Protein AF-A0A949BDP6-F1 (afdb_monomer)

Radius of gyration: 32.24 Å; Cα contacts (8 Å, |Δi|>4): 1258; chains: 1; bounding box: 75×49×112 Å

Mean predicted aligned error: 17.32 Å

Nearest PDB structures (foldseek):
  7b4w-assembly2_C  TM=9.676E-01  e=4.129E-08  synthetic construct
  8ipp-assembly1_B  TM=9.449E-01  e=3.744E-08  synthetic construct
  6z4s-assembly1_AAA  TM=7.678E-01  e=1.276E-07  Rattus norvegicus
  1ot8-assembly3_C  TM=9.212E-01  e=1.990E-06  Drosophila melanogaster
  6sa7-assembly1_B  TM=7.341E-01  e=1.478E-07  synthetic construct

Structure (mmCIF, N/CA/C/O backbone):
data_AF-A0A949BDP6-F1
#
_entry.id   AF-A0A949BDP6-F1
#
loop_
_atom_site.group_PDB
_atom_site.id
_atom_site.type_symbol
_atom_site.label_atom_id
_atom_site.label_alt_id
_atom_site.label_comp_id
_atom_site.label_asym_id
_atom_site.label_entity_id
_atom_site.label_seq_id
_atom_site.pdbx_PDB_ins_code
_atom_site.Cartn_x
_atom_site.Cartn_y
_atom_site.Cartn_z
_atom_site.occupancy
_atom_site.B_iso_or_equiv
_atom_site.auth_seq_id
_atom_site.auth_comp_id
_atom_site.auth_asym_id
_atom_site.auth_atom_id
_atom_site.pdbx_PDB_model_num
ATOM 1 N N . MET A 1 1 ? -4.401 -15.670 -62.979 1.00 44.41 1 MET A N 1
ATOM 2 C CA . MET A 1 1 ? -3.454 -14.536 -63.112 1.00 44.41 1 MET A CA 1
ATOM 3 C C . MET A 1 1 ? -3.593 -13.443 -62.025 1.00 44.41 1 MET A C 1
ATOM 5 O O . MET A 1 1 ? -2.931 -12.425 -62.156 1.00 44.41 1 MET A O 1
ATOM 9 N N . ASN A 1 2 ? -4.351 -13.635 -60.922 1.00 56.06 2 ASN A N 1
ATOM 10 C CA . ASN A 1 2 ? -4.619 -12.554 -59.941 1.00 56.06 2 ASN A CA 1
ATOM 11 C C . ASN A 1 2 ? -4.071 -12.752 -58.509 1.00 56.06 2 ASN A C 1
ATOM 13 O O . ASN A 1 2 ? -3.897 -11.766 -57.809 1.00 56.06 2 ASN A O 1
ATOM 17 N N . ILE A 1 3 ? -3.703 -13.963 -58.071 1.00 53.12 3 ILE A N 1
ATOM 18 C CA . ILE A 1 3 ? -3.159 -14.172 -56.706 1.00 53.12 3 ILE A CA 1
ATOM 19 C C . ILE A 1 3 ? -1.656 -13.848 -56.635 1.00 53.12 3 ILE A C 1
ATOM 21 O O . ILE A 1 3 ? -1.208 -13.179 -55.709 1.00 53.12 3 ILE A O 1
ATOM 25 N N . TYR A 1 4 ? -0.885 -14.229 -57.660 1.00 52.91 4 TYR A N 1
ATOM 26 C CA . TYR A 1 4 ? 0.555 -13.948 -57.732 1.00 52.91 4 TYR A CA 1
ATOM 27 C C . TYR A 1 4 ? 0.877 -12.448 -57.811 1.00 52.91 4 TYR A C 1
ATOM 29 O O . TYR A 1 4 ? 1.848 -12.010 -57.204 1.00 52.91 4 TYR A O 1
ATOM 37 N N . ARG A 1 5 ? 0.046 -11.637 -58.489 1.00 57.28 5 ARG A N 1
ATOM 38 C CA . ARG A 1 5 ? 0.209 -10.171 -58.523 1.00 57.28 5 ARG A CA 1
ATOM 39 C C . ARG A 1 5 ? -0.090 -9.527 -57.168 1.00 57.28 5 ARG A C 1
ATOM 41 O O . ARG A 1 5 ? 0.678 -8.673 -56.745 1.00 57.28 5 ARG A O 1
ATOM 48 N N . CYS A 1 6 ? -1.127 -9.969 -56.452 1.00 56.06 6 CYS A N 1
ATOM 49 C CA . CYS A 1 6 ? -1.404 -9.492 -55.093 1.00 56.06 6 CYS A CA 1
ATOM 50 C C . CYS A 1 6 ? -0.301 -9.890 -54.102 1.00 56.06 6 CYS A C 1
ATOM 52 O O . CYS A 1 6 ? 0.074 -9.072 -53.269 1.00 56.06 6 CYS A O 1
ATOM 54 N N . PHE A 1 7 ? 0.268 -11.095 -54.219 1.00 65.50 7 PHE A N 1
ATOM 55 C CA . PHE A 1 7 ? 1.381 -11.537 -53.371 1.00 65.50 7 PHE A CA 1
ATOM 56 C C . PHE A 1 7 ? 2.669 -10.750 -53.656 1.00 65.50 7 PHE A C 1
ATOM 58 O O . PHE A 1 7 ? 3.369 -10.361 -52.724 1.00 65.50 7 PHE A O 1
ATOM 65 N N . LEU A 1 8 ? 2.947 -10.442 -54.930 1.00 62.56 8 LEU A N 1
ATOM 66 C CA . LEU A 1 8 ? 4.078 -9.600 -55.329 1.00 62.56 8 LEU A CA 1
ATOM 67 C C . LEU A 1 8 ? 3.904 -8.150 -54.847 1.00 62.56 8 LEU A C 1
ATOM 69 O O . LEU A 1 8 ? 4.852 -7.561 -54.345 1.00 62.56 8 LEU A O 1
ATOM 73 N N . ILE A 1 9 ? 2.691 -7.591 -54.940 1.00 65.38 9 ILE A N 1
ATOM 74 C CA . ILE A 1 9 ? 2.364 -6.251 -54.427 1.00 65.38 9 ILE A CA 1
ATOM 75 C C . ILE A 1 9 ? 2.468 -6.219 -52.895 1.00 65.38 9 ILE A C 1
ATOM 77 O O . ILE A 1 9 ? 3.047 -5.284 -52.354 1.00 65.38 9 ILE A O 1
ATOM 81 N N . LEU A 1 10 ? 1.996 -7.251 -52.187 1.00 59.66 10 LEU A N 1
ATOM 82 C CA . LEU A 1 10 ? 2.131 -7.359 -50.731 1.00 59.66 10 LEU A CA 1
ATOM 83 C C . LEU A 1 10 ? 3.606 -7.471 -50.308 1.00 59.66 10 LEU A C 1
ATOM 85 O O . LEU A 1 10 ? 4.016 -6.805 -49.364 1.00 59.66 10 LEU A O 1
ATOM 89 N N . LEU A 1 11 ? 4.418 -8.255 -51.028 1.00 54.91 11 LEU A N 1
ATOM 90 C CA . LEU A 1 11 ? 5.869 -8.345 -50.822 1.00 54.91 11 LEU A CA 1
ATOM 91 C C . LEU A 1 11 ? 6.572 -7.012 -51.102 1.00 54.91 11 LEU A C 1
ATOM 93 O O . LEU A 1 11 ? 7.440 -6.616 -50.329 1.00 54.91 11 LEU A O 1
ATOM 97 N N . LEU A 1 12 ? 6.168 -6.290 -52.150 1.00 49.62 12 LEU A N 1
ATOM 98 C CA . LEU A 1 12 ? 6.700 -4.964 -52.470 1.00 49.62 12 LEU A CA 1
ATOM 99 C C . LEU A 1 12 ? 6.316 -3.928 -51.398 1.00 49.62 12 LEU A C 1
ATOM 101 O O . LEU A 1 12 ? 7.184 -3.174 -50.963 1.00 49.62 12 LEU A O 1
ATOM 105 N N . ILE A 1 13 ? 5.079 -3.949 -50.886 1.00 54.53 13 ILE A N 1
ATOM 106 C CA . ILE A 1 13 ? 4.616 -3.090 -49.778 1.00 54.53 13 ILE A CA 1
ATOM 107 C C . ILE A 1 13 ? 5.328 -3.443 -48.463 1.00 54.53 13 ILE A C 1
ATOM 109 O O . ILE A 1 13 ? 5.750 -2.553 -47.730 1.00 54.53 13 ILE A O 1
ATOM 113 N N . LEU A 1 14 ? 5.519 -4.730 -48.160 1.00 47.06 14 LEU A N 1
ATOM 114 C CA . LEU A 1 14 ? 6.267 -5.178 -46.979 1.00 47.06 14 LEU A CA 1
ATOM 115 C C . LEU A 1 14 ? 7.754 -4.803 -47.077 1.00 47.06 14 LEU A C 1
ATOM 117 O O . LEU A 1 14 ? 8.355 -4.410 -46.076 1.00 47.06 14 LEU A O 1
ATOM 121 N N . SER A 1 15 ? 8.335 -4.860 -48.279 1.00 48.59 15 SER A N 1
ATOM 122 C CA . SER A 1 15 ? 9.716 -4.434 -48.528 1.00 48.59 15 SER A CA 1
ATOM 123 C C . SER A 1 15 ? 9.894 -2.912 -48.432 1.00 48.59 15 SER A C 1
ATOM 125 O O . SER A 1 15 ? 10.891 -2.455 -47.870 1.00 48.59 15 SER A O 1
ATOM 127 N N . SER A 1 16 ? 8.907 -2.117 -48.871 1.00 48.69 16 SER A N 1
ATOM 128 C CA . SER A 1 16 ? 8.938 -0.656 -48.724 1.00 48.69 16 SER A CA 1
ATOM 129 C C . SER A 1 16 ? 8.730 -0.218 -47.268 1.00 48.69 16 SER A C 1
ATOM 131 O O . SER A 1 16 ? 9.403 0.706 -46.807 1.00 48.69 16 SER A O 1
ATOM 133 N N . LEU A 1 17 ? 7.898 -0.936 -46.499 1.00 49.91 17 LEU A N 1
ATOM 134 C CA . LEU A 1 17 ? 7.715 -0.707 -45.060 1.00 49.91 17 LEU A CA 1
ATOM 135 C C . LEU A 1 17 ? 8.994 -0.990 -44.255 1.00 49.91 17 LEU A C 1
ATOM 137 O O . LEU A 1 17 ? 9.309 -0.257 -43.316 1.00 49.91 17 LEU A O 1
ATOM 141 N N . ALA A 1 18 ? 9.740 -2.040 -44.610 1.00 50.38 18 ALA A N 1
ATOM 142 C CA . ALA A 1 18 ? 10.998 -2.388 -43.950 1.00 50.38 18 ALA A CA 1
ATOM 143 C C . ALA A 1 18 ? 12.094 -1.334 -44.199 1.00 50.38 18 ALA A C 1
ATOM 145 O O . ALA A 1 18 ? 12.811 -0.961 -43.269 1.00 50.38 18 ALA A O 1
ATOM 146 N N . ALA A 1 19 ? 12.183 -0.799 -45.422 1.00 51.28 19 ALA A N 1
ATOM 147 C CA . ALA A 1 19 ? 13.125 0.264 -45.778 1.00 51.28 19 ALA A CA 1
ATOM 148 C C . ALA A 1 19 ? 12.783 1.616 -45.115 1.00 51.28 19 ALA A C 1
ATOM 150 O O . ALA A 1 19 ? 13.681 2.313 -44.640 1.00 51.28 19 ALA A O 1
ATOM 151 N N . ALA A 1 20 ? 11.495 1.965 -45.002 1.00 58.38 20 ALA A N 1
ATOM 152 C CA . ALA A 1 20 ? 11.054 3.174 -44.299 1.00 58.38 20 ALA A CA 1
ATOM 153 C C . ALA A 1 20 ? 11.365 3.118 -42.788 1.00 58.38 20 ALA A C 1
ATOM 155 O O . ALA A 1 20 ? 11.871 4.083 -42.216 1.00 58.38 20 ALA A O 1
ATOM 156 N N . ARG A 1 21 ? 11.159 1.955 -42.151 1.00 59.28 21 ARG A N 1
ATOM 157 C CA . ARG A 1 21 ? 11.467 1.736 -40.723 1.00 59.28 21 ARG A CA 1
ATOM 158 C C . ARG A 1 21 ? 12.969 1.693 -40.430 1.00 59.28 21 ARG A C 1
ATOM 160 O O . ARG A 1 21 ? 13.401 2.125 -39.362 1.00 59.28 21 ARG A O 1
ATOM 167 N N . ALA A 1 22 ? 13.774 1.223 -41.386 1.00 59.88 22 ALA A N 1
ATOM 168 C CA . ALA A 1 22 ? 15.232 1.294 -41.324 1.00 59.88 22 ALA A CA 1
ATOM 169 C C . ALA A 1 22 ? 15.720 2.745 -41.216 1.00 59.88 22 ALA A C 1
ATOM 171 O O . ALA A 1 22 ? 16.552 3.055 -40.365 1.00 59.88 22 ALA A O 1
ATOM 172 N N . ALA A 1 23 ? 15.197 3.643 -42.054 1.00 68.50 23 ALA A N 1
ATOM 173 C CA . ALA A 1 23 ? 15.554 5.059 -42.017 1.00 68.50 23 ALA A CA 1
ATOM 174 C C . ALA A 1 23 ? 15.118 5.726 -40.700 1.00 68.50 23 ALA A C 1
ATOM 176 O O . ALA A 1 23 ? 15.860 6.538 -40.143 1.00 68.50 23 ALA A O 1
ATOM 177 N N . GLU A 1 24 ? 13.963 5.322 -40.167 1.00 82.81 24 GLU A N 1
ATOM 178 C CA . GLU A 1 24 ? 13.378 5.901 -38.960 1.00 82.81 24 GLU A CA 1
ATOM 179 C C . GLU A 1 24 ? 14.210 5.642 -37.693 1.00 82.81 24 GLU A C 1
ATOM 181 O O . GLU A 1 24 ? 14.495 6.585 -36.953 1.00 82.81 24 GLU A O 1
ATOM 186 N N . ILE A 1 25 ? 14.673 4.404 -37.455 1.00 90.38 25 ILE A N 1
ATOM 187 C CA . ILE A 1 25 ? 15.470 4.107 -36.250 1.00 90.38 25 ILE A CA 1
ATOM 188 C C . ILE A 1 25 ? 16.842 4.790 -36.278 1.00 90.38 25 ILE A C 1
ATOM 190 O O . ILE A 1 25 ? 17.301 5.301 -35.259 1.00 90.38 25 ILE A O 1
ATOM 194 N N . HIS A 1 26 ? 17.493 4.865 -37.444 1.00 91.50 26 HIS A N 1
ATOM 195 C CA . HIS A 1 26 ? 18.775 5.562 -37.563 1.00 91.50 26 HIS A CA 1
ATOM 196 C C . HIS A 1 26 ? 18.626 7.068 -37.325 1.00 91.50 26 HIS A C 1
ATOM 198 O O . HIS A 1 26 ? 19.508 7.664 -36.707 1.00 91.50 26 HIS A O 1
ATOM 204 N N . HIS A 1 27 ? 17.528 7.669 -37.799 1.00 90.88 27 HIS A N 1
ATOM 205 C CA . HIS A 1 27 ? 17.218 9.073 -37.541 1.00 90.88 27 HIS A CA 1
ATOM 206 C C . HIS A 1 27 ? 16.975 9.315 -36.046 1.00 90.88 27 HIS A C 1
ATOM 208 O O . HIS A 1 27 ? 17.649 10.160 -35.462 1.00 90.88 27 HIS A O 1
ATOM 214 N N . ALA A 1 28 ? 16.107 8.519 -35.410 1.00 92.12 28 ALA A N 1
ATOM 215 C CA . ALA A 1 28 ? 15.787 8.647 -33.987 1.00 92.12 28 ALA A CA 1
ATOM 216 C C . ALA A 1 28 ? 17.030 8.521 -33.085 1.00 92.12 28 ALA A C 1
ATOM 218 O O . ALA A 1 28 ? 17.221 9.318 -32.168 1.00 92.12 28 ALA A O 1
ATOM 219 N N . VAL A 1 29 ? 17.931 7.576 -33.387 1.00 93.62 29 VAL A N 1
ATOM 220 C CA . VAL A 1 29 ? 19.212 7.459 -32.672 1.00 93.62 29 VAL A CA 1
ATOM 221 C C . VAL A 1 29 ? 20.108 8.673 -32.925 1.00 93.62 29 VAL A C 1
ATOM 223 O O . VAL A 1 29 ? 20.747 9.157 -31.995 1.00 93.62 29 VAL A O 1
ATOM 226 N N . SER A 1 30 ? 20.156 9.195 -34.156 1.00 92.56 30 SER A N 1
ATOM 227 C CA . SER A 1 30 ? 20.992 10.360 -34.484 1.00 92.56 30 SER A CA 1
ATOM 228 C C . SER A 1 30 ? 20.533 11.661 -33.821 1.00 92.56 30 SER A C 1
ATOM 230 O O . SER A 1 30 ? 21.372 12.503 -33.521 1.00 92.56 30 SER A O 1
ATOM 232 N N . THR A 1 31 ? 19.233 11.805 -33.548 1.00 91.50 31 THR A N 1
ATOM 233 C CA . THR A 1 31 ? 18.651 12.959 -32.844 1.00 91.50 31 THR A CA 1
ATOM 234 C C . THR A 1 31 ? 18.559 12.757 -31.329 1.00 91.50 31 THR A C 1
ATOM 236 O O . THR A 1 31 ? 18.006 13.609 -30.642 1.00 91.50 31 THR A O 1
ATOM 239 N N . ARG A 1 32 ? 19.081 11.638 -30.800 1.00 91.38 32 ARG A N 1
ATOM 240 C CA . ARG A 1 32 ? 18.980 11.229 -29.386 1.00 91.38 32 ARG A CA 1
ATOM 241 C C . ARG A 1 32 ? 17.534 11.136 -28.863 1.00 91.38 32 ARG A C 1
ATOM 243 O O . ARG A 1 32 ? 17.290 11.303 -27.671 1.00 91.38 32 ARG A O 1
ATOM 250 N N . ASP A 1 33 ? 16.571 10.837 -29.733 1.00 91.06 33 ASP A N 1
ATOM 251 C CA . ASP A 1 33 ? 15.160 10.690 -29.357 1.00 91.06 33 ASP A CA 1
ATOM 252 C C . ASP A 1 33 ? 14.919 9.299 -28.749 1.00 91.06 33 ASP A C 1
ATOM 254 O O . ASP A 1 33 ? 14.492 8.352 -29.416 1.00 91.06 33 ASP A O 1
ATOM 258 N N . ARG A 1 34 ? 15.268 9.157 -27.466 1.00 87.81 34 ARG A N 1
ATOM 259 C CA . ARG A 1 34 ? 15.211 7.880 -26.742 1.00 87.81 34 ARG A CA 1
ATOM 260 C C . ARG A 1 34 ? 13.799 7.292 -26.703 1.00 87.81 34 ARG A C 1
ATOM 262 O O . ARG A 1 34 ? 13.659 6.089 -26.912 1.00 87.81 34 ARG A O 1
ATOM 269 N N . LEU A 1 35 ? 12.771 8.117 -26.491 1.00 85.81 35 LEU A N 1
ATOM 270 C CA . LEU A 1 35 ? 11.374 7.669 -26.440 1.00 85.81 35 LEU A CA 1
ATOM 271 C C . LEU A 1 35 ? 10.932 7.089 -27.784 1.00 85.81 35 LEU A C 1
ATOM 273 O O . LEU A 1 35 ? 10.294 6.035 -27.840 1.00 85.81 35 LEU A O 1
ATOM 277 N N . ARG A 1 36 ? 11.321 7.729 -28.891 1.00 87.81 36 ARG A N 1
ATOM 278 C CA . ARG A 1 36 ? 11.038 7.206 -30.227 1.00 87.81 36 ARG A CA 1
ATOM 279 C C . ARG A 1 36 ? 11.824 5.937 -30.531 1.00 87.81 36 ARG A C 1
ATOM 281 O O . ARG A 1 36 ? 11.254 5.018 -31.115 1.00 87.81 36 ARG A O 1
ATOM 288 N N . VAL A 1 37 ? 13.085 5.838 -30.105 1.00 85.56 37 VAL A N 1
ATOM 289 C CA . VAL A 1 37 ? 13.864 4.591 -30.214 1.00 85.56 37 VAL A CA 1
ATOM 290 C C . VAL A 1 37 ? 13.181 3.456 -29.448 1.00 85.56 37 VAL A C 1
ATOM 292 O O . VAL A 1 37 ? 12.983 2.378 -30.004 1.00 85.56 37 VAL A O 1
ATOM 295 N N . GLU A 1 38 ? 12.762 3.695 -28.208 1.00 86.69 38 GLU A N 1
ATOM 296 C CA . GLU A 1 38 ? 12.081 2.704 -27.371 1.00 86.69 38 GLU A CA 1
ATOM 297 C C . GLU A 1 38 ? 10.739 2.267 -27.969 1.00 86.69 38 GLU A C 1
ATOM 299 O O . GLU A 1 38 ? 10.454 1.068 -28.054 1.00 86.69 38 GLU A O 1
ATOM 304 N N . LYS A 1 39 ? 9.950 3.216 -28.485 1.00 84.62 39 LYS A N 1
ATOM 305 C CA . LYS A 1 39 ? 8.698 2.930 -29.195 1.00 84.62 39 LYS A CA 1
ATOM 306 C C . LYS A 1 39 ? 8.932 2.048 -30.423 1.00 84.62 39 LYS A C 1
ATOM 308 O O . LYS A 1 39 ? 8.229 1.052 -30.598 1.00 84.62 39 LYS A O 1
ATOM 313 N N . ILE A 1 40 ? 9.932 2.373 -31.247 1.00 84.69 40 ILE A N 1
ATOM 314 C CA . ILE A 1 40 ? 10.274 1.592 -32.446 1.00 84.69 40 ILE A CA 1
ATOM 315 C C . ILE A 1 40 ? 10.719 0.178 -32.060 1.00 84.69 40 ILE A C 1
ATOM 317 O O . ILE A 1 40 ? 10.254 -0.791 -32.657 1.00 84.69 40 ILE A O 1
ATOM 321 N N . LEU A 1 41 ? 11.583 0.039 -31.052 1.00 81.62 41 LEU A N 1
ATOM 322 C CA . LEU A 1 41 ? 12.105 -1.260 -30.617 1.00 81.62 41 LEU A CA 1
ATOM 323 C C . LEU A 1 41 ? 11.038 -2.130 -29.948 1.00 81.62 41 LEU A C 1
ATOM 325 O O . LEU A 1 41 ? 11.026 -3.338 -30.163 1.00 81.62 41 LEU A O 1
ATOM 329 N N . THR A 1 42 ? 10.096 -1.533 -29.216 1.00 82.00 42 THR A N 1
ATOM 330 C CA . THR A 1 42 ? 8.961 -2.258 -28.623 1.00 82.00 42 THR A CA 1
ATOM 331 C C . THR A 1 42 ? 8.033 -2.817 -29.702 1.00 82.00 42 THR A C 1
ATOM 333 O O . THR A 1 42 ? 7.570 -3.952 -29.614 1.00 82.00 42 THR A O 1
ATOM 336 N N . GLN A 1 43 ? 7.777 -2.036 -30.755 1.00 79.25 43 GLN A N 1
ATOM 337 C CA . GLN A 1 43 ? 6.926 -2.452 -31.872 1.00 79.25 43 GLN A CA 1
ATOM 338 C C . GLN A 1 43 ? 7.650 -3.375 -32.859 1.00 79.25 43 GLN A C 1
ATOM 340 O O . GLN A 1 43 ? 7.022 -4.164 -33.564 1.00 79.25 43 GLN A O 1
ATOM 345 N N . THR A 1 44 ? 8.969 -3.252 -32.982 1.00 80.31 44 THR A N 1
ATOM 346 C CA . THR A 1 44 ? 9.790 -4.005 -33.934 1.00 80.31 44 THR A CA 1
ATOM 347 C C . THR A 1 44 ? 11.199 -4.214 -33.359 1.00 80.31 44 THR A C 1
ATOM 349 O O . THR A 1 44 ? 12.129 -3.490 -33.720 1.00 80.31 44 THR A O 1
ATOM 352 N N . PRO A 1 45 ? 11.410 -5.246 -32.517 1.00 77.44 45 PRO A N 1
ATOM 353 C CA . PRO A 1 45 ? 12.718 -5.512 -31.904 1.00 77.44 45 PRO A CA 1
ATOM 354 C C . PRO A 1 45 ? 13.837 -5.756 -32.926 1.00 77.44 45 PRO A C 1
ATOM 356 O O . PRO A 1 45 ? 14.996 -5.417 -32.698 1.00 77.44 45 PRO A O 1
ATOM 359 N N . SER A 1 46 ? 13.503 -6.297 -34.104 1.00 81.44 46 SER A N 1
ATOM 360 C CA . SER A 1 46 ? 14.462 -6.501 -35.197 1.00 81.44 46 SER A CA 1
ATOM 361 C C . SER A 1 46 ? 15.065 -5.201 -35.738 1.00 81.44 46 SER A C 1
ATOM 363 O O . SER A 1 46 ? 16.131 -5.258 -36.351 1.00 81.44 46 SER A O 1
ATOM 365 N N . ALA A 1 47 ? 14.451 -4.038 -35.479 1.00 85.62 47 ALA A N 1
ATOM 366 C CA . ALA A 1 47 ? 14.971 -2.739 -35.898 1.00 85.62 47 ALA A CA 1
ATOM 367 C C . ALA A 1 47 ? 16.362 -2.444 -35.304 1.00 85.62 47 ALA A C 1
ATOM 369 O O . ALA A 1 47 ? 17.171 -1.791 -35.961 1.00 85.62 47 ALA A O 1
ATOM 370 N N . ALA A 1 48 ? 16.695 -3.008 -34.133 1.00 86.56 48 ALA A N 1
ATOM 371 C CA . ALA A 1 48 ? 18.016 -2.878 -33.506 1.00 86.56 48 ALA A CA 1
ATOM 372 C C . ALA A 1 48 ? 19.176 -3.404 -34.377 1.00 86.56 48 ALA A C 1
ATOM 374 O O . ALA A 1 48 ? 20.321 -2.984 -34.207 1.00 86.56 48 ALA A O 1
ATOM 375 N N . ARG A 1 49 ? 18.888 -4.321 -35.313 1.00 87.88 49 ARG A N 1
ATOM 376 C CA . ARG A 1 49 ? 19.872 -4.985 -36.187 1.00 87.88 49 ARG A CA 1
ATOM 377 C C . ARG A 1 49 ? 19.911 -4.436 -37.610 1.00 87.88 49 ARG A C 1
ATOM 379 O O . ARG A 1 49 ? 20.728 -4.884 -38.408 1.00 87.88 49 ARG A O 1
ATOM 386 N N . VAL A 1 50 ? 19.021 -3.510 -37.952 1.00 86.44 50 VAL A N 1
ATOM 387 C CA . VAL A 1 50 ? 18.890 -3.029 -39.328 1.00 86.44 50 VAL A CA 1
ATOM 388 C C . VAL A 1 50 ? 20.118 -2.213 -39.711 1.00 86.44 50 VAL A C 1
ATOM 390 O O . VAL A 1 50 ? 20.525 -1.337 -38.962 1.00 86.44 50 VAL A O 1
ATOM 393 N N . ALA A 1 51 ? 20.695 -2.472 -40.880 1.00 85.00 51 ALA A N 1
ATOM 394 C CA . ALA A 1 51 ? 21.822 -1.707 -41.397 1.00 85.00 51 ALA A CA 1
ATOM 395 C C . ALA A 1 51 ? 21.382 -0.796 -42.554 1.00 85.00 51 ALA A C 1
ATOM 397 O O . ALA A 1 51 ? 20.588 -1.207 -43.400 1.00 85.00 51 ALA A O 1
ATOM 398 N N . LYS A 1 52 ? 21.907 0.433 -42.609 1.00 83.25 52 LYS A N 1
ATOM 399 C CA . LYS A 1 52 ? 21.853 1.310 -43.793 1.00 83.25 52 LYS A CA 1
ATOM 400 C C . LYS A 1 52 ? 23.175 1.256 -44.572 1.00 83.25 52 LYS A C 1
ATOM 402 O O . LYS A 1 52 ? 24.108 0.580 -44.144 1.00 83.25 52 LYS A O 1
ATOM 407 N N . ASN A 1 53 ? 23.254 1.973 -45.700 1.00 77.50 53 ASN A N 1
ATOM 408 C CA . ASN A 1 53 ? 24.410 2.044 -46.613 1.00 77.50 53 ASN A CA 1
ATOM 409 C C . ASN A 1 53 ? 25.770 1.822 -45.920 1.00 77.50 53 ASN A C 1
ATOM 411 O O . ASN A 1 53 ? 26.105 2.542 -44.976 1.00 77.50 53 ASN A O 1
ATOM 415 N N . LYS A 1 54 ? 26.562 0.877 -46.447 1.00 78.88 54 LYS A N 1
ATOM 416 C CA . LYS A 1 54 ? 27.879 0.450 -45.931 1.00 78.88 54 LYS A CA 1
ATOM 417 C C . LYS A 1 54 ? 27.861 -0.337 -44.609 1.00 78.88 54 LYS A C 1
ATOM 419 O O . LYS A 1 54 ? 28.842 -0.309 -43.864 1.00 78.88 54 LYS A O 1
ATOM 424 N N . GLY A 1 55 ? 26.736 -0.976 -44.285 1.00 84.31 55 GLY A N 1
ATOM 425 C CA . GLY A 1 55 ? 26.591 -1.825 -43.098 1.00 84.31 55 GLY A CA 1
ATOM 426 C C . GLY A 1 55 ? 26.363 -1.067 -41.783 1.00 84.31 55 GLY A C 1
ATOM 427 O O . GLY A 1 55 ? 26.474 -1.656 -40.710 1.00 84.31 55 GLY A O 1
ATOM 428 N N . ILE A 1 56 ? 26.054 0.235 -41.827 1.00 91.38 56 ILE A N 1
ATOM 429 C CA . ILE A 1 56 ? 25.916 1.069 -40.620 1.00 91.38 56 ILE A CA 1
ATOM 430 C C . ILE A 1 56 ? 24.664 0.666 -39.852 1.00 91.38 56 ILE A C 1
ATOM 432 O O . ILE A 1 56 ? 23.568 0.835 -40.371 1.00 91.38 56 ILE A O 1
ATOM 436 N N . THR A 1 57 ? 24.828 0.204 -38.612 1.00 94.12 57 THR A N 1
ATOM 437 C CA . THR A 1 57 ? 23.719 -0.112 -37.691 1.00 94.12 57 THR A CA 1
ATOM 438 C C . THR A 1 57 ? 23.423 1.053 -36.731 1.00 94.12 57 THR A C 1
ATOM 440 O O . THR A 1 57 ? 24.281 1.925 -36.541 1.00 94.12 57 THR A O 1
ATOM 443 N N . PRO A 1 58 ? 22.263 1.072 -36.044 1.00 95.25 58 PRO A N 1
ATOM 444 C CA . PRO A 1 58 ? 21.954 2.082 -35.034 1.00 95.25 58 PRO A CA 1
ATOM 445 C C . PRO A 1 58 ? 22.987 2.116 -33.902 1.00 95.25 58 PRO A C 1
ATOM 447 O O . PRO A 1 58 ? 23.331 3.191 -33.414 1.00 95.25 58 PRO A O 1
ATOM 45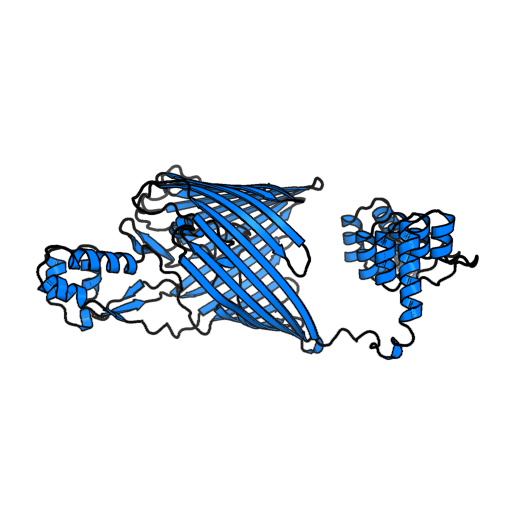0 N N . LEU A 1 59 ? 23.553 0.956 -33.540 1.00 97.12 59 LEU A N 1
ATOM 451 C CA . LEU A 1 59 ? 24.574 0.856 -32.496 1.00 97.12 59 LEU A CA 1
ATOM 452 C C . LEU A 1 59 ? 25.872 1.582 -32.880 1.00 97.12 59 LEU A C 1
ATOM 454 O O . LEU A 1 59 ? 26.497 2.192 -32.017 1.00 97.12 59 LEU A O 1
ATOM 458 N N . HIS A 1 60 ? 26.240 1.608 -34.168 1.00 96.44 60 HIS A N 1
ATOM 459 C CA . HIS A 1 60 ? 27.377 2.407 -34.638 1.00 96.44 60 HIS A CA 1
ATOM 460 C C . HIS A 1 60 ? 27.140 3.904 -34.400 1.00 96.44 60 HIS A C 1
ATOM 462 O O . HIS A 1 60 ? 28.038 4.604 -33.934 1.00 96.44 60 HIS A O 1
ATOM 468 N N . ILE A 1 61 ? 25.928 4.396 -34.685 1.00 95.62 61 ILE A N 1
ATOM 469 C CA . ILE A 1 61 ? 25.569 5.808 -34.488 1.00 95.62 61 ILE A CA 1
ATOM 470 C C . ILE A 1 61 ? 25.602 6.164 -32.999 1.00 95.62 61 ILE A C 1
ATOM 472 O O . ILE A 1 61 ? 26.261 7.136 -32.632 1.00 95.62 61 ILE A O 1
ATOM 476 N N . ALA A 1 62 ? 24.961 5.359 -32.145 1.00 96.69 62 ALA A N 1
ATOM 477 C CA . ALA A 1 62 ? 24.962 5.568 -30.696 1.00 96.69 62 ALA A CA 1
ATOM 478 C C . ALA A 1 62 ? 26.392 5.574 -30.126 1.00 96.69 62 ALA A C 1
ATOM 480 O O . ALA A 1 62 ? 26.749 6.460 -29.350 1.00 96.69 62 ALA A O 1
ATOM 481 N N . ALA A 1 63 ? 27.239 4.649 -30.590 1.00 96.75 63 ALA A N 1
ATOM 482 C CA . ALA A 1 63 ? 28.642 4.565 -30.199 1.00 96.75 63 ALA A CA 1
ATOM 483 C C . ALA A 1 63 ? 29.459 5.793 -30.610 1.00 96.75 63 ALA A C 1
ATOM 485 O O . ALA A 1 63 ? 30.286 6.256 -29.834 1.00 96.75 63 ALA A O 1
ATOM 486 N N . ALA A 1 64 ? 29.220 6.350 -31.797 1.00 96.31 64 ALA A N 1
ATOM 487 C CA . ALA A 1 64 ? 29.879 7.574 -32.243 1.00 96.31 64 ALA A CA 1
ATOM 488 C C . ALA A 1 64 ? 29.373 8.847 -31.545 1.00 96.31 64 ALA A C 1
ATOM 490 O O . ALA A 1 64 ? 30.097 9.837 -31.488 1.00 96.31 64 ALA A O 1
ATOM 491 N N . LEU A 1 65 ? 28.126 8.880 -31.082 1.00 95.44 65 LEU A N 1
ATOM 492 C CA . LEU A 1 65 ? 27.545 10.060 -30.430 1.00 95.44 65 LEU A CA 1
ATOM 493 C C . LEU A 1 65 ? 27.615 10.000 -28.899 1.00 95.44 65 LEU A C 1
ATOM 495 O O . LEU A 1 65 ? 27.214 10.947 -28.233 1.00 95.44 65 LEU A O 1
ATOM 499 N N . ASN A 1 66 ? 28.184 8.923 -28.355 1.00 93.94 66 ASN A N 1
ATOM 500 C CA . ASN A 1 66 ? 28.292 8.657 -26.926 1.00 93.94 66 ASN A CA 1
ATOM 501 C C . ASN A 1 66 ? 26.940 8.542 -26.194 1.00 93.94 66 ASN A C 1
ATOM 503 O O . ASN A 1 66 ? 26.798 8.987 -25.056 1.00 93.94 66 ASN A O 1
ATOM 507 N N . TYR A 1 67 ? 25.938 7.957 -26.849 1.00 96.62 67 TYR A N 1
ATOM 508 C CA . TYR A 1 67 ? 24.609 7.734 -26.274 1.00 96.62 67 TYR A CA 1
ATOM 509 C C . TYR A 1 67 ? 24.536 6.339 -25.643 1.00 96.62 67 TYR A C 1
ATOM 511 O O . TYR A 1 67 ? 23.986 5.410 -26.238 1.00 96.62 67 TYR A O 1
ATOM 519 N N . SER A 1 68 ? 25.145 6.173 -24.465 1.00 88.75 68 SER A N 1
ATOM 520 C CA . SER A 1 68 ? 25.252 4.876 -23.776 1.00 88.75 68 SER A CA 1
ATOM 521 C C . SER A 1 68 ? 23.891 4.296 -23.383 1.00 88.75 68 SER A C 1
ATOM 523 O O . SER A 1 68 ? 23.678 3.096 -23.521 1.00 88.75 68 SER A O 1
ATOM 525 N N . ASP A 1 69 ? 22.944 5.142 -22.989 1.00 83.12 69 ASP A N 1
ATOM 526 C CA . ASP A 1 69 ? 21.558 4.784 -22.677 1.00 83.12 69 ASP A CA 1
ATOM 527 C C . ASP A 1 69 ? 20.807 4.215 -23.895 1.00 83.12 69 ASP A C 1
ATOM 529 O O . ASP A 1 69 ? 20.123 3.194 -23.810 1.00 83.12 69 ASP A O 1
ATOM 533 N N . ILE A 1 70 ? 20.983 4.831 -25.067 1.00 91.50 70 ILE A N 1
ATOM 534 C CA . ILE A 1 70 ? 20.411 4.338 -26.327 1.00 91.50 70 ILE A CA 1
ATOM 535 C C . ILE A 1 70 ? 21.138 3.069 -26.799 1.00 91.50 70 ILE A C 1
ATOM 537 O O . ILE A 1 70 ? 20.502 2.140 -27.300 1.00 91.50 70 ILE A O 1
ATOM 541 N N . ALA A 1 71 ? 22.461 2.996 -26.626 1.00 92.12 71 ALA A N 1
ATOM 542 C CA . ALA A 1 71 ? 23.244 1.805 -26.945 1.00 92.12 71 ALA A CA 1
ATOM 543 C C . ALA A 1 71 ? 22.803 0.594 -26.105 1.00 92.12 71 ALA A C 1
ATOM 545 O O . ALA A 1 71 ? 22.638 -0.494 -26.654 1.00 92.12 71 ALA A O 1
ATOM 546 N N . GLU A 1 72 ? 22.530 0.786 -24.814 1.00 89.56 72 GLU A N 1
ATOM 547 C CA . GLU A 1 72 ? 22.009 -0.254 -23.923 1.00 89.56 72 GLU A CA 1
ATOM 548 C C . GLU A 1 72 ? 20.644 -0.775 -24.400 1.00 89.56 72 GLU A C 1
ATOM 550 O O . GLU A 1 72 ? 20.440 -1.988 -24.499 1.00 89.56 72 GLU A O 1
ATOM 555 N N . LEU A 1 73 ? 19.725 0.124 -24.776 1.00 84.69 73 LEU A N 1
ATOM 556 C CA . LEU A 1 73 ? 18.421 -0.253 -25.336 1.00 84.69 73 LEU A CA 1
ATOM 557 C C . LEU A 1 73 ? 18.557 -1.073 -26.625 1.00 84.69 73 LEU A C 1
ATOM 559 O O . LEU A 1 73 ? 17.853 -2.071 -26.801 1.00 84.69 73 LEU A O 1
ATOM 563 N N . LEU A 1 74 ? 19.469 -0.686 -27.517 1.00 91.19 74 LEU A N 1
ATOM 564 C CA . LEU A 1 74 ? 19.726 -1.402 -28.768 1.00 91.19 74 LEU A CA 1
ATOM 565 C C . LEU A 1 74 ? 20.306 -2.802 -28.516 1.00 91.19 74 LEU A C 1
ATOM 567 O O . LEU A 1 74 ? 19.835 -3.771 -29.113 1.00 91.19 74 LEU A O 1
ATOM 571 N N . ILE A 1 75 ? 21.285 -2.928 -27.614 1.00 91.19 75 ILE A N 1
ATOM 572 C CA . ILE A 1 75 ? 21.921 -4.209 -27.259 1.00 91.19 75 ILE A CA 1
ATOM 573 C C . ILE A 1 75 ? 20.902 -5.154 -26.616 1.00 91.19 75 ILE A C 1
ATOM 575 O O . ILE A 1 75 ? 20.777 -6.304 -27.040 1.00 91.19 75 ILE A O 1
ATOM 579 N N . ARG A 1 76 ? 20.086 -4.659 -25.677 1.00 87.06 76 ARG A N 1
ATOM 580 C CA . ARG A 1 76 ? 18.999 -5.438 -25.054 1.00 87.06 76 ARG A CA 1
ATOM 581 C C . ARG A 1 76 ? 17.974 -5.955 -26.063 1.00 87.06 76 ARG A C 1
ATOM 583 O O . ARG A 1 76 ? 17.410 -7.027 -25.861 1.00 87.06 76 ARG A O 1
ATOM 590 N N . ASN A 1 77 ? 17.764 -5.228 -27.159 1.00 82.88 77 ASN A N 1
ATOM 591 C CA . ASN A 1 77 ? 16.882 -5.626 -28.260 1.00 82.88 77 ASN A CA 1
ATOM 592 C C . ASN A 1 77 ? 17.608 -6.404 -29.378 1.00 82.88 77 ASN A C 1
ATOM 594 O O . ASN A 1 77 ? 17.070 -6.611 -30.467 1.00 82.88 77 ASN A O 1
ATOM 598 N N . GLY A 1 78 ? 18.812 -6.908 -29.096 1.00 82.31 78 GLY A N 1
ATOM 599 C CA . GLY A 1 78 ? 19.524 -7.857 -29.945 1.00 82.31 78 GLY A CA 1
ATOM 600 C C . GLY A 1 78 ? 20.415 -7.228 -31.010 1.00 82.31 78 GLY A C 1
ATOM 601 O O . GLY A 1 78 ? 20.702 -7.900 -32.002 1.00 82.31 78 GLY A O 1
ATOM 602 N N . ALA A 1 79 ? 20.841 -5.970 -30.852 1.00 91.50 79 ALA A N 1
ATOM 603 C CA . ALA A 1 79 ? 21.920 -5.416 -31.667 1.00 91.50 79 ALA A CA 1
ATOM 604 C C . ALA A 1 79 ? 23.217 -6.217 -31.459 1.00 91.50 79 ALA A C 1
ATOM 606 O O . ALA A 1 79 ? 23.606 -6.508 -30.329 1.00 91.50 79 ALA A O 1
ATOM 607 N N . ASP A 1 80 ? 23.902 -6.554 -32.552 1.00 93.44 80 ASP A N 1
ATOM 608 C CA . ASP A 1 80 ? 25.199 -7.225 -32.484 1.00 93.44 80 ASP A CA 1
ATOM 609 C C . ASP A 1 80 ? 26.295 -6.217 -32.100 1.00 93.44 80 ASP A C 1
ATOM 611 O O . ASP A 1 80 ? 26.634 -5.308 -32.864 1.00 93.44 80 ASP A O 1
ATOM 615 N N . VAL A 1 81 ? 26.855 -6.397 -30.901 1.00 94.31 81 VAL A N 1
ATOM 616 C CA . VAL A 1 81 ? 27.934 -5.575 -30.326 1.00 94.31 81 VAL A CA 1
ATOM 617 C C . VAL A 1 81 ? 29.193 -5.590 -31.204 1.00 94.31 81 VAL A C 1
ATOM 619 O O . VAL A 1 81 ? 29.942 -4.610 -31.239 1.00 94.31 81 VAL A O 1
ATOM 622 N N . ASN A 1 82 ? 29.412 -6.677 -31.949 1.00 95.12 82 ASN A N 1
ATOM 623 C CA . ASN A 1 82 ? 30.562 -6.877 -32.827 1.00 95.12 82 ASN A CA 1
ATOM 624 C C . ASN A 1 82 ? 30.222 -6.724 -34.317 1.00 95.12 82 ASN A C 1
ATOM 626 O O . ASN A 1 82 ? 31.057 -7.078 -35.155 1.00 95.12 82 ASN A O 1
ATOM 630 N N . ALA A 1 83 ? 29.051 -6.164 -34.651 1.00 93.50 83 ALA A N 1
ATOM 631 C CA . ALA A 1 83 ? 28.666 -5.885 -36.031 1.00 93.50 83 ALA A CA 1
ATOM 632 C C . ALA A 1 83 ? 29.773 -5.109 -36.758 1.00 93.50 83 ALA A C 1
ATOM 634 O O . ALA A 1 83 ? 30.324 -4.138 -36.227 1.00 93.50 83 ALA A O 1
ATOM 635 N N . ARG A 1 84 ? 30.095 -5.548 -37.977 1.00 92.00 84 ARG A N 1
ATOM 636 C CA . ARG A 1 84 ? 31.134 -4.952 -38.820 1.00 92.00 84 ARG A CA 1
ATOM 637 C C . ARG A 1 84 ? 30.493 -4.209 -39.984 1.00 92.00 84 ARG A C 1
ATOM 639 O O . ARG A 1 84 ? 2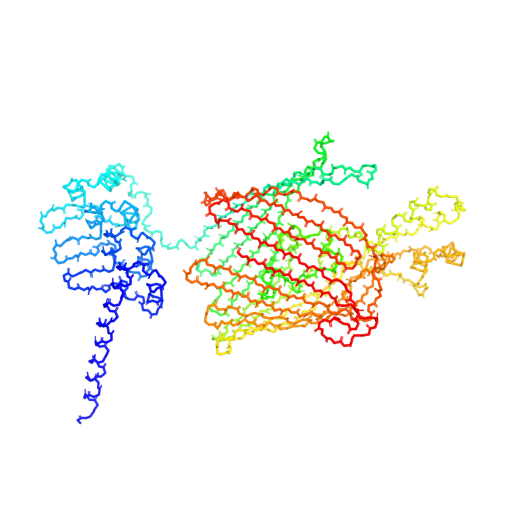9.613 -4.744 -40.650 1.00 92.00 84 ARG A O 1
ATOM 646 N N . LEU A 1 85 ? 30.978 -3.000 -40.237 1.00 88.44 85 LEU A N 1
ATOM 647 C CA . LEU A 1 85 ? 30.769 -2.295 -41.498 1.00 88.44 85 LEU A CA 1
ATOM 648 C C . LEU A 1 85 ? 31.498 -3.014 -42.643 1.00 88.44 85 LEU A C 1
ATOM 650 O O . LEU A 1 85 ? 32.409 -3.806 -42.400 1.00 88.44 85 LEU A O 1
ATOM 654 N N . ASP A 1 86 ? 31.196 -2.633 -43.884 1.00 88.12 86 ASP A N 1
ATOM 655 C CA . ASP A 1 86 ? 31.841 -3.172 -45.097 1.00 88.12 86 ASP A CA 1
ATOM 656 C C . ASP A 1 86 ? 33.367 -2.971 -45.133 1.00 88.12 86 ASP A C 1
ATOM 658 O O . ASP A 1 86 ? 34.055 -3.620 -45.907 1.00 88.12 86 ASP A O 1
ATOM 662 N N . ASN A 1 87 ? 33.895 -2.044 -44.328 1.00 87.00 87 ASN A N 1
ATOM 663 C CA . ASN A 1 87 ? 35.329 -1.769 -44.180 1.00 87.00 87 ASN A CA 1
ATOM 664 C C . ASN A 1 87 ? 35.932 -2.364 -42.888 1.00 87.00 87 ASN A C 1
ATOM 666 O O . ASN A 1 87 ? 37.021 -1.970 -42.449 1.00 87.00 87 ASN A O 1
ATOM 670 N N . GLY A 1 88 ? 35.183 -3.241 -42.218 1.00 90.38 88 GLY A N 1
ATOM 671 C CA . GLY A 1 88 ? 35.604 -3.980 -41.035 1.00 90.38 88 GLY A CA 1
ATOM 672 C C . GLY A 1 88 ? 35.561 -3.208 -39.715 1.00 90.38 88 GLY A C 1
ATOM 673 O O . GLY A 1 88 ? 35.944 -3.754 -38.680 1.00 90.38 88 GLY A O 1
ATOM 674 N N . TYR A 1 89 ? 35.121 -1.947 -39.718 1.00 94.31 89 TYR A N 1
ATOM 675 C CA . TYR A 1 89 ? 34.978 -1.155 -38.494 1.00 94.31 89 TYR A CA 1
ATOM 676 C C . TYR A 1 89 ? 33.773 -1.625 -37.670 1.00 94.31 89 TYR A C 1
ATOM 678 O O . TYR A 1 89 ? 32.747 -1.987 -38.232 1.00 94.31 89 TYR A O 1
ATOM 686 N N . THR A 1 90 ? 33.895 -1.574 -36.343 1.00 96.69 90 THR A N 1
ATOM 687 C CA . THR A 1 90 ? 32.815 -1.903 -35.391 1.00 96.69 90 THR A CA 1
ATOM 688 C C . THR A 1 90 ? 32.357 -0.669 -34.614 1.00 96.69 90 THR A C 1
ATOM 690 O O . THR A 1 90 ? 33.042 0.361 -34.614 1.00 96.69 90 THR A O 1
ATOM 693 N N . SER A 1 91 ? 31.257 -0.786 -33.864 1.00 97.12 91 SER A N 1
ATOM 694 C CA . SER A 1 91 ? 30.786 0.242 -32.922 1.00 97.12 91 SER A CA 1
ATOM 695 C C . SER A 1 91 ? 31.888 0.707 -31.958 1.00 97.12 91 SER A C 1
ATOM 697 O O . SER A 1 91 ? 32.046 1.906 -31.732 1.00 97.12 91 SER A O 1
ATOM 699 N N . LEU A 1 92 ? 32.738 -0.207 -31.470 1.00 96.88 92 LEU A N 1
ATOM 700 C CA . LEU A 1 92 ? 33.861 0.151 -30.595 1.00 96.88 92 LEU A CA 1
ATOM 701 C C . LEU A 1 92 ? 34.925 0.999 -31.316 1.00 96.88 92 LEU A C 1
ATOM 703 O O . LEU A 1 92 ? 35.493 1.904 -30.710 1.00 96.88 92 LEU A O 1
ATOM 707 N N . HIS A 1 93 ? 35.165 0.784 -32.616 1.00 97.19 93 HIS A N 1
ATOM 708 C CA . HIS A 1 93 ? 36.059 1.655 -33.390 1.00 97.19 93 HIS A CA 1
ATOM 709 C C . HIS A 1 93 ? 35.482 3.066 -33.576 1.00 97.19 93 HIS A C 1
ATOM 711 O O . HIS A 1 93 ? 36.234 4.040 -33.659 1.00 97.19 93 HIS A O 1
ATOM 717 N N . TRP A 1 94 ? 34.156 3.185 -33.674 1.00 96.31 94 TRP A N 1
ATOM 718 C CA . TRP A 1 94 ? 33.469 4.471 -33.793 1.00 96.31 94 TRP A CA 1
ATOM 719 C C . TRP A 1 94 ? 33.530 5.247 -32.477 1.00 96.31 94 TRP A C 1
ATOM 721 O O . TRP A 1 94 ? 33.962 6.402 -32.494 1.00 96.31 94 TRP A O 1
ATOM 731 N N . ALA A 1 95 ? 33.237 4.588 -31.352 1.00 96.44 95 ALA A N 1
ATOM 732 C CA . ALA A 1 95 ? 33.413 5.159 -30.017 1.00 96.44 95 ALA A CA 1
ATOM 733 C C . ALA A 1 95 ? 34.866 5.596 -29.771 1.00 96.44 95 ALA A C 1
ATOM 735 O O . ALA A 1 95 ? 35.124 6.721 -29.340 1.00 96.44 95 ALA A O 1
ATOM 736 N N . ALA A 1 96 ? 35.825 4.747 -30.153 1.00 95.38 96 ALA A N 1
ATOM 737 C CA . ALA A 1 96 ? 37.250 5.057 -30.116 1.00 95.38 96 ALA A CA 1
ATOM 738 C C . ALA A 1 96 ? 37.621 6.291 -30.941 1.00 95.38 96 ALA A C 1
ATOM 740 O O . ALA A 1 96 ? 38.431 7.089 -30.496 1.00 95.38 96 ALA A O 1
ATOM 741 N N . SER A 1 97 ? 37.029 6.480 -32.124 1.00 95.19 97 SER A N 1
ATOM 742 C CA . SER A 1 97 ? 37.354 7.620 -32.990 1.00 95.19 97 SER A CA 1
ATOM 743 C C . SER A 1 97 ? 36.834 8.971 -32.495 1.00 95.19 97 SER A C 1
ATOM 745 O O . SER A 1 97 ? 37.319 10.004 -32.953 1.00 95.19 97 SER A O 1
ATOM 747 N N . ARG A 1 98 ? 35.835 8.965 -31.604 1.00 94.88 98 ARG A N 1
ATOM 748 C CA . ARG A 1 98 ? 35.125 10.161 -31.126 1.00 94.88 98 ARG A CA 1
ATOM 749 C C . ARG A 1 98 ? 35.248 10.390 -29.620 1.00 94.88 98 ARG A C 1
ATOM 751 O O . ARG A 1 98 ? 34.574 11.259 -29.081 1.00 94.88 98 ARG A O 1
ATOM 758 N N . ASN A 1 99 ? 36.138 9.653 -28.953 1.00 93.69 99 ASN A N 1
ATOM 759 C CA . ASN A 1 99 ? 36.346 9.723 -27.505 1.00 93.69 99 ASN A CA 1
ATOM 760 C C . ASN A 1 99 ? 35.064 9.481 -26.680 1.00 93.69 99 ASN A C 1
ATOM 762 O O . ASN A 1 99 ? 34.867 10.089 -25.629 1.00 93.69 99 ASN A O 1
ATOM 766 N N . SER A 1 100 ? 34.187 8.601 -27.170 1.00 95.50 100 SER A N 1
ATOM 767 C CA . SER A 1 100 ? 32.911 8.239 -26.545 1.00 95.50 100 SER A CA 1
ATOM 768 C C . SER A 1 100 ? 33.135 7.190 -25.449 1.00 95.50 100 SER A C 1
ATOM 770 O O . SER A 1 100 ? 32.944 5.990 -25.658 1.00 95.50 100 SER A O 1
ATOM 772 N N . ALA A 1 101 ? 33.658 7.634 -24.305 1.00 87.12 101 ALA A N 1
ATOM 773 C CA . ALA A 1 101 ? 34.178 6.785 -23.233 1.00 87.12 101 ALA A CA 1
ATOM 774 C C . ALA A 1 101 ? 33.105 5.898 -22.581 1.00 87.12 101 ALA A C 1
ATOM 776 O O . ALA A 1 101 ? 33.309 4.695 -22.432 1.00 87.12 101 ALA A O 1
ATOM 777 N N . GLU A 1 102 ? 31.950 6.469 -22.261 1.00 82.75 102 GLU A N 1
ATOM 778 C CA . GLU A 1 102 ? 30.841 5.811 -21.573 1.00 82.75 102 GLU A CA 1
ATOM 779 C C . GLU A 1 102 ? 30.246 4.699 -22.443 1.00 82.75 102 GLU A C 1
ATOM 781 O O . GLU A 1 102 ? 30.009 3.584 -21.978 1.00 82.75 102 GLU A O 1
ATOM 786 N N . THR A 1 103 ? 30.084 4.960 -23.744 1.00 85.88 103 THR A N 1
ATOM 787 C CA . THR A 1 103 ? 29.576 3.938 -24.671 1.00 85.88 103 THR A CA 1
ATOM 788 C C . THR A 1 103 ? 30.635 2.883 -24.995 1.00 85.88 103 THR A C 1
ATOM 790 O O . THR A 1 103 ? 30.301 1.711 -25.138 1.00 85.88 103 THR A O 1
ATOM 793 N N . ALA A 1 104 ? 31.921 3.247 -25.068 1.00 90.00 104 ALA A N 1
ATOM 794 C CA . ALA A 1 104 ? 33.005 2.273 -25.210 1.00 90.00 104 ALA A CA 1
ATOM 795 C C . ALA A 1 104 ? 33.095 1.320 -24.008 1.00 90.00 104 ALA A C 1
ATOM 797 O O . ALA A 1 104 ? 33.278 0.120 -24.209 1.00 90.00 104 ALA A O 1
ATOM 798 N N . LEU A 1 105 ? 32.932 1.833 -22.784 1.00 83.50 105 LEU A N 1
ATOM 799 C CA . LEU A 1 105 ? 32.900 1.021 -21.568 1.00 83.50 105 LEU A CA 1
ATOM 800 C C . LEU A 1 105 ? 31.740 0.019 -21.606 1.00 83.50 105 LEU A C 1
ATOM 802 O O . LEU A 1 105 ? 31.965 -1.174 -21.410 1.00 83.50 105 LEU A O 1
ATOM 806 N N . LEU A 1 106 ? 30.533 0.488 -21.939 1.00 82.50 106 LEU A N 1
ATOM 807 C CA . LEU A 1 106 ? 29.353 -0.363 -22.102 1.00 82.50 106 LEU A CA 1
ATOM 808 C C . LEU A 1 106 ? 29.568 -1.441 -23.175 1.00 82.50 106 LEU A C 1
ATOM 810 O O . LEU A 1 106 ? 29.299 -2.610 -22.936 1.00 82.50 106 LEU A O 1
ATOM 814 N N . LEU A 1 107 ? 30.090 -1.076 -24.349 1.00 88.25 107 LEU A N 1
ATOM 815 C CA . LEU A 1 107 ? 30.350 -2.034 -25.426 1.00 88.25 107 LEU A CA 1
ATOM 816 C C . LEU A 1 107 ? 31.339 -3.123 -24.990 1.00 88.25 107 LEU A C 1
ATOM 818 O O . LEU A 1 107 ? 31.117 -4.295 -25.277 1.00 88.25 107 LEU A O 1
ATOM 822 N N . ILE A 1 108 ? 32.422 -2.755 -24.298 1.00 86.75 108 ILE A N 1
ATOM 823 C CA . ILE A 1 108 ? 33.408 -3.713 -23.770 1.00 86.75 108 ILE A CA 1
ATOM 824 C C . ILE A 1 108 ? 32.764 -4.633 -22.731 1.00 86.75 108 ILE A C 1
ATOM 826 O O . ILE A 1 108 ? 32.987 -5.843 -22.779 1.00 86.75 108 ILE A O 1
ATOM 830 N N . TYR A 1 109 ? 31.950 -4.072 -21.836 1.00 81.38 109 TYR A N 1
ATOM 831 C CA . TYR A 1 109 ? 31.196 -4.828 -20.839 1.00 81.38 109 TYR A CA 1
ATOM 832 C C . TYR A 1 109 ? 30.254 -5.855 -21.488 1.00 81.38 109 TYR A C 1
ATOM 834 O O . TYR A 1 109 ? 30.245 -7.019 -21.097 1.00 81.38 109 TYR A O 1
ATOM 842 N N . GLU A 1 110 ? 29.559 -5.462 -22.557 1.00 82.06 110 GLU A N 1
ATOM 843 C CA . GLU A 1 110 ? 28.644 -6.308 -23.338 1.00 82.06 110 GLU A CA 1
ATOM 844 C C . GLU A 1 110 ? 29.364 -7.226 -24.354 1.00 82.06 110 GLU A C 1
ATOM 846 O O . GLU A 1 110 ? 28.743 -7.819 -25.239 1.00 82.06 110 GLU A O 1
ATOM 851 N N . GLY A 1 111 ? 30.689 -7.383 -24.243 1.00 81.75 111 GLY A N 1
ATOM 852 C CA . GLY A 1 111 ? 31.455 -8.370 -25.010 1.00 81.75 111 GLY A CA 1
ATOM 853 C C . GLY A 1 111 ? 32.010 -7.882 -26.352 1.00 81.75 111 GLY A C 1
ATOM 854 O O . GLY A 1 111 ? 32.287 -8.699 -27.241 1.00 81.75 111 GLY A O 1
ATOM 855 N N . ALA A 1 112 ? 32.216 -6.573 -26.530 1.00 89.31 112 ALA A N 1
ATOM 856 C CA . ALA A 1 112 ? 32.930 -6.054 -27.693 1.00 89.31 112 ALA A CA 1
ATOM 857 C C . ALA A 1 112 ? 34.362 -6.598 -27.742 1.00 89.31 112 ALA A C 1
ATOM 859 O O . ALA A 1 112 ? 35.162 -6.461 -26.812 1.00 89.31 112 ALA A O 1
ATOM 860 N N . ASN A 1 113 ? 34.722 -7.190 -28.874 1.00 87.62 113 ASN A N 1
ATOM 861 C CA . ASN A 1 113 ? 36.052 -7.720 -29.091 1.00 87.62 113 ASN A CA 1
ATOM 862 C C . ASN A 1 113 ? 37.027 -6.575 -29.416 1.00 87.62 113 ASN A C 1
ATOM 864 O O . ASN A 1 113 ? 37.181 -6.160 -30.565 1.00 87.62 113 ASN A O 1
ATOM 868 N N . VAL A 1 114 ? 37.735 -6.116 -28.380 1.00 89.44 114 VAL A N 1
ATOM 869 C CA . VAL A 1 114 ? 38.757 -5.051 -28.435 1.00 89.44 114 VAL A CA 1
ATOM 870 C C . VAL A 1 114 ? 39.911 -5.326 -29.410 1.00 89.44 114 VAL A C 1
ATOM 872 O O . VAL A 1 114 ? 40.612 -4.399 -29.802 1.00 89.44 114 VAL A O 1
ATOM 875 N N . SER A 1 115 ? 40.106 -6.590 -29.807 1.00 88.75 115 SER A N 1
ATOM 876 C CA . SER A 1 115 ? 41.160 -7.026 -30.735 1.00 88.75 115 SER A CA 1
ATOM 877 C C . SER A 1 115 ? 40.703 -7.157 -32.192 1.00 88.75 115 SER A C 1
ATOM 879 O O . SER A 1 115 ? 41.516 -7.519 -33.043 1.00 88.75 115 SER A O 1
ATOM 881 N N . LEU A 1 116 ? 39.431 -6.878 -32.509 1.00 91.19 116 LEU A N 1
ATOM 882 C CA . LEU A 1 116 ? 38.990 -6.848 -33.904 1.00 91.19 116 LEU A CA 1
ATOM 883 C C . LEU A 1 116 ? 39.737 -5.761 -34.668 1.00 91.19 116 LEU A C 1
ATOM 885 O O . LEU A 1 116 ? 39.829 -4.619 -34.222 1.00 91.19 116 LEU A O 1
ATOM 889 N N . LYS A 1 117 ? 40.228 -6.136 -35.847 1.00 92.69 117 LYS A N 1
ATOM 890 C CA . LYS A 1 117 ? 40.859 -5.226 -36.795 1.00 92.69 117 LYS A CA 1
ATOM 891 C C . LYS A 1 117 ? 39.857 -4.838 -37.874 1.00 92.69 117 LYS A C 1
ATOM 893 O O . LYS A 1 117 ? 39.077 -5.689 -38.319 1.00 92.69 117 LYS A O 1
ATOM 898 N N . SER A 1 118 ? 39.891 -3.581 -38.300 1.00 91.62 118 SER A N 1
ATOM 899 C CA . SER A 1 118 ? 39.305 -3.176 -39.578 1.00 91.62 118 SER A CA 1
ATOM 900 C C . SER A 1 118 ? 40.063 -3.817 -40.740 1.00 91.62 118 SER A C 1
ATOM 902 O O . SER A 1 118 ? 41.137 -4.391 -40.549 1.00 91.62 118 SER A O 1
ATOM 904 N N . ASP A 1 119 ? 39.556 -3.679 -41.961 1.00 92.12 119 ASP A N 1
ATOM 905 C CA . ASP A 1 119 ? 40.198 -4.283 -43.138 1.00 92.12 119 ASP A CA 1
ATOM 906 C C . ASP A 1 119 ? 41.554 -3.628 -43.464 1.00 92.12 119 ASP A C 1
ATOM 908 O O . ASP A 1 119 ? 42.374 -4.184 -44.185 1.00 92.12 119 ASP A O 1
ATOM 912 N N . LYS A 1 120 ? 41.833 -2.463 -42.861 1.00 90.31 120 LYS A N 1
ATOM 913 C CA . LYS A 1 120 ? 43.144 -1.794 -42.888 1.00 90.31 120 LYS A CA 1
ATOM 914 C C . LYS A 1 120 ? 44.075 -2.237 -41.752 1.00 90.31 120 LYS A C 1
ATOM 916 O O . LYS A 1 120 ? 45.088 -1.591 -41.510 1.00 90.31 120 LYS A O 1
ATOM 921 N N . GLY A 1 121 ? 43.710 -3.275 -41.001 1.00 91.69 121 GLY A N 1
ATOM 922 C CA . GLY A 1 121 ? 44.493 -3.792 -39.878 1.00 91.69 121 GLY A CA 1
ATOM 923 C C . GLY A 1 121 ? 44.440 -2.947 -38.599 1.00 91.69 121 GLY A C 1
ATOM 924 O O . GLY A 1 121 ? 45.174 -3.247 -37.663 1.00 91.69 121 GLY A O 1
ATOM 925 N N . ILE A 1 122 ? 43.588 -1.917 -38.540 1.00 93.12 122 ILE A N 1
ATOM 926 C CA . ILE A 1 122 ? 43.516 -0.947 -37.432 1.00 93.12 122 ILE A CA 1
ATOM 927 C C . ILE A 1 122 ? 42.588 -1.491 -36.343 1.00 93.12 122 ILE A C 1
ATOM 929 O O . ILE A 1 122 ? 41.449 -1.829 -36.656 1.00 93.12 122 ILE A O 1
ATOM 933 N N . THR A 1 123 ? 43.035 -1.539 -35.086 1.00 95.12 123 THR A N 1
ATOM 934 C CA . THR A 1 123 ? 42.178 -1.860 -33.928 1.00 95.12 123 THR A CA 1
ATOM 935 C C . THR A 1 123 ? 41.446 -0.627 -33.389 1.00 95.12 123 THR A C 1
ATOM 937 O O . THR A 1 123 ? 41.769 0.519 -33.717 1.00 95.12 123 THR A O 1
ATOM 940 N N . ALA A 1 124 ? 40.473 -0.832 -32.495 1.00 94.19 124 ALA A N 1
ATOM 941 C CA . ALA A 1 124 ? 39.823 0.277 -31.800 1.00 94.19 124 ALA A CA 1
ATOM 942 C C . ALA A 1 124 ? 40.822 1.100 -30.960 1.00 94.19 124 ALA A C 1
ATOM 944 O O . ALA A 1 124 ? 40.719 2.325 -30.932 1.00 94.19 124 ALA A O 1
ATOM 945 N N . LEU A 1 125 ? 41.830 0.464 -30.347 1.00 94.62 125 LEU A N 1
ATOM 946 C CA . LEU A 1 125 ? 42.879 1.189 -29.626 1.00 94.62 125 LEU A CA 1
ATOM 947 C C . LEU A 1 125 ? 43.721 2.048 -30.576 1.00 94.62 125 LEU A C 1
ATOM 949 O O . LEU A 1 125 ? 43.907 3.234 -30.314 1.00 94.62 125 LEU A O 1
ATOM 953 N N . ASP A 1 126 ? 44.180 1.480 -31.695 1.00 93.69 126 ASP A N 1
ATOM 954 C CA . ASP A 1 126 ? 44.967 2.211 -32.700 1.00 93.69 126 ASP A CA 1
ATOM 955 C C . ASP A 1 126 ? 44.189 3.420 -33.219 1.00 93.69 126 ASP A C 1
ATOM 957 O O . ASP A 1 126 ? 44.736 4.509 -33.407 1.00 93.69 126 ASP A O 1
ATOM 961 N N . ARG A 1 127 ? 42.876 3.241 -33.411 1.00 94.12 127 ARG A N 1
ATOM 962 C CA . ARG A 1 127 ? 41.981 4.317 -33.816 1.00 94.12 127 ARG A CA 1
ATOM 963 C C . ARG A 1 127 ? 41.919 5.419 -32.762 1.00 94.12 127 ARG A C 1
ATOM 965 O O . ARG A 1 127 ? 42.094 6.568 -33.153 1.00 94.12 127 ARG A O 1
ATOM 972 N N . ALA A 1 128 ? 41.717 5.076 -31.486 1.00 93.25 128 ALA A N 1
ATOM 973 C CA . ALA A 1 128 ? 41.651 6.035 -30.382 1.00 93.25 128 ALA A CA 1
ATOM 974 C C . ALA A 1 128 ? 42.965 6.805 -30.196 1.00 93.25 128 ALA A C 1
ATOM 976 O O . ALA A 1 128 ? 42.954 8.017 -29.987 1.00 93.25 128 ALA A O 1
ATOM 977 N N . VAL A 1 129 ? 44.105 6.119 -30.319 1.00 92.81 129 VAL A N 1
ATOM 978 C CA . VAL A 1 129 ? 45.433 6.744 -30.243 1.00 92.81 129 VAL A CA 1
ATOM 979 C C . VAL A 1 129 ? 45.636 7.703 -31.417 1.00 92.81 129 VAL A C 1
ATOM 981 O O . VAL A 1 129 ? 46.005 8.855 -31.202 1.00 92.81 129 VAL A O 1
ATOM 984 N N . LYS A 1 130 ? 45.318 7.277 -32.647 1.00 92.88 130 LYS A N 1
ATOM 985 C CA . LYS A 1 130 ? 45.447 8.115 -33.850 1.00 92.88 130 LYS A CA 1
ATOM 986 C C . LYS A 1 130 ? 44.556 9.363 -33.814 1.00 92.88 130 LYS A C 1
ATOM 988 O O . LYS A 1 130 ? 44.919 10.372 -34.407 1.00 92.88 130 LYS A O 1
ATOM 993 N N . THR A 1 131 ? 43.389 9.303 -33.171 1.00 91.12 131 THR A N 1
ATOM 994 C CA . THR A 1 131 ? 42.460 10.445 -33.046 1.00 91.12 131 THR A CA 1
ATOM 995 C C . THR A 1 131 ? 42.668 11.290 -31.795 1.00 91.12 131 THR A C 1
ATOM 997 O O . THR A 1 131 ? 41.946 12.266 -31.618 1.00 91.12 131 THR A O 1
ATOM 1000 N N . GLY A 1 132 ? 43.611 10.941 -30.914 1.00 91.56 132 GLY A N 1
ATOM 1001 C CA . GLY A 1 132 ? 43.807 11.649 -29.646 1.00 91.56 132 GLY A CA 1
ATOM 1002 C C . GLY A 1 132 ? 42.676 11.436 -28.628 1.00 91.56 132 GLY A C 1
ATOM 1003 O O . GLY A 1 132 ? 42.496 12.242 -27.717 1.00 91.56 132 GLY A O 1
ATOM 1004 N N . SER A 1 133 ? 41.904 10.357 -28.755 1.00 93.56 133 SER A N 1
ATOM 1005 C CA . SER A 1 133 ? 40.771 10.016 -27.887 1.00 93.56 133 SER A CA 1
ATOM 1006 C C . SER A 1 133 ? 41.242 9.376 -26.574 1.00 93.56 133 SER A C 1
ATOM 1008 O O . SER A 1 133 ? 41.114 8.169 -26.366 1.00 93.56 133 SER A O 1
ATOM 1010 N N . LYS A 1 134 ? 41.838 10.203 -25.701 1.00 89.00 134 LYS A N 1
ATOM 1011 C CA . LYS A 1 134 ? 42.564 9.788 -24.484 1.00 89.00 134 LYS A CA 1
ATOM 1012 C C . LYS A 1 134 ? 41.744 8.887 -23.550 1.00 89.00 134 LYS A C 1
ATOM 1014 O O . LYS A 1 134 ? 42.199 7.792 -23.234 1.00 89.00 134 LYS A O 1
ATOM 1019 N N . LYS A 1 135 ? 40.523 9.298 -23.178 1.00 81.31 135 LYS A N 1
ATOM 1020 C CA . LYS A 1 135 ? 39.670 8.559 -22.224 1.00 81.31 135 LYS A CA 1
ATOM 1021 C C . LYS A 1 135 ? 39.283 7.181 -22.762 1.00 81.31 135 LYS A C 1
ATOM 1023 O O . LYS A 1 135 ? 39.390 6.176 -22.068 1.00 81.31 135 LYS A O 1
ATOM 1028 N N . THR A 1 136 ? 38.875 7.107 -24.028 1.00 81.06 136 THR A N 1
ATOM 1029 C CA . THR A 1 136 ? 38.522 5.822 -24.646 1.00 81.06 136 THR A CA 1
ATOM 1030 C C . THR A 1 136 ? 39.749 4.930 -24.860 1.00 81.06 136 THR A C 1
ATOM 1032 O O . THR A 1 136 ? 39.652 3.716 -24.695 1.00 81.06 136 THR A O 1
ATOM 1035 N N . ALA A 1 137 ? 40.915 5.503 -25.180 1.00 89.25 137 ALA A N 1
ATOM 1036 C CA . ALA A 1 137 ? 42.165 4.751 -25.286 1.00 89.25 137 ALA A CA 1
ATOM 1037 C C . ALA A 1 137 ? 42.580 4.132 -23.941 1.00 89.25 137 ALA A C 1
ATOM 1039 O O . ALA A 1 137 ? 43.007 2.981 -23.919 1.00 89.25 137 ALA A O 1
ATOM 1040 N N . GLU A 1 138 ? 42.425 4.856 -22.829 1.00 84.62 138 GLU A N 1
ATOM 1041 C CA . GLU A 1 138 ? 42.670 4.340 -21.475 1.00 84.62 138 GLU A CA 1
ATOM 1042 C C . GLU A 1 138 ? 41.743 3.170 -21.135 1.00 84.62 138 GLU A C 1
ATOM 1044 O O . GLU A 1 138 ? 42.226 2.118 -20.719 1.00 84.62 138 GLU A O 1
ATOM 1049 N N . ILE A 1 139 ? 40.440 3.299 -21.407 1.00 82.25 139 ILE A N 1
ATOM 1050 C CA . ILE A 1 139 ? 39.456 2.226 -21.192 1.00 82.25 139 ILE A CA 1
ATOM 1051 C C . ILE A 1 139 ? 39.814 0.974 -22.007 1.00 82.25 139 ILE A C 1
ATOM 1053 O O . ILE A 1 139 ? 39.822 -0.139 -21.479 1.00 82.25 139 ILE A O 1
ATOM 1057 N N . ILE A 1 140 ? 40.159 1.133 -23.291 1.00 84.12 140 ILE A N 1
ATOM 1058 C CA . ILE A 1 140 ? 40.525 -0.003 -24.150 1.00 84.12 140 ILE A CA 1
ATOM 1059 C C . ILE A 1 140 ? 41.867 -0.618 -23.711 1.00 84.12 140 ILE A C 1
ATOM 1061 O O . ILE A 1 140 ? 42.004 -1.842 -23.718 1.00 84.12 140 ILE A O 1
ATOM 1065 N N . ARG A 1 141 ? 42.851 0.191 -23.287 1.00 83.12 141 ARG A N 1
ATOM 1066 C CA . ARG A 1 141 ? 44.122 -0.302 -22.720 1.00 83.12 141 ARG A CA 1
ATOM 1067 C C . ARG A 1 141 ? 43.886 -1.110 -21.451 1.00 83.12 141 ARG A C 1
ATOM 1069 O O . ARG A 1 141 ? 44.423 -2.208 -21.342 1.00 83.12 141 ARG A O 1
ATOM 1076 N N . ALA A 1 142 ? 43.054 -0.613 -20.540 1.00 74.31 142 ALA A N 1
ATOM 1077 C CA . ALA A 1 142 ? 42.683 -1.333 -19.328 1.00 74.31 142 ALA A CA 1
ATOM 1078 C C . ALA A 1 142 ? 42.031 -2.685 -19.666 1.00 74.31 142 ALA A C 1
ATOM 1080 O O . ALA A 1 142 ? 42.436 -3.717 -19.133 1.00 74.31 142 ALA A O 1
ATOM 1081 N N . ALA A 1 143 ? 41.111 -2.714 -20.636 1.00 71.69 143 ALA A N 1
ATOM 1082 C CA . ALA A 1 143 ? 40.483 -3.951 -21.102 1.00 71.69 143 ALA A CA 1
ATOM 1083 C C . ALA A 1 143 ? 41.485 -4.954 -21.718 1.00 71.69 143 ALA A C 1
ATOM 1085 O O . ALA A 1 143 ? 41.347 -6.164 -21.530 1.00 71.69 143 ALA A O 1
ATOM 1086 N N . LEU A 1 144 ? 42.517 -4.476 -22.425 1.00 72.56 144 LEU A N 1
ATOM 1087 C CA . LEU A 1 144 ? 43.590 -5.318 -22.973 1.00 72.56 144 LEU A CA 1
ATOM 1088 C C . LEU 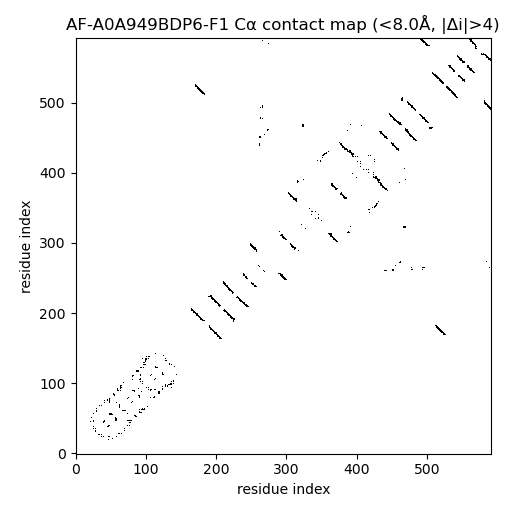A 1 144 ? 44.514 -5.884 -21.883 1.00 72.56 144 LEU A C 1
ATOM 1090 O O . LEU A 1 144 ? 44.902 -7.050 -21.970 1.00 72.56 144 LEU A O 1
ATOM 1094 N N . VAL A 1 145 ? 44.829 -5.098 -20.847 1.00 60.97 145 VAL A N 1
ATOM 1095 C CA . VAL A 1 145 ? 45.637 -5.537 -19.691 1.00 60.97 145 VAL A CA 1
ATOM 1096 C C . VAL A 1 145 ? 44.903 -6.611 -18.891 1.00 60.97 145 VAL A C 1
ATOM 1098 O O . VAL A 1 145 ? 45.490 -7.647 -18.574 1.00 60.97 145 VAL A O 1
ATOM 1101 N N . ILE A 1 146 ? 43.598 -6.427 -18.659 1.00 53.09 146 ILE A N 1
ATOM 1102 C CA . ILE A 1 146 ? 42.750 -7.427 -17.997 1.00 53.09 146 ILE A CA 1
ATOM 1103 C C . ILE A 1 146 ? 42.803 -8.750 -18.772 1.00 53.09 146 ILE A C 1
ATOM 1105 O O . ILE A 1 146 ? 42.967 -9.800 -18.156 1.00 53.09 146 ILE A O 1
ATOM 1109 N N . LYS A 1 147 ? 42.790 -8.719 -20.113 1.00 49.31 147 LYS A N 1
ATOM 1110 C CA . LYS A 1 147 ? 42.894 -9.904 -20.988 1.00 49.31 147 LYS A CA 1
ATOM 1111 C C . LYS A 1 147 ? 44.225 -10.668 -20.844 1.00 49.31 147 LYS A C 1
ATOM 1113 O O . LYS A 1 147 ? 44.247 -11.880 -21.020 1.00 49.31 147 LYS A O 1
ATOM 1118 N N . HIS A 1 148 ? 45.331 -10.005 -20.502 1.00 41.22 148 HIS A N 1
ATOM 1119 C CA . HIS A 1 148 ? 46.644 -10.658 -20.386 1.00 41.22 148 HIS A 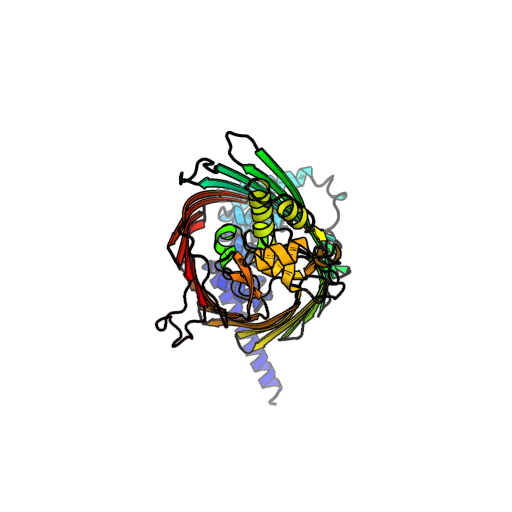CA 1
ATOM 1120 C C . HIS A 1 148 ? 46.902 -11.307 -19.014 1.00 41.22 148 HIS A C 1
ATOM 1122 O O . HIS A 1 148 ? 47.694 -12.244 -18.935 1.00 41.22 148 HIS A O 1
ATOM 1128 N N . GLN A 1 149 ? 46.204 -10.881 -17.954 1.00 37.97 149 GLN A N 1
ATOM 1129 C CA . GLN A 1 149 ? 46.284 -11.507 -16.622 1.00 37.97 149 GLN A CA 1
ATOM 1130 C C . GLN A 1 149 ? 45.185 -12.556 -16.361 1.00 37.97 149 GLN A C 1
ATOM 1132 O O . GLN A 1 149 ? 45.339 -13.396 -15.478 1.00 37.97 149 GLN A O 1
ATOM 1137 N N . THR A 1 150 ? 44.092 -12.561 -17.132 1.00 33.03 150 THR A N 1
ATOM 1138 C CA . THR A 1 150 ? 42.913 -13.405 -16.841 1.00 33.03 150 THR A CA 1
ATOM 1139 C C . THR A 1 150 ? 42.831 -14.717 -17.620 1.00 33.03 150 THR A C 1
ATOM 1141 O O . THR A 1 150 ? 42.116 -15.615 -17.185 1.00 33.03 150 THR A O 1
ATOM 1144 N N . PHE A 1 151 ? 43.565 -14.928 -18.721 1.00 32.88 151 PHE A N 1
ATOM 1145 C CA . PHE A 1 151 ? 43.324 -16.118 -19.563 1.00 32.88 151 PHE A CA 1
ATOM 1146 C C . PHE A 1 151 ? 43.910 -17.450 -19.055 1.00 32.88 151 PHE A C 1
ATOM 1148 O O . PHE A 1 151 ? 43.412 -18.505 -19.452 1.00 32.88 151 PHE A O 1
ATOM 1155 N N . ALA A 1 152 ? 44.882 -17.445 -18.134 1.00 32.47 152 ALA A N 1
ATOM 1156 C CA . ALA A 1 152 ? 45.346 -18.675 -17.471 1.00 32.47 152 ALA A CA 1
ATOM 1157 C C . ALA A 1 152 ? 44.390 -19.143 -16.351 1.00 32.47 152 ALA A C 1
ATOM 1159 O O . ALA A 1 152 ? 44.308 -20.334 -16.053 1.00 32.47 152 ALA A O 1
ATOM 1160 N N . THR A 1 153 ? 43.600 -18.230 -15.781 1.00 32.56 153 THR A N 1
ATOM 1161 C CA . THR A 1 153 ? 42.597 -18.510 -14.739 1.00 32.56 153 THR A CA 1
ATOM 1162 C C . THR A 1 153 ? 41.159 -18.548 -15.282 1.00 32.56 153 THR A C 1
ATOM 1164 O O . THR A 1 153 ? 40.274 -19.109 -14.637 1.00 32.56 153 THR A O 1
ATOM 1167 N N . TRP A 1 154 ? 40.909 -18.085 -16.514 1.00 28.61 154 TRP A N 1
ATOM 1168 C CA . TRP A 1 154 ? 39.581 -18.091 -17.151 1.00 28.61 154 TRP A CA 1
ATOM 1169 C C . TRP A 1 154 ? 39.104 -19.425 -17.725 1.00 28.61 154 TRP A C 1
ATOM 1171 O O . TRP A 1 154 ? 37.918 -19.551 -18.016 1.00 28.61 154 TRP A O 1
ATOM 1181 N N . LYS A 1 155 ? 39.938 -20.471 -17.799 1.00 30.66 155 LYS A N 1
ATOM 1182 C CA . LYS A 1 155 ? 39.415 -21.843 -17.983 1.00 30.66 155 LYS A CA 1
ATOM 1183 C C . LYS A 1 155 ? 38.720 -22.394 -16.725 1.00 30.66 155 LYS A C 1
ATOM 1185 O O . LYS A 1 155 ? 38.082 -23.440 -16.812 1.00 30.66 155 LYS A O 1
ATOM 1190 N N . LYS A 1 156 ? 38.818 -21.701 -15.580 1.00 32.44 156 LYS A N 1
ATOM 1191 C CA . LYS A 1 156 ? 38.142 -22.040 -14.313 1.00 32.44 156 LYS A CA 1
ATOM 1192 C C . LYS A 1 156 ? 36.994 -21.093 -13.936 1.00 32.44 156 LYS A C 1
ATOM 1194 O O . LYS A 1 156 ? 36.409 -21.276 -12.875 1.00 32.44 156 LYS A O 1
ATOM 1199 N N . PHE A 1 157 ? 36.619 -20.146 -14.800 1.00 28.56 157 PHE A N 1
ATOM 1200 C CA . PHE A 1 157 ? 35.343 -19.438 -14.667 1.00 28.56 157 PHE A CA 1
ATOM 1201 C C . PHE A 1 157 ? 34.295 -20.069 -15.590 1.00 28.56 157 PHE A C 1
ATOM 1203 O O . PHE A 1 157 ? 34.631 -20.512 -16.692 1.00 28.56 157 PHE A O 1
ATOM 1210 N N . PRO A 1 158 ? 33.038 -20.192 -15.132 1.00 29.95 158 PRO A N 1
ATOM 1211 C CA . PRO A 1 158 ? 32.045 -20.988 -15.827 1.00 29.95 158 PRO A CA 1
ATOM 1212 C C . PRO A 1 158 ? 31.777 -20.394 -17.214 1.00 29.95 158 PRO A C 1
ATOM 1214 O O . PRO A 1 158 ? 31.647 -19.178 -17.356 1.00 29.95 158 PRO A O 1
ATOM 1217 N N . LYS A 1 159 ? 31.632 -21.263 -18.232 1.00 28.52 159 LYS A N 1
ATOM 1218 C CA . LYS A 1 159 ? 30.904 -20.949 -19.485 1.00 28.52 159 LYS A CA 1
ATOM 1219 C C . LYS A 1 159 ? 29.681 -20.088 -19.135 1.00 28.52 159 LYS A C 1
ATOM 1221 O O . LYS A 1 159 ? 29.136 -20.364 -18.063 1.00 28.52 159 LYS A O 1
ATOM 1226 N N . PRO A 1 160 ? 29.224 -19.138 -19.990 1.00 30.98 160 PRO A N 1
ATOM 1227 C CA . PRO A 1 160 ? 28.079 -18.271 -19.692 1.00 30.98 160 PRO A CA 1
ATOM 1228 C C . PRO A 1 160 ? 27.034 -19.086 -18.956 1.00 30.98 160 PRO A C 1
ATOM 1230 O O . PRO A 1 160 ? 26.535 -20.084 -19.491 1.00 30.98 160 PRO A O 1
ATOM 1233 N N . VAL A 1 161 ? 26.848 -18.766 -17.673 1.00 36.09 161 VAL A N 1
ATOM 1234 C CA . VAL A 1 161 ? 25.971 -19.545 -16.812 1.00 36.09 161 VAL A CA 1
ATOM 1235 C C . VAL A 1 161 ? 24.628 -19.480 -17.517 1.00 36.09 161 VAL A C 1
ATOM 1237 O O . VAL A 1 161 ? 24.069 -18.391 -17.652 1.00 36.09 161 VAL A O 1
ATOM 1240 N N . LYS A 1 162 ? 24.147 -20.625 -18.040 1.00 39.53 162 LYS A N 1
ATOM 1241 C CA . LYS A 1 162 ? 22.743 -20.789 -18.457 1.00 39.53 162 LYS A CA 1
ATOM 1242 C C . LYS A 1 162 ? 21.938 -20.015 -17.425 1.00 39.53 162 LYS A C 1
ATOM 1244 O O . LYS A 1 162 ? 22.166 -20.353 -16.262 1.00 39.53 162 LYS A O 1
ATOM 1249 N N . PRO A 1 163 ? 21.119 -19.003 -17.802 1.00 44.41 163 PRO A N 1
ATOM 1250 C CA . PRO A 1 163 ? 20.592 -17.996 -16.880 1.00 44.41 163 PRO A CA 1
ATOM 1251 C C . PRO A 1 163 ? 20.272 -18.695 -15.581 1.00 44.41 163 PRO A C 1
ATOM 1253 O O . PRO A 1 163 ? 19.455 -19.622 -15.614 1.00 44.41 163 PRO A O 1
ATOM 1256 N N . SER A 1 164 ? 21.058 -18.383 -14.544 1.00 49.97 164 SER A N 1
ATOM 1257 C CA . SER A 1 164 ? 21.173 -19.237 -13.367 1.00 49.97 164 SER A CA 1
ATOM 1258 C C . SER A 1 164 ? 19.770 -19.649 -12.960 1.00 49.97 164 SER A C 1
ATOM 1260 O O . SER A 1 164 ? 18.855 -18.819 -12.928 1.00 49.97 164 SER A O 1
ATOM 1262 N N . ALA A 1 165 ? 19.569 -20.957 -12.761 1.00 62.22 165 ALA A N 1
ATOM 1263 C CA . ALA A 1 165 ? 18.255 -21.485 -12.410 1.00 62.22 165 ALA A CA 1
ATOM 1264 C C . ALA A 1 165 ? 17.658 -20.709 -11.227 1.00 62.22 165 ALA A C 1
ATOM 1266 O O . ALA A 1 165 ? 16.442 -20.632 -11.135 1.00 62.22 165 ALA A O 1
ATOM 1267 N N . VAL A 1 166 ? 18.529 -20.101 -10.413 1.00 72.31 166 VAL A N 1
ATOM 1268 C CA . VAL A 1 166 ? 18.274 -19.164 -9.326 1.00 72.31 166 VAL A CA 1
ATOM 1269 C C . VAL A 1 166 ? 18.719 -17.741 -9.727 1.00 72.31 166 VAL A C 1
ATOM 1271 O O . VAL A 1 166 ? 19.864 -17.539 -10.127 1.00 72.31 166 VAL A O 1
ATOM 1274 N N . THR A 1 167 ? 17.859 -16.736 -9.585 1.00 80.75 167 THR A N 1
ATOM 1275 C CA . THR A 1 167 ? 18.209 -15.307 -9.583 1.00 80.75 167 THR A CA 1
ATOM 1276 C C . THR A 1 167 ? 18.205 -14.787 -8.163 1.00 80.75 167 THR A C 1
ATOM 1278 O O . THR A 1 167 ? 17.289 -15.115 -7.420 1.00 80.75 167 THR A O 1
ATOM 1281 N N . PHE A 1 168 ? 19.152 -13.928 -7.816 1.00 79.69 168 PHE A N 1
ATOM 1282 C CA . PHE A 1 168 ? 19.186 -13.250 -6.528 1.00 79.69 168 PHE A CA 1
ATOM 1283 C C . PHE A 1 168 ? 19.230 -11.743 -6.774 1.00 79.69 168 PHE A C 1
ATOM 1285 O O . PHE A 1 168 ? 20.039 -11.278 -7.577 1.00 79.69 168 PHE A O 1
ATOM 1292 N N . LYS A 1 169 ? 18.324 -10.995 -6.149 1.00 82.62 169 LYS A N 1
ATOM 1293 C CA . LYS A 1 169 ? 18.309 -9.532 -6.157 1.00 82.62 169 LYS A CA 1
ATOM 1294 C C . LYS A 1 169 ? 18.110 -9.057 -4.731 1.00 82.62 169 LYS A C 1
ATOM 1296 O O . LYS A 1 169 ? 17.099 -9.411 -4.135 1.00 82.62 169 LYS A O 1
ATOM 1301 N N . THR A 1 170 ? 19.025 -8.246 -4.229 1.00 79.44 170 THR A N 1
ATOM 1302 C CA . THR A 1 170 ? 18.885 -7.593 -2.930 1.00 79.44 170 THR A CA 1
ATOM 1303 C C . THR A 1 170 ? 19.008 -6.099 -3.130 1.00 79.44 170 THR A C 1
ATOM 1305 O O . THR A 1 170 ? 19.815 -5.651 -3.941 1.00 79.44 170 THR A O 1
ATOM 1308 N N . GLN A 1 171 ? 18.186 -5.358 -2.407 1.00 81.69 171 GLN A N 1
ATOM 1309 C CA . GLN A 1 171 ? 18.266 -3.913 -2.279 1.00 81.69 171 GLN A CA 1
ATOM 1310 C C . GLN A 1 171 ? 18.161 -3.561 -0.804 1.00 81.69 171 GLN A C 1
ATOM 1312 O O . GLN A 1 171 ? 17.676 -4.358 0.008 1.00 81.69 171 GLN A O 1
ATOM 1317 N N . GLY A 1 172 ? 18.612 -2.372 -0.446 1.00 81.25 172 GLY A N 1
ATOM 1318 C CA . GLY A 1 172 ? 18.389 -1.910 0.900 1.00 81.25 172 GLY A CA 1
ATOM 1319 C C . GLY A 1 172 ? 18.552 -0.416 1.026 1.00 81.25 172 GLY A C 1
ATOM 1320 O O . GLY A 1 172 ? 19.323 0.215 0.311 1.00 81.25 172 GLY A O 1
ATOM 1321 N N . LYS A 1 173 ? 17.778 0.130 1.954 1.00 82.31 173 LYS A N 1
ATOM 1322 C CA . LYS A 1 173 ? 17.608 1.557 2.156 1.00 82.31 173 LYS A CA 1
ATOM 1323 C C . LYS A 1 173 ? 17.864 1.882 3.615 1.00 82.31 173 LYS A C 1
ATOM 1325 O O . LYS A 1 173 ? 17.315 1.222 4.490 1.00 82.31 173 LYS A O 1
ATOM 1330 N N . ILE A 1 174 ? 18.649 2.918 3.870 1.00 79.50 174 ILE A N 1
ATOM 1331 C CA . ILE A 1 174 ? 18.717 3.568 5.179 1.00 79.50 174 ILE A CA 1
ATOM 1332 C C . ILE A 1 174 ? 18.032 4.923 5.051 1.00 79.50 174 ILE A C 1
ATOM 1334 O O . ILE A 1 174 ? 18.314 5.671 4.116 1.00 79.50 174 ILE A O 1
ATOM 1338 N N . GLN A 1 175 ? 17.122 5.209 5.971 1.00 79.06 175 GLN A N 1
ATOM 1339 C CA . GLN A 1 175 ? 16.419 6.471 6.104 1.00 79.06 175 GLN A CA 1
ATOM 1340 C C . GLN A 1 175 ? 16.616 6.995 7.523 1.00 79.06 175 GLN A C 1
ATOM 1342 O O . GLN A 1 175 ? 16.213 6.335 8.474 1.00 79.06 175 GLN A O 1
ATOM 1347 N N . SER A 1 176 ? 17.186 8.186 7.661 1.00 78.69 176 SER A N 1
ATOM 1348 C CA . SER A 1 176 ? 17.251 8.899 8.940 1.00 78.69 176 SER A CA 1
ATOM 1349 C C . SER A 1 176 ? 16.405 10.160 8.865 1.00 78.69 176 SER A C 1
ATOM 1351 O O . SER A 1 176 ? 16.483 10.902 7.881 1.00 78.69 176 SER A O 1
ATOM 1353 N N . ARG A 1 177 ? 15.591 10.376 9.898 1.00 74.69 177 ARG A N 1
ATOM 1354 C CA . ARG A 1 177 ? 14.665 11.497 10.033 1.00 74.69 177 ARG A CA 1
ATOM 1355 C C . ARG A 1 177 ? 14.921 12.211 11.342 1.00 74.69 177 ARG A C 1
ATOM 1357 O O . ARG A 1 177 ? 14.809 11.615 12.410 1.00 74.69 177 ARG A O 1
ATOM 1364 N N . LEU A 1 178 ? 15.269 13.483 11.237 1.00 72.44 178 LEU A N 1
ATOM 1365 C CA . LEU A 1 178 ? 15.384 14.372 12.385 1.00 72.44 178 LEU A CA 1
ATOM 1366 C C . LEU A 1 178 ? 14.114 15.202 12.473 1.00 72.44 178 LEU A C 1
ATOM 1368 O O . LEU A 1 178 ? 13.811 15.920 11.521 1.00 72.44 178 LEU A O 1
ATOM 1372 N N . ASN A 1 179 ? 13.409 15.098 13.596 1.00 70.44 179 ASN A N 1
ATOM 1373 C CA . ASN A 1 179 ? 12.225 15.897 13.877 1.00 70.44 179 ASN A CA 1
ATOM 1374 C C . ASN A 1 179 ? 12.526 16.892 14.988 1.00 70.44 179 ASN A C 1
ATOM 1376 O O . ASN A 1 179 ? 13.054 16.517 16.037 1.00 70.44 179 ASN A O 1
ATOM 1380 N N . PHE A 1 180 ? 12.135 18.137 14.746 1.00 66.94 180 PHE A N 1
ATOM 1381 C CA . PHE A 1 180 ? 12.118 19.189 15.748 1.00 66.94 180 PHE A CA 1
ATOM 1382 C C . PHE A 1 180 ? 10.695 19.717 15.836 1.00 66.94 180 PHE A C 1
ATOM 1384 O O . PHE A 1 180 ? 10.218 20.313 14.865 1.00 66.94 180 PHE A O 1
ATOM 1391 N N . ASP A 1 181 ? 10.037 19.475 16.968 1.00 63.66 181 ASP A N 1
ATOM 1392 C CA . ASP A 1 181 ? 8.840 20.222 17.337 1.00 63.66 181 ASP A CA 1
ATOM 1393 C C . ASP A 1 181 ? 9.262 21.563 17.954 1.00 63.66 181 ASP A C 1
ATOM 1395 O O . ASP A 1 181 ? 10.157 21.621 18.803 1.00 63.66 181 ASP A O 1
ATOM 1399 N N . ILE A 1 182 ? 8.681 22.651 17.455 1.00 57.28 182 ILE A N 1
ATOM 1400 C CA . ILE A 1 182 ? 9.091 24.024 17.779 1.00 57.28 182 ILE A CA 1
ATOM 1401 C C . ILE A 1 182 ? 8.144 24.648 18.824 1.00 57.28 182 ILE A C 1
ATOM 1403 O O . ILE A 1 182 ? 8.485 25.687 19.391 1.00 57.28 182 ILE A O 1
ATOM 1407 N N . ASP A 1 183 ? 7.006 24.018 19.148 1.00 54.44 183 ASP A N 1
ATOM 1408 C CA . ASP A 1 183 ? 6.051 24.572 20.116 1.00 54.44 183 ASP A CA 1
ATOM 1409 C C . ASP A 1 183 ? 6.237 24.059 21.555 1.00 54.44 183 ASP A C 1
ATOM 1411 O O . ASP A 1 183 ? 6.321 22.868 21.844 1.00 54.44 183 ASP A O 1
ATOM 1415 N N . LYS A 1 184 ? 6.261 25.017 22.492 1.00 50.97 184 LYS A N 1
ATOM 1416 C CA . LYS A 1 184 ? 6.324 24.827 23.948 1.00 50.97 184 LYS A CA 1
ATOM 1417 C C . LYS A 1 184 ? 5.008 25.312 24.561 1.00 50.97 184 LYS A C 1
ATOM 1419 O O . LYS A 1 184 ? 4.923 26.451 25.008 1.00 50.97 184 LYS A O 1
ATOM 1424 N N . TYR A 1 185 ? 3.981 24.469 24.611 1.00 44.12 185 TYR A N 1
ATOM 1425 C CA . TYR A 1 185 ? 2.787 24.765 25.415 1.00 44.12 185 TYR A CA 1
ATOM 1426 C C . TYR A 1 185 ? 2.307 23.529 26.180 1.00 44.12 185 TYR A C 1
ATOM 1428 O O . TYR A 1 185 ? 1.380 22.830 25.787 1.00 44.12 185 TYR A O 1
ATOM 1436 N N . GLY A 1 186 ? 2.982 23.301 27.306 1.00 39.09 186 GLY A N 1
ATOM 1437 C CA . GLY A 1 186 ? 2.736 22.259 28.301 1.00 39.09 186 GLY A CA 1
ATOM 1438 C C . GLY A 1 186 ? 4.050 21.950 29.018 1.00 39.09 186 GLY A C 1
ATOM 1439 O O . GLY A 1 186 ? 5.091 21.867 28.368 1.00 39.09 186 GLY A O 1
ATOM 1440 N N . GLU A 1 187 ? 4.062 21.861 30.350 1.00 38.31 187 GLU A N 1
ATOM 1441 C CA . GLU A 1 187 ? 5.254 21.415 31.083 1.00 38.31 187 GLU A CA 1
ATOM 1442 C C . GLU A 1 187 ? 5.577 19.956 30.699 1.00 38.31 187 GLU A C 1
ATOM 1444 O O . GLU A 1 187 ? 4.979 19.019 31.218 1.00 38.31 187 GLU A O 1
ATOM 1449 N N . GLY A 1 188 ? 6.518 19.799 29.757 1.00 42.53 188 GLY A N 1
ATOM 1450 C CA . GLY A 1 188 ? 7.000 18.534 29.182 1.00 42.53 188 GLY A CA 1
ATOM 1451 C C . GLY A 1 188 ? 6.394 18.282 27.795 1.00 42.53 188 GLY A C 1
ATOM 1452 O O . GLY A 1 188 ? 5.191 18.136 27.680 1.00 42.53 188 GLY A O 1
ATOM 1453 N N . GLU A 1 189 ? 7.109 18.229 26.675 1.00 44.78 189 GLU A N 1
ATOM 1454 C CA . GLU A 1 189 ? 8.535 18.173 26.368 1.00 44.78 189 GLU A CA 1
ATOM 1455 C C . GLU A 1 189 ? 8.708 18.816 24.976 1.00 44.78 189 GLU A C 1
ATOM 1457 O O . GLU A 1 189 ? 7.830 18.680 24.129 1.00 44.78 189 GLU A O 1
ATOM 1462 N N . ALA A 1 190 ? 9.818 19.511 24.704 1.00 46.28 190 ALA A N 1
ATOM 1463 C CA . ALA A 1 190 ? 10.184 19.753 23.309 1.00 46.28 190 ALA A CA 1
ATOM 1464 C C . ALA A 1 190 ? 10.654 18.407 22.740 1.00 46.28 190 ALA A C 1
ATOM 1466 O O . ALA A 1 190 ? 11.751 17.949 23.070 1.00 46.28 190 ALA A O 1
ATOM 1467 N N . GLU A 1 191 ? 9.818 17.733 21.951 1.00 59.91 191 GLU A N 1
ATOM 1468 C CA . GLU A 1 191 ? 10.152 16.427 21.382 1.00 59.91 191 GLU A CA 1
ATOM 1469 C C . GLU A 1 191 ? 11.093 16.605 20.184 1.00 59.91 191 GLU A C 1
ATOM 1471 O O . GLU A 1 191 ? 10.699 16.679 19.021 1.00 59.91 191 GLU A O 1
ATOM 1476 N N . GLN A 1 192 ? 12.392 16.689 20.474 1.00 69.00 192 GLN A N 1
ATOM 1477 C CA . GLN A 1 192 ? 13.410 16.395 19.472 1.00 69.00 192 GLN A CA 1
ATOM 1478 C C . GLN A 1 192 ? 13.526 14.880 19.357 1.00 69.00 192 GLN A C 1
ATOM 1480 O O . GLN A 1 192 ? 13.780 14.203 20.359 1.00 69.00 192 GLN A O 1
ATOM 1485 N N . SER A 1 193 ? 13.367 14.350 18.146 1.00 71.19 193 SER A N 1
ATOM 1486 C CA . SER A 1 193 ? 13.506 12.913 17.904 1.00 71.19 193 SER A CA 1
ATOM 1487 C C . SER A 1 193 ? 14.404 12.620 16.710 1.00 71.19 193 SER A C 1
ATOM 1489 O O . SER A 1 193 ? 14.323 13.306 15.686 1.00 71.19 193 SER A O 1
ATOM 1491 N N . LEU A 1 194 ? 15.203 11.561 16.819 1.00 76.81 194 LEU A N 1
ATOM 1492 C CA . LEU A 1 194 ? 15.902 10.949 15.692 1.00 76.81 194 LEU A CA 1
ATOM 1493 C C . LEU A 1 194 ? 15.305 9.565 15.435 1.00 76.81 194 LEU A C 1
ATOM 1495 O O . LEU A 1 194 ? 15.453 8.668 16.259 1.00 76.81 194 LEU A O 1
ATOM 1499 N N . ASP A 1 195 ? 14.682 9.389 14.273 1.00 78.75 195 ASP A N 1
ATOM 1500 C CA . ASP A 1 195 ? 14.177 8.102 13.794 1.00 78.75 195 ASP A CA 1
ATOM 1501 C C . ASP A 1 195 ? 15.064 7.600 12.652 1.00 78.75 195 ASP A C 1
ATOM 1503 O O . ASP A 1 195 ? 15.182 8.245 11.610 1.00 78.75 195 ASP A O 1
ATOM 1507 N N . THR A 1 196 ? 15.708 6.451 12.836 1.00 81.88 196 THR A N 1
ATOM 1508 C CA . THR A 1 196 ? 16.517 5.799 11.804 1.00 81.88 196 THR A CA 1
ATOM 1509 C C . THR A 1 196 ? 15.945 4.435 11.467 1.00 81.88 196 THR A C 1
ATOM 1511 O O . THR A 1 196 ? 15.891 3.546 12.310 1.00 81.88 196 THR A O 1
ATOM 1514 N N . LEU A 1 197 ? 15.581 4.254 10.202 1.00 83.44 197 LEU A N 1
ATOM 1515 C CA . LEU A 1 197 ? 15.074 3.023 9.619 1.00 83.44 197 LEU A CA 1
ATOM 1516 C C . LEU A 1 197 ? 16.097 2.470 8.626 1.00 83.44 197 LEU A C 1
ATOM 1518 O O . LEU A 1 197 ? 16.428 3.125 7.641 1.00 83.44 197 LEU A O 1
ATOM 1522 N N . ALA A 1 198 ? 16.544 1.238 8.823 1.00 84.81 198 ALA A N 1
ATOM 1523 C CA . ALA A 1 198 ? 17.281 0.483 7.817 1.00 84.81 198 ALA A CA 1
ATOM 1524 C C . ALA A 1 198 ? 16.420 -0.685 7.338 1.00 84.81 198 ALA A C 1
ATOM 1526 O O . ALA A 1 198 ? 15.930 -1.462 8.149 1.00 84.81 198 ALA A O 1
ATOM 1527 N N . ARG A 1 199 ? 16.240 -0.822 6.024 1.00 87.50 199 ARG A N 1
ATOM 1528 C CA . ARG A 1 199 ? 15.471 -1.896 5.391 1.00 87.50 199 ARG A CA 1
ATOM 1529 C C . ARG A 1 199 ? 16.340 -2.670 4.414 1.00 87.50 199 ARG A C 1
ATOM 1531 O O . ARG A 1 199 ? 17.051 -2.076 3.608 1.00 87.50 199 ARG A O 1
ATOM 1538 N N . ILE A 1 200 ? 16.224 -3.991 4.453 1.00 86.38 200 ILE A N 1
ATOM 1539 C CA . ILE A 1 200 ? 16.789 -4.914 3.469 1.00 86.38 200 ILE A CA 1
ATOM 1540 C C . ILE A 1 200 ? 15.642 -5.670 2.818 1.00 86.38 200 ILE A C 1
ATOM 1542 O O . ILE A 1 200 ? 14.764 -6.189 3.504 1.00 86.38 200 ILE A O 1
ATOM 1546 N N . GLU A 1 201 ? 15.687 -5.787 1.498 1.00 89.56 201 GLU A N 1
ATOM 1547 C CA . GLU A 1 201 ? 14.742 -6.572 0.716 1.00 89.56 201 GLU A CA 1
ATOM 1548 C C . GLU A 1 201 ? 15.512 -7.511 -0.199 1.00 89.56 201 GLU A C 1
ATOM 1550 O O . GLU A 1 201 ? 16.438 -7.105 -0.896 1.00 89.56 201 GLU A O 1
ATOM 1555 N N . SER A 1 202 ? 15.140 -8.784 -0.204 1.00 88.12 202 SER A N 1
ATOM 1556 C CA . SER A 1 202 ? 15.774 -9.820 -1.010 1.00 88.12 202 SER A CA 1
ATOM 1557 C C . SER A 1 202 ? 14.728 -10.608 -1.781 1.00 88.12 202 SER A C 1
ATOM 1559 O O . SER A 1 202 ? 13.720 -11.054 -1.238 1.00 88.12 202 SER A O 1
ATOM 1561 N N . ARG A 1 203 ? 14.999 -10.817 -3.067 1.00 89.44 203 ARG A N 1
ATOM 1562 C CA . ARG A 1 203 ? 14.196 -11.616 -3.983 1.00 89.44 203 ARG A CA 1
ATOM 1563 C C . ARG A 1 203 ? 15.045 -12.728 -4.577 1.00 89.44 203 ARG A C 1
ATOM 1565 O O . ARG A 1 203 ? 16.044 -12.478 -5.253 1.00 89.44 203 ARG A O 1
ATOM 1572 N N . ILE A 1 204 ? 14.588 -13.958 -4.390 1.00 87.88 204 ILE A N 1
ATOM 1573 C CA . ILE A 1 204 ? 15.222 -15.172 -4.898 1.00 87.88 204 ILE A CA 1
ATOM 1574 C C . ILE A 1 204 ? 14.273 -15.811 -5.909 1.00 87.88 204 ILE A C 1
ATOM 1576 O O . ILE A 1 204 ? 13.141 -16.110 -5.570 1.00 87.88 204 ILE A O 1
ATOM 1580 N N . GLY A 1 205 ? 14.684 -16.015 -7.156 1.00 88.38 205 GLY A N 1
ATOM 1581 C CA . GLY A 1 205 ? 13.810 -16.527 -8.218 1.00 88.38 205 GLY A CA 1
ATOM 1582 C C . GLY A 1 205 ? 14.323 -17.826 -8.819 1.00 88.38 205 GLY A C 1
ATOM 1583 O O . GLY A 1 205 ? 15.386 -17.834 -9.422 1.00 88.38 205 GLY A O 1
ATOM 1584 N N . LEU A 1 206 ? 13.569 -18.916 -8.728 1.00 85.69 206 LEU A N 1
ATOM 1585 C CA . LEU A 1 206 ? 13.875 -20.187 -9.379 1.00 85.69 206 LEU A CA 1
ATOM 1586 C C . LEU A 1 206 ? 13.191 -20.266 -10.753 1.00 85.69 206 LEU A C 1
ATOM 1588 O O . LEU A 1 206 ? 12.090 -20.805 -10.888 1.00 85.69 206 LEU A O 1
ATOM 1592 N N . LYS A 1 207 ? 13.846 -19.748 -11.801 1.00 75.81 207 LYS A N 1
ATOM 1593 C CA . LYS A 1 207 ? 13.265 -19.548 -13.147 1.00 75.81 207 LYS A CA 1
ATOM 1594 C C . LYS A 1 207 ? 12.583 -20.788 -13.734 1.00 75.81 207 LYS A C 1
ATOM 1596 O O . LYS A 1 207 ? 11.531 -20.662 -14.346 1.00 75.81 207 LYS A O 1
ATOM 1601 N N . LYS A 1 208 ? 13.169 -21.981 -13.567 1.00 76.19 208 LYS A N 1
ATOM 1602 C CA . LYS A 1 208 ? 12.610 -23.232 -14.124 1.00 76.19 208 LYS A CA 1
ATOM 1603 C C . LYS A 1 208 ? 11.343 -23.702 -13.412 1.00 76.19 208 LYS A C 1
ATOM 1605 O O . LYS A 1 208 ? 10.507 -24.331 -14.045 1.00 76.19 208 LYS A O 1
ATOM 1610 N N . ALA A 1 209 ? 11.231 -23.418 -12.119 1.00 75.38 209 ALA A N 1
ATOM 1611 C CA . ALA A 1 209 ? 10.086 -23.806 -11.304 1.00 75.38 209 ALA A CA 1
ATOM 1612 C C . ALA A 1 209 ? 9.012 -22.705 -11.251 1.00 75.38 209 ALA A C 1
ATOM 1614 O O . ALA A 1 209 ? 7.956 -22.910 -10.664 1.00 75.38 209 ALA A O 1
ATOM 1615 N N . GLY A 1 210 ? 9.288 -21.525 -11.826 1.00 83.25 210 GLY A N 1
ATOM 1616 C CA . GLY A 1 210 ? 8.435 -20.346 -11.679 1.00 83.25 210 GLY A CA 1
ATOM 1617 C C . GLY A 1 210 ? 8.343 -19.849 -10.234 1.00 83.25 210 GLY A C 1
ATOM 1618 O O . GLY A 1 210 ? 7.445 -19.073 -9.934 1.00 83.25 210 GLY A O 1
ATOM 1619 N N . LEU A 1 211 ? 9.232 -20.294 -9.338 1.00 88.38 211 LEU A N 1
ATOM 1620 C CA . LEU A 1 211 ? 9.168 -19.949 -7.919 1.00 88.38 211 LEU A CA 1
ATOM 1621 C C . LEU A 1 211 ? 9.893 -18.636 -7.652 1.00 88.38 211 LEU A C 1
ATOM 1623 O O . LEU A 1 211 ? 10.964 -18.393 -8.203 1.00 88.38 211 LEU A O 1
ATOM 1627 N N . ILE A 1 212 ? 9.338 -17.811 -6.780 1.00 91.50 212 ILE A N 1
ATOM 1628 C CA . ILE A 1 212 ? 9.958 -16.590 -6.281 1.00 91.50 212 ILE A CA 1
ATOM 1629 C C . ILE A 1 212 ? 9.808 -16.590 -4.770 1.00 91.50 212 ILE A C 1
ATOM 1631 O O . ILE A 1 212 ? 8.722 -16.816 -4.269 1.00 91.50 212 ILE A O 1
ATOM 1635 N N . PHE A 1 213 ? 10.877 -16.318 -4.044 1.00 92.00 213 PHE A N 1
ATOM 1636 C CA . PHE A 1 213 ? 10.845 -16.053 -2.617 1.00 92.00 213 PHE A CA 1
ATOM 1637 C C . PHE A 1 213 ? 11.190 -14.593 -2.397 1.00 92.00 213 PHE A C 1
ATOM 1639 O O . PHE A 1 213 ? 12.116 -14.066 -3.023 1.00 92.00 213 PHE A O 1
ATOM 1646 N N . PHE A 1 214 ? 10.439 -13.951 -1.520 1.00 94.38 214 PHE A N 1
ATOM 1647 C CA . PHE A 1 214 ? 10.657 -12.582 -1.107 1.00 94.38 214 PHE A CA 1
ATOM 1648 C C . PHE A 1 214 ? 10.802 -12.525 0.406 1.00 94.38 214 PHE A C 1
ATOM 1650 O O . PHE A 1 214 ? 10.041 -13.157 1.139 1.00 94.38 214 PHE A O 1
ATOM 1657 N N . PHE A 1 215 ? 11.786 -11.757 0.850 1.00 93.31 215 PHE A N 1
ATOM 1658 C CA . PHE A 1 215 ? 12.042 -11.469 2.249 1.00 93.31 215 PHE A CA 1
ATOM 1659 C C . PHE A 1 215 ? 12.343 -9.983 2.386 1.00 93.31 215 PHE A C 1
ATOM 1661 O O . PHE A 1 215 ? 13.191 -9.465 1.657 1.00 93.31 215 PHE A O 1
ATOM 1668 N N . SER A 1 216 ? 11.704 -9.314 3.336 1.00 92.50 216 SER A N 1
ATOM 1669 C CA . SER A 1 216 ? 12.076 -7.969 3.748 1.00 92.50 216 SER A CA 1
ATOM 1670 C C . SER A 1 216 ? 12.121 -7.866 5.263 1.00 92.50 216 SER A C 1
ATOM 1672 O O . SER A 1 216 ? 11.234 -8.343 5.968 1.00 92.50 216 SER A O 1
ATOM 1674 N N . GLY A 1 217 ? 13.176 -7.243 5.770 1.00 89.44 217 GLY A N 1
ATOM 1675 C CA . GLY A 1 217 ? 13.348 -6.964 7.188 1.00 89.44 217 GLY A CA 1
ATOM 1676 C C . GLY A 1 217 ? 13.760 -5.519 7.376 1.00 89.44 217 GLY A C 1
ATOM 1677 O O . GLY A 1 217 ? 14.490 -4.970 6.547 1.00 89.44 217 GLY A O 1
ATOM 1678 N N . ASP A 1 218 ? 13.292 -4.911 8.456 1.00 88.62 218 ASP A N 1
ATOM 1679 C CA . ASP A 1 218 ? 13.737 -3.588 8.856 1.00 88.62 218 ASP A CA 1
ATOM 1680 C C . ASP A 1 218 ? 14.162 -3.537 10.321 1.00 88.62 218 ASP A C 1
ATOM 1682 O O . ASP A 1 218 ? 13.650 -4.263 11.171 1.00 88.62 218 ASP A O 1
ATOM 1686 N N . THR A 1 219 ? 15.156 -2.701 10.591 1.00 86.81 219 THR A N 1
ATOM 1687 C CA . THR A 1 219 ? 15.548 -2.293 11.935 1.00 86.81 219 THR A CA 1
ATOM 1688 C C . THR A 1 219 ? 15.258 -0.813 12.069 1.00 86.81 219 THR A C 1
ATOM 1690 O O . THR A 1 219 ? 15.673 -0.029 11.211 1.00 86.81 219 THR A O 1
ATOM 1693 N N . ARG A 1 220 ? 14.577 -0.430 13.140 1.00 85.00 220 ARG A N 1
ATOM 1694 C CA . ARG A 1 220 ? 14.228 0.949 13.439 1.00 85.00 220 ARG A CA 1
ATOM 1695 C C . ARG A 1 220 ? 14.758 1.321 14.813 1.00 85.00 220 ARG A C 1
ATOM 1697 O O . ARG A 1 220 ? 14.584 0.566 15.765 1.00 85.00 220 ARG A O 1
ATOM 1704 N N . SER A 1 221 ? 15.400 2.474 14.894 1.00 83.12 221 SER A N 1
ATOM 1705 C CA . SER A 1 221 ? 15.853 3.082 16.136 1.00 83.12 221 SER A CA 1
ATOM 1706 C C . SER A 1 221 ? 15.196 4.446 16.260 1.00 83.12 221 SER A C 1
ATOM 1708 O O . SER A 1 221 ? 15.408 5.291 15.394 1.00 83.12 221 SER A O 1
ATOM 1710 N N . GLU A 1 222 ? 14.439 4.664 17.327 1.00 76.44 222 GLU A N 1
ATOM 1711 C CA . GLU A 1 222 ? 13.864 5.962 17.674 1.00 76.44 222 GLU A CA 1
ATOM 1712 C C . GLU A 1 222 ? 14.512 6.459 18.961 1.00 76.44 222 GLU A C 1
ATOM 1714 O O . GLU A 1 222 ? 14.520 5.762 19.970 1.00 76.44 222 GLU A O 1
ATOM 1719 N N . ILE A 1 223 ? 15.090 7.654 18.919 1.00 74.94 223 ILE A N 1
ATOM 1720 C CA . ILE A 1 223 ? 15.612 8.338 20.100 1.00 74.94 223 ILE A CA 1
ATOM 1721 C C . ILE A 1 223 ? 14.683 9.508 20.376 1.00 74.94 223 ILE A C 1
ATOM 1723 O O . ILE A 1 223 ? 14.562 10.396 19.531 1.00 74.94 223 ILE A O 1
ATOM 1727 N N . PHE A 1 224 ? 14.049 9.500 21.545 1.00 66.44 224 PHE A N 1
ATOM 1728 C CA . PHE A 1 224 ? 13.166 10.564 22.009 1.00 66.44 224 PHE A CA 1
ATOM 1729 C C . PHE A 1 224 ? 13.903 11.443 22.999 1.00 66.44 224 PHE A C 1
ATOM 1731 O O . PHE A 1 224 ? 14.622 10.931 23.858 1.00 66.44 224 PHE A O 1
ATOM 1738 N N . ASN A 1 225 ? 13.666 12.752 22.906 1.00 63.44 225 ASN A N 1
ATOM 1739 C CA . ASN A 1 225 ? 14.183 13.736 23.842 1.00 63.44 225 ASN A CA 1
ATOM 1740 C C . ASN A 1 225 ? 15.706 13.574 23.986 1.00 63.44 225 ASN A C 1
ATOM 1742 O O . ASN A 1 225 ? 16.196 12.982 24.948 1.00 63.44 225 ASN A O 1
ATOM 1746 N N . LEU A 1 226 ? 16.449 14.051 22.977 1.00 58.47 226 LEU A N 1
ATOM 1747 C CA . LEU A 1 226 ? 17.906 13.871 22.833 1.00 58.47 226 LEU A CA 1
ATOM 1748 C C . LEU A 1 226 ? 18.712 14.191 24.112 1.00 58.47 226 LEU A C 1
ATOM 1750 O O . LEU A 1 226 ? 19.821 13.687 24.269 1.00 58.47 226 LEU A O 1
ATOM 1754 N N . GLU A 1 227 ? 18.153 14.977 25.035 1.00 57.16 227 GLU A N 1
ATOM 1755 C CA . GLU A 1 227 ? 18.724 15.275 26.353 1.00 57.16 227 GLU A CA 1
ATOM 1756 C C . GLU A 1 227 ? 18.528 14.157 27.399 1.00 57.16 227 GLU A C 1
ATOM 1758 O O . GLU A 1 227 ? 19.415 13.933 28.221 1.00 57.16 227 GLU A O 1
ATOM 1763 N N . LYS A 1 228 ? 17.391 13.443 27.389 1.00 59.81 228 LYS A N 1
ATOM 1764 C CA . LYS A 1 228 ? 17.060 12.367 28.348 1.00 59.81 228 LYS A CA 1
ATOM 1765 C C . LYS A 1 228 ? 17.552 10.982 27.913 1.00 59.81 228 LYS A C 1
ATOM 1767 O O . LYS A 1 228 ? 17.669 10.098 28.756 1.00 59.81 228 LYS A O 1
ATOM 1772 N N . GLY A 1 229 ? 17.857 10.794 26.626 1.00 56.59 229 GLY A N 1
ATOM 1773 C CA . GLY A 1 229 ? 18.543 9.599 26.116 1.00 56.59 229 GLY A CA 1
ATOM 1774 C C . GLY A 1 229 ? 17.698 8.321 26.052 1.00 56.59 229 GLY A C 1
ATOM 1775 O O . GLY A 1 229 ? 18.262 7.227 26.042 1.00 56.59 229 GLY A O 1
ATOM 1776 N N . ASN A 1 230 ? 16.367 8.430 25.995 1.00 62.00 230 ASN A N 1
ATOM 1777 C CA . ASN A 1 230 ? 15.504 7.264 25.804 1.00 62.00 230 ASN A CA 1
ATOM 1778 C C . ASN A 1 230 ? 15.578 6.802 24.342 1.00 62.00 230 ASN A C 1
ATOM 1780 O O . ASN A 1 230 ? 15.261 7.567 23.430 1.00 62.00 230 ASN A O 1
ATOM 1784 N N . ALA A 1 231 ? 16.002 5.557 24.126 1.00 67.56 231 ALA A N 1
ATOM 1785 C CA . ALA A 1 231 ? 16.138 4.965 22.802 1.00 67.56 231 ALA A CA 1
ATOM 1786 C C . ALA A 1 231 ? 15.352 3.656 22.710 1.00 67.56 231 ALA A C 1
ATOM 1788 O O . ALA A 1 231 ? 15.624 2.711 23.452 1.00 67.56 231 ALA A O 1
ATOM 1789 N N . ASP A 1 232 ? 14.435 3.593 21.751 1.00 74.62 232 ASP A N 1
ATOM 1790 C CA . ASP A 1 232 ? 13.711 2.387 21.383 1.00 74.62 232 ASP A CA 1
ATOM 1791 C C . ASP A 1 232 ? 14.335 1.778 20.129 1.00 74.62 232 ASP A C 1
ATOM 1793 O O . ASP A 1 232 ? 14.526 2.440 19.107 1.00 74.62 232 ASP A O 1
ATOM 1797 N N . PHE A 1 233 ? 14.647 0.486 20.199 1.00 80.75 233 PHE A N 1
ATOM 1798 C CA . PHE A 1 233 ? 15.146 -0.283 19.067 1.00 80.75 233 PHE A CA 1
ATOM 1799 C C . PHE A 1 233 ? 14.188 -1.422 18.748 1.00 80.75 233 PHE A C 1
ATOM 1801 O O . PHE A 1 233 ? 13.834 -2.227 19.610 1.00 80.75 233 PHE A O 1
ATOM 1808 N N . THR A 1 234 ? 13.810 -1.531 17.480 1.00 79.81 234 THR A N 1
ATOM 1809 C CA . THR A 1 234 ? 12.958 -2.606 16.981 1.00 79.81 234 THR A CA 1
ATOM 1810 C C . THR A 1 234 ? 13.581 -3.241 15.748 1.00 79.81 234 THR A C 1
ATOM 1812 O O . THR A 1 234 ? 14.106 -2.566 14.868 1.00 79.81 234 THR A O 1
ATOM 1815 N N . ALA A 1 235 ? 13.525 -4.568 15.676 1.00 84.44 235 ALA A N 1
ATOM 1816 C CA . ALA A 1 235 ? 13.897 -5.332 14.495 1.00 84.44 235 ALA A CA 1
ATOM 1817 C C . ALA A 1 235 ? 12.694 -6.174 14.079 1.00 84.44 235 ALA A C 1
ATOM 1819 O O . ALA A 1 235 ? 12.198 -6.989 14.858 1.00 84.44 235 ALA A O 1
ATOM 1820 N N . THR A 1 236 ? 12.223 -5.973 12.853 1.00 83.88 236 THR A N 1
ATOM 1821 C CA . THR A 1 236 ? 10.965 -6.539 12.377 1.00 83.88 236 THR A CA 1
ATOM 1822 C C . THR A 1 236 ? 11.174 -7.288 11.072 1.00 83.88 236 THR A C 1
ATOM 1824 O O . THR A 1 236 ? 11.641 -6.739 10.074 1.00 83.88 236 THR A O 1
ATOM 1827 N N . LEU A 1 237 ? 10.758 -8.557 11.054 1.00 86.81 237 LEU A N 1
ATOM 1828 C CA . LEU A 1 237 ? 10.504 -9.269 9.807 1.00 86.81 237 LEU A CA 1
ATOM 1829 C C . LEU A 1 237 ? 9.229 -8.704 9.180 1.00 86.81 237 LEU A C 1
ATOM 1831 O O . LEU A 1 237 ? 8.126 -8.961 9.676 1.00 86.81 237 LEU A O 1
ATOM 1835 N N . ARG A 1 238 ? 9.391 -7.936 8.104 1.00 86.62 238 ARG A N 1
ATOM 1836 C CA . ARG A 1 238 ? 8.304 -7.230 7.437 1.00 86.62 238 ARG A CA 1
ATOM 1837 C C . ARG A 1 238 ? 7.548 -8.196 6.527 1.00 86.62 238 ARG A C 1
ATOM 1839 O O . ARG A 1 238 ? 6.468 -8.650 6.894 1.00 86.62 238 ARG A O 1
ATOM 1846 N N . GLU A 1 239 ? 8.122 -8.595 5.400 1.00 92.31 239 GLU A N 1
ATOM 1847 C CA . GLU A 1 239 ? 7.506 -9.563 4.488 1.00 92.31 239 GLU A CA 1
ATOM 1848 C C . GLU A 1 239 ? 8.342 -10.836 4.372 1.00 92.31 239 GLU A C 1
ATOM 1850 O O . GLU A 1 239 ? 9.570 -10.817 4.413 1.00 92.31 239 GLU A O 1
ATOM 1855 N N . ALA A 1 240 ? 7.660 -11.963 4.213 1.00 95.56 240 ALA A N 1
ATOM 1856 C CA . ALA A 1 240 ? 8.262 -13.267 3.990 1.00 95.56 240 ALA A CA 1
ATOM 1857 C C . ALA A 1 240 ? 7.247 -14.145 3.259 1.00 95.56 240 ALA A C 1
ATOM 1859 O O . ALA A 1 240 ? 6.315 -14.673 3.874 1.00 95.56 240 ALA A O 1
ATOM 1860 N N . TYR A 1 241 ? 7.401 -14.282 1.944 1.00 96.06 241 TYR A N 1
ATOM 1861 C CA . TYR A 1 241 ? 6.465 -15.046 1.126 1.00 96.06 241 TYR A CA 1
ATOM 1862 C C . TYR A 1 241 ? 7.137 -15.753 -0.047 1.00 96.06 241 TYR A C 1
ATOM 1864 O O . TYR A 1 241 ? 8.208 -15.370 -0.519 1.00 96.06 241 TYR A O 1
ATOM 1872 N N . GLY A 1 242 ? 6.486 -16.816 -0.509 1.00 95.88 242 GLY A N 1
ATOM 1873 C CA . GLY A 1 242 ? 6.816 -17.527 -1.735 1.00 95.88 242 GLY A CA 1
ATOM 1874 C C . GLY A 1 242 ? 5.702 -17.364 -2.762 1.00 95.88 242 GLY A C 1
ATOM 1875 O O . GLY A 1 242 ? 4.528 -17.416 -2.413 1.00 95.88 242 GLY A O 1
ATOM 1876 N N . GLU A 1 243 ? 6.053 -17.201 -4.030 1.00 95.31 243 GLU A N 1
ATOM 1877 C CA . GLU A 1 243 ? 5.129 -17.171 -5.155 1.00 95.31 243 GLU A CA 1
ATOM 1878 C C . GLU A 1 243 ? 5.482 -18.234 -6.187 1.00 95.31 243 GLU A C 1
ATOM 1880 O O . GLU A 1 243 ? 6.650 -18.468 -6.487 1.00 95.31 243 GLU A O 1
ATOM 1885 N N . ILE A 1 244 ? 4.459 -18.815 -6.802 1.00 93.00 244 ILE A N 1
ATOM 1886 C CA . ILE A 1 244 ? 4.563 -19.641 -8.000 1.00 93.00 244 ILE A CA 1
ATOM 1887 C C . ILE A 1 244 ? 3.944 -18.864 -9.153 1.00 93.00 244 ILE A C 1
ATOM 1889 O O . ILE A 1 244 ? 2.754 -18.554 -9.130 1.00 93.00 244 ILE A O 1
ATOM 1893 N N . ARG A 1 245 ? 4.734 -18.567 -10.181 1.00 92.00 245 ARG A N 1
ATOM 1894 C CA . ARG A 1 245 ? 4.300 -17.851 -11.380 1.00 92.00 245 ARG A CA 1
ATOM 1895 C C . ARG A 1 245 ? 4.210 -18.805 -12.563 1.00 92.00 245 ARG A C 1
ATOM 1897 O O . ARG A 1 245 ? 5.220 -19.281 -13.079 1.00 92.00 245 ARG A O 1
ATOM 1904 N N . GLY A 1 246 ? 2.981 -19.075 -12.989 1.00 85.69 246 GLY A N 1
ATOM 1905 C CA . GLY A 1 246 ? 2.672 -19.791 -14.221 1.00 85.69 246 GLY A CA 1
ATOM 1906 C C . GLY A 1 246 ? 2.467 -18.842 -15.404 1.00 85.69 246 GLY A C 1
ATOM 1907 O O . GLY A 1 246 ? 2.614 -17.628 -15.298 1.00 85.69 246 GLY A O 1
ATOM 1908 N N . LYS A 1 247 ? 2.063 -19.390 -16.556 1.00 89.06 247 LYS A N 1
ATOM 1909 C CA . LYS A 1 247 ? 1.781 -18.587 -17.766 1.00 89.06 247 LYS A CA 1
ATOM 1910 C C . LYS A 1 247 ? 0.585 -17.640 -17.619 1.00 89.06 247 LYS A C 1
ATOM 1912 O O . LYS A 1 247 ? 0.528 -16.633 -18.311 1.00 89.06 247 LYS A O 1
ATOM 1917 N N . LYS A 1 248 ? -0.396 -18.016 -16.795 1.00 93.44 248 LYS A N 1
ATOM 1918 C CA . LYS A 1 248 ? -1.669 -17.299 -16.618 1.00 93.44 248 LYS A CA 1
ATOM 1919 C C . LYS A 1 248 ? -2.048 -17.115 -15.157 1.00 93.44 248 LYS A C 1
ATOM 1921 O O . LYS A 1 248 ? -3.165 -16.706 -14.887 1.00 93.44 248 LYS A O 1
ATOM 1926 N N . TYR A 1 249 ? -1.178 -17.463 -14.218 1.00 92.19 249 TYR A N 1
ATOM 1927 C CA . TYR A 1 249 ? -1.523 -17.389 -12.808 1.00 92.19 249 TYR A CA 1
ATOM 1928 C C . TYR A 1 249 ? -0.319 -17.048 -11.946 1.00 92.19 249 TYR A C 1
ATOM 1930 O O . TYR A 1 249 ? 0.822 -17.339 -12.314 1.00 92.19 249 TYR A O 1
ATOM 1938 N N . VAL A 1 250 ? -0.602 -16.480 -10.781 1.00 95.31 250 VAL A N 1
ATOM 1939 C CA . VAL A 1 250 ? 0.351 -16.311 -9.685 1.00 95.31 250 VAL A CA 1
ATOM 1940 C C . VAL A 1 250 ? -0.300 -16.853 -8.420 1.00 95.31 250 VAL A C 1
ATOM 1942 O O . VAL A 1 250 ? -1.445 -16.527 -8.129 1.00 95.31 250 VAL A O 1
ATOM 1945 N N . LEU A 1 251 ? 0.414 -17.705 -7.692 1.00 96.25 251 LEU A N 1
ATOM 1946 C CA . LEU A 1 251 ? -0.002 -18.224 -6.391 1.00 96.25 251 LEU A CA 1
ATOM 1947 C C . LEU A 1 251 ? 1.027 -17.791 -5.356 1.00 96.25 251 LEU A C 1
ATOM 1949 O O . LEU A 1 251 ? 2.138 -18.309 -5.371 1.00 96.25 251 LEU A O 1
ATOM 1953 N N . GLY A 1 252 ? 0.682 -16.838 -4.499 1.00 95.81 252 GLY A N 1
ATOM 1954 C CA . GLY A 1 252 ? 1.526 -16.336 -3.420 1.00 95.81 252 GLY A CA 1
ATOM 1955 C C . GLY A 1 252 ? 1.064 -16.844 -2.062 1.00 95.81 252 GLY A C 1
ATOM 1956 O O . GLY A 1 252 ? -0.126 -16.817 -1.768 1.00 95.81 252 GLY A O 1
ATOM 1957 N N . ILE A 1 253 ? 1.988 -17.274 -1.213 1.00 96.25 253 ILE A N 1
ATOM 1958 C CA . ILE A 1 253 ? 1.713 -17.660 0.169 1.00 96.25 253 ILE A CA 1
ATOM 1959 C C . ILE A 1 253 ? 2.783 -17.087 1.086 1.00 96.25 253 ILE A C 1
ATOM 1961 O O . ILE A 1 253 ? 3.981 -17.240 0.851 1.00 96.25 253 ILE A O 1
ATOM 1965 N N . GLY A 1 254 ? 2.343 -16.436 2.152 1.00 94.81 254 GLY A N 1
ATOM 1966 C CA . GLY A 1 254 ? 3.221 -15.934 3.197 1.00 94.81 254 GLY A CA 1
ATOM 1967 C C . GLY A 1 254 ? 2.730 -14.615 3.759 1.00 94.81 254 GLY A C 1
ATOM 1968 O O . GLY A 1 254 ? 1.594 -14.198 3.516 1.00 94.81 254 GLY A O 1
ATOM 1969 N N . ARG A 1 255 ? 3.613 -13.963 4.508 1.00 92.44 255 ARG A N 1
ATOM 1970 C CA . ARG A 1 255 ? 3.392 -12.631 5.050 1.00 92.44 255 ARG A CA 1
ATOM 1971 C C . ARG A 1 255 ? 3.752 -11.600 3.986 1.00 92.44 255 ARG A C 1
ATOM 1973 O O . ARG A 1 255 ? 4.915 -11.507 3.604 1.00 92.44 255 ARG A O 1
ATOM 1980 N N . GLN A 1 256 ? 2.766 -10.859 3.499 1.00 91.50 256 GLN A N 1
ATOM 1981 C CA . GLN A 1 256 ? 2.914 -9.973 2.340 1.00 91.50 256 GLN A CA 1
ATOM 1982 C C . GLN A 1 256 ? 2.040 -8.722 2.484 1.00 91.50 256 GLN A C 1
ATOM 1984 O O . GLN A 1 256 ? 1.064 -8.718 3.242 1.00 91.50 256 GLN A O 1
ATOM 1989 N N . ILE A 1 257 ? 2.397 -7.659 1.764 1.00 87.00 257 ILE A N 1
ATOM 1990 C CA . ILE A 1 257 ? 1.591 -6.444 1.629 1.00 87.00 257 ILE A CA 1
ATOM 1991 C C . ILE A 1 257 ? 0.940 -6.435 0.243 1.00 87.00 257 ILE A C 1
ATOM 1993 O O . ILE A 1 257 ? 1.618 -6.473 -0.781 1.00 87.00 257 ILE A O 1
ATOM 1997 N N . VAL A 1 258 ? -0.388 -6.312 0.203 1.00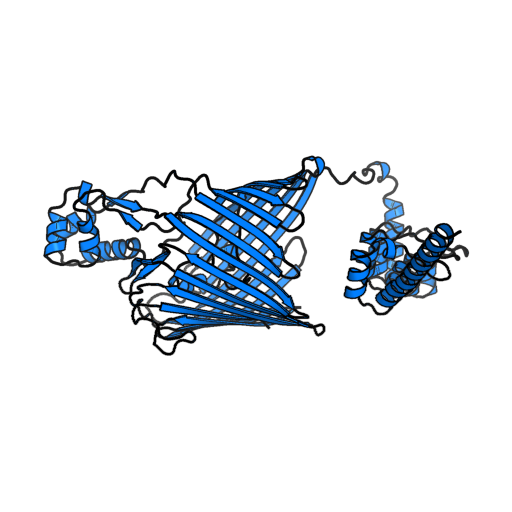 86.50 258 VAL A N 1
ATOM 1998 C CA . VAL A 1 258 ? -1.137 -6.060 -1.036 1.00 86.50 258 VAL A CA 1
ATOM 1999 C C . VAL A 1 258 ? -1.788 -4.684 -0.938 1.00 86.50 258 VAL A C 1
ATOM 2001 O O . VAL A 1 258 ? -2.352 -4.317 0.091 1.00 86.50 258 VAL A O 1
ATOM 2004 N N . THR A 1 259 ? -1.667 -3.889 -2.001 1.00 83.00 259 THR A N 1
ATOM 2005 C CA . THR A 1 259 ? -2.273 -2.556 -2.087 1.00 83.00 259 THR A CA 1
ATOM 2006 C C . THR A 1 259 ? -3.246 -2.521 -3.250 1.00 83.00 259 THR A C 1
ATOM 2008 O O . THR A 1 259 ? -2.863 -2.782 -4.390 1.00 83.00 259 THR A O 1
ATOM 2011 N N . TRP A 1 260 ? -4.497 -2.189 -2.952 1.00 84.69 260 TRP A N 1
ATOM 2012 C CA . TRP A 1 260 ? -5.509 -1.861 -3.949 1.00 84.69 260 TRP A CA 1
ATOM 2013 C C . TRP A 1 260 ? -5.766 -0.351 -3.953 1.00 84.69 260 TRP A C 1
ATOM 2015 O O . TRP A 1 260 ? -5.360 0.354 -3.028 1.00 84.69 260 TRP A O 1
ATOM 2025 N N . GLY A 1 261 ? -6.372 0.128 -5.036 1.00 77.31 261 GLY A N 1
ATOM 2026 C CA . GLY A 1 261 ? -6.541 1.548 -5.337 1.00 77.31 261 GLY A CA 1
ATOM 2027 C C . GLY A 1 261 ? -5.631 2.047 -6.458 1.00 77.31 261 GLY A C 1
ATOM 2028 O O . GLY A 1 261 ? -4.697 1.352 -6.878 1.00 77.31 261 GLY A O 1
ATOM 2029 N N . LYS A 1 262 ? -5.963 3.227 -6.987 1.00 82.38 262 LYS A N 1
ATOM 2030 C CA . LYS A 1 262 ? -5.277 3.860 -8.136 1.00 82.38 262 LYS A CA 1
ATOM 2031 C C . LYS A 1 262 ? -4.642 5.209 -7.809 1.00 82.38 262 LYS A C 1
ATOM 2033 O O . LYS A 1 262 ? -3.837 5.713 -8.588 1.00 82.38 262 LYS A O 1
ATOM 2038 N N . LEU A 1 263 ? -5.002 5.792 -6.673 1.00 79.62 263 LEU A N 1
ATOM 2039 C CA . LEU A 1 263 ? -4.463 7.054 -6.181 1.00 79.62 263 LEU A CA 1
ATOM 2040 C C . LEU A 1 263 ? -3.175 6.782 -5.391 1.00 79.62 263 LEU A C 1
ATOM 2042 O O . LEU A 1 263 ? -3.190 6.067 -4.383 1.00 79.62 263 LEU A O 1
ATOM 2046 N N . ASP A 1 264 ? -2.052 7.317 -5.875 1.00 69.88 264 ASP A N 1
ATOM 2047 C CA . ASP A 1 264 ? -0.721 7.023 -5.322 1.00 69.88 264 ASP A CA 1
ATOM 2048 C C . ASP A 1 264 ? -0.528 7.615 -3.928 1.00 69.88 264 ASP A C 1
ATOM 2050 O O . ASP A 1 264 ? 0.149 7.034 -3.077 1.00 69.88 264 ASP A O 1
ATOM 2054 N N . GLU A 1 265 ? -1.138 8.771 -3.688 1.00 71.81 265 GLU A N 1
ATOM 2055 C CA . GLU A 1 265 ? -0.888 9.570 -2.494 1.00 71.81 265 GLU A CA 1
ATOM 2056 C C . GLU A 1 265 ? -2.082 9.571 -1.550 1.00 71.81 265 GLU A C 1
ATOM 2058 O O . GLU A 1 265 ? -1.928 9.659 -0.329 1.00 71.81 265 GLU A O 1
ATOM 2063 N N . ILE A 1 266 ? -3.280 9.423 -2.117 1.00 72.81 266 ILE A N 1
ATOM 2064 C CA . ILE A 1 266 ? -4.529 9.436 -1.379 1.00 72.81 266 ILE A CA 1
ATOM 2065 C C . ILE A 1 266 ? -5.196 8.065 -1.447 1.00 72.81 266 ILE A C 1
ATOM 2067 O O . ILE A 1 266 ? -5.996 7.753 -2.317 1.00 72.81 266 ILE A O 1
ATOM 2071 N N . ALA A 1 267 ? -4.870 7.224 -0.480 1.00 73.19 267 ALA A N 1
ATOM 2072 C CA . ALA A 1 267 ? -5.280 5.833 -0.476 1.00 73.19 267 ALA A CA 1
ATOM 2073 C C . ALA A 1 267 ? -6.664 5.590 0.121 1.00 73.19 267 ALA A C 1
ATOM 2075 O O . ALA A 1 267 ? -6.732 5.289 1.305 1.00 73.19 267 ALA A O 1
ATOM 2076 N N . ILE A 1 268 ? -7.732 5.652 -0.673 1.00 77.00 268 ILE A N 1
ATOM 2077 C CA . ILE A 1 268 ? -9.111 5.468 -0.181 1.00 77.00 268 ILE A CA 1
ATOM 2078 C C . ILE A 1 268 ? -9.279 4.184 0.647 1.00 77.00 268 ILE A C 1
ATOM 2080 O O . ILE A 1 268 ? -9.764 4.231 1.771 1.00 77.00 268 ILE A O 1
ATOM 2084 N N . LEU A 1 269 ? -8.813 3.049 0.128 1.00 75.50 269 LEU A N 1
ATOM 2085 C CA . LEU A 1 269 ? -8.972 1.748 0.788 1.00 75.50 269 LEU A CA 1
ATOM 2086 C C . LEU A 1 269 ? -8.118 1.537 2.032 1.00 75.50 269 LEU A C 1
ATOM 2088 O O . LEU A 1 269 ? -8.389 0.635 2.817 1.00 75.50 269 LEU A O 1
ATOM 2092 N N . ASP A 1 270 ? -7.062 2.329 2.179 1.00 69.19 270 ASP A N 1
ATOM 2093 C CA . ASP A 1 270 ? -6.104 2.184 3.269 1.00 69.19 270 ASP A CA 1
ATOM 2094 C C . ASP A 1 270 ? -6.175 3.363 4.247 1.00 69.19 270 ASP A C 1
ATOM 2096 O O . ASP A 1 270 ? -5.281 3.508 5.087 1.00 69.19 270 ASP A O 1
ATOM 2100 N N . ARG A 1 271 ? -7.193 4.230 4.122 1.00 67.19 271 ARG A N 1
ATOM 2101 C CA . ARG A 1 271 ? -7.462 5.274 5.111 1.00 67.19 271 ARG A CA 1
ATOM 2102 C C . ARG A 1 271 ? -7.877 4.586 6.404 1.00 67.19 271 ARG A C 1
ATOM 2104 O O . ARG A 1 271 ? -8.818 3.799 6.426 1.00 67.19 271 ARG A O 1
ATOM 2111 N N . ILE A 1 272 ? -7.154 4.886 7.469 1.00 56.66 272 ILE A N 1
ATOM 2112 C CA . ILE A 1 272 ? -7.646 4.679 8.829 1.00 56.66 272 ILE A CA 1
ATOM 2113 C C . ILE A 1 272 ? -8.345 6.000 9.215 1.00 56.66 272 ILE A C 1
ATOM 2115 O O . ILE A 1 272 ? -8.129 6.999 8.523 1.00 56.66 272 ILE A O 1
ATOM 2119 N N . SER A 1 273 ? -9.256 5.967 10.192 1.00 55.97 273 SER A N 1
ATOM 2120 C CA . SER A 1 273 ? -10.154 7.056 10.627 1.00 55.97 273 SER A CA 1
ATOM 2121 C C . SER A 1 273 ? -9.623 8.479 10.355 1.00 55.97 273 SER A C 1
ATOM 2123 O O . SER A 1 273 ? -8.435 8.731 10.545 1.00 55.97 273 SER A O 1
ATOM 2125 N N . PRO A 1 274 ? -10.472 9.469 10.008 1.00 53.31 274 PRO A N 1
ATOM 2126 C CA . PRO A 1 274 ? -10.057 10.867 9.832 1.00 53.31 274 PRO A CA 1
ATOM 2127 C C . PRO A 1 274 ? -9.181 11.444 10.968 1.00 53.31 274 PRO A C 1
ATOM 2129 O O . PRO A 1 274 ? -8.412 12.367 10.733 1.00 53.31 274 PRO A O 1
ATOM 2132 N N . HIS A 1 275 ? -9.258 10.880 12.178 1.00 53.09 275 HIS A N 1
ATOM 2133 C CA . HIS A 1 275 ? -8.443 11.237 13.352 1.00 53.09 275 HIS A CA 1
ATOM 2134 C C . HIS A 1 275 ? -6.996 10.724 13.302 1.00 53.09 275 HIS A C 1
ATOM 2136 O O . HIS A 1 275 ? -6.093 11.299 13.905 1.00 53.09 275 HIS A O 1
ATOM 2142 N N . ASP A 1 276 ? -6.740 9.664 12.541 1.00 55.19 276 ASP A N 1
ATOM 2143 C CA . ASP A 1 276 ? -5.402 9.105 12.353 1.00 55.19 276 ASP A CA 1
ATOM 2144 C C . ASP A 1 276 ? -4.519 10.026 11.500 1.00 55.19 276 ASP A C 1
ATOM 2146 O O . ASP A 1 276 ? -3.287 9.953 11.532 1.00 55.19 276 ASP A O 1
ATOM 2150 N N . TYR A 1 277 ? -5.123 10.957 10.760 1.00 54.62 277 TYR A N 1
ATOM 2151 C CA . TYR A 1 277 ? -4.372 11.960 10.016 1.00 54.62 277 TYR A CA 1
ATOM 2152 C C . TYR A 1 277 ? -3.600 12.920 10.927 1.00 54.62 277 TYR A C 1
ATOM 2154 O O . TYR A 1 277 ? -2.548 13.404 10.507 1.00 54.62 277 TYR A O 1
ATOM 2162 N N . ASP A 1 278 ? -4.029 13.108 12.178 1.00 49.53 278 ASP A N 1
ATOM 2163 C CA . ASP A 1 278 ? -3.340 13.978 13.137 1.00 49.53 278 ASP A CA 1
ATOM 2164 C C . ASP A 1 278 ? -2.012 13.382 13.620 1.00 49.53 278 ASP A C 1
ATOM 2166 O O . ASP A 1 278 ? -1.109 14.110 14.021 1.00 49.53 278 ASP A O 1
ATOM 2170 N N . TRP A 1 279 ? -1.837 12.063 13.553 1.00 47.22 279 TRP A N 1
ATOM 2171 C CA . TRP A 1 279 ? -0.645 11.388 14.084 1.00 47.22 279 TRP A CA 1
ATOM 2172 C C . TRP A 1 279 ? 0.247 10.825 12.977 1.00 47.22 279 TRP A C 1
ATOM 2174 O O . TRP A 1 279 ? 1.471 10.811 13.098 1.00 47.22 279 TRP A O 1
ATOM 2184 N N . PHE A 1 280 ? -0.342 10.391 11.860 1.00 49.97 280 PHE A N 1
ATOM 2185 C CA . PHE A 1 280 ? 0.353 9.545 10.887 1.00 49.97 280 PHE A CA 1
ATOM 2186 C C . PHE A 1 280 ? 0.717 10.235 9.572 1.00 49.97 280 PHE A C 1
ATOM 2188 O O . PHE A 1 280 ? 1.313 9.586 8.710 1.00 49.97 280 PHE A O 1
ATOM 2195 N N . ALA A 1 281 ? 0.420 11.528 9.398 1.00 48.75 281 ALA A N 1
ATOM 2196 C CA . ALA A 1 281 ? 0.588 12.244 8.126 1.00 48.75 281 ALA A CA 1
ATOM 2197 C C . ALA A 1 281 ? 2.024 12.274 7.549 1.00 48.75 281 ALA A C 1
ATOM 2199 O O . ALA A 1 281 ? 2.189 12.635 6.388 1.00 48.75 281 ALA A O 1
ATOM 2200 N N . LEU A 1 282 ? 3.045 11.850 8.301 1.00 48.31 282 LEU A N 1
ATOM 2201 C CA . LEU A 1 282 ? 4.465 11.990 7.943 1.00 48.31 282 LEU A CA 1
ATOM 2202 C C . LEU A 1 282 ? 5.147 10.693 7.489 1.00 48.31 282 LEU A C 1
ATOM 2204 O O . LEU A 1 282 ? 6.257 10.723 6.963 1.00 48.31 282 LEU A O 1
ATOM 2208 N N . ASN A 1 283 ? 4.522 9.535 7.715 1.00 52.12 283 ASN A N 1
ATOM 2209 C CA . ASN A 1 283 ? 5.081 8.250 7.286 1.00 52.12 283 ASN A CA 1
ATOM 2210 C C . ASN A 1 283 ? 4.606 7.916 5.873 1.00 52.12 283 ASN A C 1
ATOM 2212 O O . ASN A 1 283 ? 3.433 8.137 5.560 1.00 52.12 283 ASN A O 1
ATOM 2216 N N . ASN A 1 284 ? 5.461 7.308 5.041 1.00 59.66 284 ASN A N 1
ATOM 2217 C CA . ASN A 1 284 ? 5.008 6.788 3.750 1.00 59.66 284 ASN A CA 1
ATOM 2218 C C . ASN A 1 284 ? 3.855 5.809 3.971 1.00 59.66 284 ASN A C 1
ATOM 2220 O O . ASN A 1 284 ? 3.876 5.010 4.907 1.00 59.66 284 ASN A O 1
ATOM 2224 N N . LYS A 1 285 ? 2.868 5.821 3.074 1.00 63.62 285 LYS A N 1
ATOM 2225 C CA . LYS A 1 285 ? 1.704 4.924 3.127 1.00 63.62 285 LYS A CA 1
ATOM 2226 C C . LYS A 1 285 ? 2.098 3.457 3.356 1.00 63.62 285 LYS A C 1
ATOM 2228 O O . LYS A 1 285 ? 1.499 2.776 4.183 1.00 63.62 285 LYS A O 1
ATOM 2233 N N . GLN A 1 286 ? 3.123 2.981 2.647 1.00 64.56 286 GLN A N 1
ATOM 2234 C CA . GLN A 1 286 ? 3.601 1.596 2.749 1.00 64.56 286 GLN A CA 1
ATOM 2235 C C . GLN A 1 286 ? 4.240 1.277 4.104 1.00 64.56 286 GLN A C 1
ATOM 2237 O O . GLN A 1 286 ? 4.246 0.123 4.539 1.00 64.56 286 GLN A O 1
ATOM 2242 N N . ASP A 1 287 ? 4.734 2.296 4.806 1.00 66.25 287 ASP A N 1
ATOM 2243 C CA . ASP A 1 287 ? 5.349 2.112 6.112 1.00 66.25 287 ASP A CA 1
ATOM 2244 C C . ASP A 1 287 ? 4.309 1.886 7.219 1.00 66.25 287 ASP A C 1
ATOM 2246 O O . ASP A 1 287 ? 4.611 1.214 8.204 1.00 66.25 287 ASP A O 1
ATOM 2250 N N . ARG A 1 288 ? 3.067 2.345 7.000 1.00 66.69 288 ARG A N 1
ATOM 2251 C CA . ARG A 1 288 ? 1.927 2.226 7.928 1.00 66.69 288 ARG A CA 1
ATOM 2252 C C . ARG A 1 288 ? 1.247 0.852 7.894 1.00 66.69 288 ARG A C 1
ATOM 2254 O O . ARG A 1 288 ? 0.552 0.485 8.837 1.00 66.69 288 ARG A O 1
ATOM 2261 N N . LYS A 1 289 ? 1.401 0.090 6.807 1.00 72.38 289 LYS A N 1
ATOM 2262 C CA . LYS A 1 289 ? 0.700 -1.189 6.630 1.00 72.38 289 LYS A CA 1
ATOM 2263 C C . LYS A 1 289 ? 1.446 -2.329 7.301 1.00 72.38 289 LYS A C 1
ATOM 2265 O O . LYS A 1 289 ? 2.554 -2.675 6.895 1.00 72.38 289 LYS A O 1
ATOM 2270 N N . LEU A 1 290 ? 0.789 -2.972 8.265 1.00 75.94 290 LEU A N 1
ATOM 2271 C CA . LEU A 1 290 ? 1.282 -4.218 8.840 1.00 75.94 290 LEU A CA 1
ATOM 2272 C C . LEU A 1 290 ? 1.094 -5.371 7.840 1.00 75.94 290 LEU A C 1
ATOM 2274 O O . LEU A 1 290 ? -0.047 -5.634 7.434 1.00 75.94 290 LEU A O 1
ATOM 2278 N N . PRO A 1 291 ? 2.178 -6.073 7.471 1.00 84.94 291 PRO A N 1
ATOM 2279 C CA . PRO A 1 291 ? 2.115 -7.261 6.633 1.00 84.94 291 PRO A CA 1
ATOM 2280 C C . PRO A 1 291 ? 1.343 -8.371 7.338 1.00 84.94 291 PRO A C 1
ATOM 2282 O O . PRO A 1 291 ? 1.545 -8.605 8.535 1.00 84.94 291 PRO A O 1
ATOM 2285 N N . VAL A 1 292 ? 0.513 -9.089 6.588 1.00 87.38 292 VAL A N 1
ATOM 2286 C CA . VAL A 1 292 ? -0.330 -10.164 7.124 1.00 87.38 292 VAL A CA 1
ATOM 2287 C C . VAL A 1 292 ? -0.134 -11.449 6.348 1.00 87.38 292 VAL A C 1
ATOM 2289 O O . VAL A 1 292 ? 0.222 -11.441 5.167 1.00 87.38 292 VAL A O 1
ATOM 2292 N N . MET A 1 293 ? -0.339 -12.565 7.041 1.00 91.00 293 MET A N 1
ATOM 2293 C CA . MET A 1 293 ? -0.326 -13.878 6.419 1.00 91.00 293 MET A CA 1
ATOM 2294 C C . MET A 1 293 ? -1.517 -13.996 5.465 1.00 91.00 293 MET A C 1
ATOM 2296 O O . MET A 1 293 ? -2.663 -13.884 5.891 1.00 91.00 293 MET A O 1
ATOM 2300 N N . MET A 1 294 ? -1.263 -14.247 4.181 1.00 94.56 294 MET A N 1
ATOM 2301 C CA . MET A 1 294 ? -2.332 -14.446 3.202 1.00 94.56 294 MET A CA 1
ATOM 2302 C C . MET A 1 294 ? -1.941 -15.416 2.087 1.00 94.56 294 MET A C 1
ATOM 2304 O O . MET A 1 294 ? -0.766 -15.554 1.732 1.00 94.56 294 MET A O 1
ATOM 2308 N N . LEU A 1 295 ? -2.956 -16.061 1.518 1.00 96.62 295 LEU A N 1
ATOM 2309 C CA . LEU A 1 295 ? -2.912 -16.739 0.233 1.00 96.62 295 LEU A CA 1
ATOM 2310 C C . LEU A 1 295 ? -3.409 -15.764 -0.836 1.00 96.62 295 LEU A C 1
ATOM 2312 O O . LEU A 1 295 ? -4.507 -15.223 -0.730 1.00 96.62 295 LEU A O 1
ATOM 2316 N N . ARG A 1 296 ? -2.604 -15.564 -1.872 1.00 97.44 296 ARG A N 1
ATOM 2317 C CA . ARG A 1 296 ? -2.868 -14.673 -2.997 1.00 97.44 296 ARG A CA 1
ATOM 2318 C C . ARG A 1 296 ? -2.951 -15.494 -4.271 1.00 97.44 296 ARG A C 1
ATOM 2320 O O . ARG A 1 296 ? -2.040 -16.258 -4.576 1.00 97.44 296 ARG A O 1
ATOM 2327 N N . ILE A 1 297 ? -4.032 -15.335 -5.017 1.00 97.75 297 ILE A N 1
ATOM 2328 C CA . ILE A 1 297 ? -4.284 -16.055 -6.262 1.00 97.75 297 ILE A CA 1
ATOM 2329 C C . ILE A 1 297 ? -4.591 -15.022 -7.331 1.00 97.75 297 ILE A C 1
ATOM 2331 O O . ILE A 1 297 ? -5.619 -14.362 -7.269 1.00 97.75 297 ILE A O 1
ATOM 2335 N N . GLU A 1 298 ? -3.730 -14.900 -8.330 1.00 97.50 298 GLU A N 1
ATOM 2336 C CA . GLU A 1 298 ? -3.999 -14.097 -9.518 1.00 97.50 298 GLU A CA 1
ATOM 2337 C C . GLU A 1 298 ? -4.209 -15.005 -10.719 1.00 97.50 298 GLU A C 1
ATOM 2339 O O . GLU A 1 298 ? -3.480 -15.981 -10.901 1.00 97.50 298 GLU A O 1
ATOM 2344 N N . TYR A 1 299 ? -5.154 -14.643 -11.578 1.00 97.25 299 TYR A N 1
ATOM 2345 C CA . TYR A 1 299 ? -5.351 -15.267 -12.875 1.00 97.25 299 TYR A CA 1
ATOM 2346 C C . TYR A 1 299 ? -5.450 -14.209 -13.971 1.00 97.25 299 TYR A C 1
ATOM 2348 O O . TYR A 1 299 ? -6.147 -13.210 -13.818 1.00 97.25 299 TYR A O 1
ATOM 2356 N N . PHE A 1 300 ? -4.777 -14.450 -15.092 1.00 95.69 300 PHE A N 1
ATOM 2357 C CA . PHE A 1 300 ? -4.653 -13.530 -16.215 1.00 95.69 300 PHE A CA 1
ATOM 2358 C C . PHE A 1 300 ? -5.342 -14.100 -17.459 1.00 95.69 300 PHE A C 1
ATOM 2360 O O . PHE A 1 300 ? -4.972 -15.154 -17.991 1.00 95.69 300 PHE A O 1
ATOM 2367 N N . TRP A 1 301 ? -6.319 -13.353 -17.962 1.00 93.75 301 TRP A N 1
ATOM 2368 C CA . TRP A 1 301 ? -6.859 -13.480 -19.312 1.00 93.75 301 TRP A CA 1
ATOM 2369 C C . TRP A 1 301 ? -6.185 -12.465 -20.243 1.00 93.75 301 TRP A C 1
ATOM 2371 O O . TRP A 1 301 ? -5.317 -11.700 -19.839 1.00 93.75 301 TRP A O 1
ATOM 2381 N N . LYS A 1 302 ? -6.581 -12.454 -21.521 1.00 89.50 302 LYS A N 1
ATOM 2382 C CA . LYS A 1 302 ? -5.983 -11.572 -22.536 1.00 89.50 302 LYS A CA 1
ATOM 2383 C C . LYS A 1 302 ? -6.129 -10.079 -22.194 1.00 89.50 302 LYS A C 1
ATOM 2385 O O . LYS A 1 302 ? -5.170 -9.340 -22.364 1.00 89.50 302 LYS A O 1
ATOM 2390 N N . ASN A 1 303 ? -7.308 -9.672 -21.714 1.00 90.19 303 ASN A N 1
ATOM 2391 C CA . ASN A 1 303 ? -7.654 -8.272 -21.420 1.00 90.19 303 ASN A CA 1
ATOM 2392 C C . ASN A 1 303 ? -8.203 -8.082 -19.994 1.00 90.19 303 ASN A C 1
ATOM 2394 O O . ASN A 1 303 ? -8.763 -7.034 -19.688 1.00 90.19 303 ASN A O 1
ATOM 2398 N N . ALA A 1 304 ? -8.112 -9.109 -19.149 1.00 93.19 304 ALA A N 1
ATOM 2399 C CA . ALA A 1 304 ? -8.682 -9.093 -17.811 1.00 93.19 304 ALA A CA 1
ATOM 2400 C C . ALA A 1 304 ? -7.806 -9.874 -16.838 1.00 93.19 304 ALA A C 1
ATOM 2402 O O . ALA A 1 304 ? -7.037 -10.750 -17.237 1.00 93.19 304 ALA A O 1
ATOM 2403 N N . GLN A 1 305 ? -7.961 -9.583 -15.557 1.00 96.25 305 GLN A N 1
ATOM 2404 C CA . GLN A 1 305 ? -7.262 -10.246 -14.476 1.00 96.25 305 GLN A CA 1
ATOM 2405 C C . GLN A 1 305 ? -8.181 -10.363 -13.266 1.00 96.25 305 GLN A C 1
ATOM 2407 O O . GLN A 1 305 ? -8.839 -9.397 -12.905 1.00 96.25 305 GLN A O 1
ATOM 2412 N N . ALA A 1 306 ? -8.176 -11.511 -12.602 1.00 97.50 306 ALA A N 1
ATOM 2413 C CA . ALA A 1 306 ? -8.785 -11.674 -11.289 1.00 97.50 306 ALA A CA 1
ATOM 2414 C C . ALA A 1 306 ? -7.685 -11.866 -10.249 1.00 97.50 306 ALA A C 1
ATOM 2416 O O . ALA A 1 306 ? -6.679 -12.519 -10.519 1.00 97.50 306 ALA A O 1
ATOM 2417 N N . GLU A 1 307 ? -7.882 -11.303 -9.069 1.00 97.62 307 GLU A N 1
ATOM 2418 C CA . GLU A 1 307 ? -7.041 -11.480 -7.896 1.00 97.62 307 GLU A CA 1
ATOM 2419 C C . GLU A 1 307 ? -7.941 -11.827 -6.714 1.00 97.62 307 GLU A C 1
ATOM 2421 O O . GLU A 1 307 ? -8.921 -11.135 -6.460 1.00 97.62 307 GLU A O 1
ATOM 2426 N N . ALA A 1 308 ? -7.627 -12.903 -6.005 1.00 97.75 308 ALA A N 1
ATOM 2427 C CA . ALA A 1 308 ? -8.295 -13.304 -4.780 1.00 97.75 308 ALA A CA 1
ATOM 2428 C C . ALA A 1 308 ? -7.267 -13.390 -3.652 1.00 97.75 308 ALA A C 1
ATOM 2430 O O . ALA A 1 308 ? -6.191 -13.968 -3.820 1.00 97.75 308 ALA A O 1
ATOM 2431 N N . LEU A 1 309 ? -7.612 -12.821 -2.504 1.00 96.56 309 LEU A N 1
ATOM 2432 C CA . LEU A 1 309 ? -6.841 -12.851 -1.273 1.00 96.56 309 LEU A CA 1
ATOM 2433 C C . LEU A 1 309 ? -7.649 -13.611 -0.226 1.00 96.56 309 LEU A C 1
ATOM 2435 O O . LEU A 1 309 ? -8.836 -13.344 -0.037 1.00 96.56 309 LEU A O 1
ATOM 2439 N N . VAL A 1 310 ? -6.996 -14.541 0.460 1.00 95.75 310 VAL A N 1
ATOM 2440 C CA . VAL A 1 310 ? -7.544 -15.250 1.617 1.00 95.75 310 VAL A CA 1
ATOM 2441 C C . VAL A 1 310 ? -6.582 -15.052 2.774 1.00 95.75 310 VAL A C 1
ATOM 2443 O O . VAL A 1 310 ? -5.427 -15.470 2.691 1.00 95.75 310 VAL A O 1
ATOM 2446 N N . LEU A 1 311 ? -7.041 -14.428 3.851 1.00 93.31 311 LEU A N 1
ATOM 2447 C CA . LEU A 1 311 ? -6.265 -14.269 5.073 1.00 93.31 311 LEU A CA 1
ATOM 2448 C C . LEU A 1 311 ? -6.776 -15.329 6.055 1.00 93.31 311 LEU A C 1
ATOM 2450 O O . LEU A 1 311 ? -7.877 -15.190 6.589 1.00 93.31 311 LEU A O 1
ATOM 2454 N N . PRO A 1 312 ? -6.034 -16.432 6.265 1.00 90.44 312 PRO A N 1
ATOM 2455 C CA . PRO A 1 312 ? -6.494 -17.532 7.110 1.00 90.44 312 PRO A CA 1
ATOM 2456 C C . PRO A 1 312 ? -6.458 -17.186 8.601 1.00 90.44 312 PRO A C 1
ATOM 2458 O O . PRO A 1 312 ? -7.055 -17.892 9.409 1.00 90.44 312 PRO A O 1
ATOM 2461 N N . LYS A 1 313 ? -5.715 -16.139 8.972 1.00 85.50 313 LYS A N 1
ATOM 2462 C CA . LYS A 1 313 ? -5.545 -15.697 10.347 1.00 85.50 313 LYS A CA 1
ATOM 2463 C C . LYS A 1 313 ? -5.711 -14.186 10.407 1.00 85.50 313 LYS A C 1
ATOM 2465 O O . LYS A 1 313 ? -5.015 -13.465 9.698 1.00 85.50 313 LYS A O 1
ATOM 2470 N N . PHE A 1 314 ? -6.589 -13.752 11.298 1.00 85.69 314 PHE A N 1
ATOM 2471 C CA . PHE A 1 314 ? -6.709 -12.360 11.683 1.00 85.69 314 PHE A CA 1
ATOM 2472 C C . PHE A 1 314 ? -5.564 -11.958 12.620 1.00 85.69 314 PHE A C 1
ATOM 2474 O O . PHE A 1 314 ? -5.293 -12.646 13.611 1.00 85.69 314 PHE A O 1
ATOM 2481 N N . ASP A 1 315 ? -4.932 -10.827 12.322 1.00 80.94 315 ASP A N 1
ATOM 2482 C CA . ASP A 1 315 ? -3.924 -10.201 13.172 1.00 80.94 315 ASP A CA 1
ATOM 2483 C C . ASP A 1 315 ? -4.426 -8.805 13.607 1.00 80.94 315 ASP A C 1
ATOM 2485 O O . ASP A 1 315 ? -4.597 -7.927 12.752 1.00 80.94 315 ASP A O 1
ATOM 2489 N N . PRO A 1 316 ? -4.667 -8.581 14.916 1.00 78.25 316 PRO A N 1
ATOM 2490 C CA . PRO A 1 316 ? -5.057 -7.275 15.445 1.00 78.25 316 PRO A CA 1
ATOM 2491 C C . PRO A 1 316 ? -4.043 -6.165 15.151 1.00 78.25 316 PRO A C 1
ATOM 2493 O O . PRO A 1 316 ? -2.854 -6.420 14.932 1.00 78.25 316 PRO A O 1
ATOM 2496 N N . ALA A 1 317 ? -4.497 -4.910 15.203 1.00 74.06 317 ALA A N 1
ATOM 2497 C CA . ALA A 1 317 ? -3.606 -3.760 15.122 1.00 74.06 317 ALA A CA 1
ATOM 2498 C C . ALA A 1 317 ? -2.618 -3.757 16.301 1.00 74.06 317 ALA A C 1
ATOM 2500 O O . ALA A 1 317 ? -2.990 -4.020 17.441 1.00 74.06 317 ALA A O 1
ATOM 2501 N N . GLN A 1 318 ? -1.356 -3.420 16.023 1.00 65.44 318 GLN A N 1
ATOM 2502 C CA . GLN A 1 318 ? -0.332 -3.231 17.062 1.00 65.44 318 GLN A CA 1
ATOM 2503 C C . GLN A 1 318 ? -0.298 -1.794 17.614 1.00 65.44 318 GLN A C 1
ATOM 2505 O O . GLN A 1 318 ? 0.426 -1.518 18.566 1.00 65.44 318 GLN A O 1
ATOM 2510 N N . VAL A 1 319 ? -1.069 -0.877 17.023 1.00 59.22 319 VAL A N 1
ATOM 2511 C CA . VAL A 1 319 ? -1.130 0.535 17.418 1.00 59.22 319 VAL A CA 1
ATOM 2512 C C . VAL A 1 319 ? -2.154 0.712 18.539 1.00 59.22 319 VAL A C 1
ATOM 2514 O O . VAL A 1 319 ? -3.309 0.308 18.402 1.00 59.22 319 VAL A O 1
ATOM 2517 N N . LYS A 1 320 ? -1.737 1.344 19.643 1.00 53.34 320 LYS A N 1
ATOM 2518 C CA . LYS A 1 320 ? -2.640 1.804 20.705 1.00 53.34 320 LYS A CA 1
ATOM 2519 C C . LYS A 1 320 ? -3.218 3.158 20.297 1.00 53.34 320 LYS A C 1
ATOM 2521 O O . LYS A 1 320 ? -2.558 4.179 20.449 1.00 53.34 320 LYS A O 1
ATOM 2526 N N . TYR A 1 321 ? -4.424 3.163 19.747 1.00 54.53 321 TYR A N 1
ATOM 2527 C CA . TYR A 1 321 ? -5.098 4.399 19.358 1.00 54.53 321 TYR A CA 1
ATOM 2528 C C . TYR A 1 321 ? -5.606 5.141 20.604 1.00 54.53 321 TYR A C 1
ATOM 2530 O O . TYR A 1 321 ? -6.445 4.619 21.348 1.00 54.53 321 TYR A O 1
ATOM 2538 N N . PHE A 1 322 ? -5.089 6.354 20.824 1.00 45.22 322 PHE A N 1
ATOM 2539 C CA . PHE A 1 322 ? -5.653 7.312 21.773 1.00 45.22 322 PHE A CA 1
ATOM 2540 C C . PHE A 1 322 ? -7.024 7.750 21.243 1.00 45.22 322 PHE A C 1
ATOM 2542 O O . PHE A 1 322 ? -7.122 8.307 20.154 1.00 45.22 322 PHE A O 1
ATOM 2549 N N . GLY A 1 323 ? -8.087 7.446 21.980 1.00 50.19 323 GLY A N 1
ATOM 2550 C CA . GLY A 1 323 ? -9.471 7.642 21.536 1.00 50.19 323 GLY A CA 1
ATOM 2551 C C . GLY A 1 323 ? -10.183 6.357 21.127 1.00 50.19 323 GLY A C 1
ATOM 2552 O O . GLY A 1 323 ? -11.209 6.396 20.469 1.00 50.19 323 GLY A O 1
ATOM 2553 N N . THR A 1 324 ? -9.653 5.199 21.512 1.00 54.69 324 THR A N 1
ATOM 2554 C CA . THR A 1 324 ? -10.527 4.041 21.713 1.00 54.69 324 THR A CA 1
ATOM 2555 C C . THR A 1 324 ? -11.125 4.134 23.109 1.00 54.69 324 THR A C 1
ATOM 2557 O O . THR A 1 324 ? -10.512 4.705 24.017 1.00 54.69 324 THR A O 1
ATOM 2560 N N . ASP A 1 325 ? -12.276 3.497 23.313 1.00 56.22 325 ASP A N 1
ATOM 2561 C CA . ASP A 1 325 ? -12.866 3.309 24.641 1.00 56.22 325 ASP A CA 1
ATOM 2562 C C . ASP A 1 325 ? -11.811 2.820 25.688 1.00 56.22 325 ASP A C 1
ATOM 2564 O O . ASP A 1 325 ? -11.947 3.102 26.877 1.00 56.22 325 ASP A O 1
ATOM 2568 N N . TRP A 1 326 ? -10.709 2.165 25.262 1.00 63.91 326 TRP A N 1
ATOM 2569 C CA . TRP A 1 326 ? -9.601 1.678 26.107 1.00 63.91 326 TRP A CA 1
ATOM 2570 C C . TRP A 1 326 ? -8.732 2.751 26.742 1.00 63.91 326 TRP A C 1
ATOM 2572 O O . TRP A 1 326 ? -8.401 2.646 27.924 1.00 63.91 326 TRP A O 1
ATOM 2582 N N . SER A 1 327 ? -8.309 3.752 25.971 1.00 59.75 327 SER A N 1
ATOM 2583 C CA . SER A 1 327 ? -7.403 4.777 26.497 1.00 59.75 327 SER A CA 1
ATOM 2584 C C . SER A 1 327 ? -8.125 5.680 27.491 1.00 59.75 327 SER A C 1
ATOM 2586 O O . SER A 1 327 ? -7.561 6.034 28.524 1.00 59.75 327 SER A O 1
ATOM 2588 N N . ILE A 1 328 ? -9.394 5.993 27.202 1.00 60.97 328 ILE A N 1
ATOM 2589 C CA . ILE A 1 328 ? -10.266 6.739 28.115 1.00 60.97 328 ILE A CA 1
ATOM 2590 C C . ILE A 1 328 ? -10.473 5.935 29.384 1.00 60.97 328 ILE A C 1
ATOM 2592 O O . ILE A 1 328 ? -10.307 6.466 30.476 1.00 60.97 328 ILE A O 1
ATOM 2596 N N . PHE A 1 329 ? -10.787 4.645 29.248 1.00 69.19 329 PHE A N 1
ATOM 2597 C CA . PHE A 1 329 ? -10.987 3.779 30.395 1.00 69.19 329 PHE A CA 1
ATOM 2598 C C . PHE A 1 329 ? -9.767 3.759 31.318 1.00 69.19 329 PHE A C 1
ATOM 2600 O O . PHE A 1 329 ? -9.929 3.951 32.519 1.00 69.19 329 PHE A O 1
ATOM 2607 N N . GLY A 1 330 ? -8.555 3.597 30.773 1.00 71.50 330 GLY A N 1
ATOM 2608 C CA . GLY A 1 330 ? -7.319 3.660 31.559 1.00 71.50 330 GLY A CA 1
ATOM 2609 C C . GLY A 1 330 ? -7.192 4.974 32.333 1.00 71.50 330 GLY A C 1
ATOM 2610 O O . GLY A 1 330 ? -7.074 4.958 33.555 1.00 71.50 330 GLY A O 1
ATOM 2611 N N . HIS A 1 331 ? -7.336 6.105 31.640 1.00 69.38 331 HIS A N 1
ATOM 2612 C CA . HIS A 1 331 ? -7.265 7.425 32.265 1.00 69.38 331 HIS A CA 1
ATOM 2613 C C . HIS A 1 331 ? -8.349 7.641 33.338 1.00 69.38 331 HIS A C 1
ATOM 2615 O O . HIS A 1 331 ? -8.071 8.166 34.415 1.00 69.38 331 HIS A O 1
ATOM 2621 N N . MET A 1 332 ? -9.581 7.190 33.089 1.00 71.00 332 MET A N 1
ATOM 2622 C CA . MET A 1 332 ? -10.674 7.257 34.060 1.00 71.00 332 MET A CA 1
ATOM 2623 C C . MET A 1 332 ? -10.396 6.412 35.305 1.00 71.00 332 MET A C 1
ATOM 2625 O O . MET A 1 332 ? -10.686 6.869 36.412 1.00 71.00 332 MET A O 1
ATOM 2629 N N . LYS A 1 333 ? -9.831 5.201 35.158 1.00 76.75 333 LYS A N 1
ATOM 2630 C CA . LYS A 1 333 ? -9.426 4.380 36.313 1.00 76.75 333 LYS A CA 1
ATOM 2631 C C . LYS A 1 333 ? -8.426 5.135 37.179 1.00 76.75 333 LYS A C 1
ATOM 2633 O O . LYS A 1 333 ? -8.608 5.185 38.393 1.00 76.75 333 LYS A O 1
ATOM 2638 N N . ASP A 1 334 ? -7.431 5.759 36.555 1.00 79.81 334 ASP A N 1
ATOM 2639 C CA . ASP A 1 334 ? -6.397 6.517 37.260 1.00 79.81 334 ASP A CA 1
ATOM 2640 C C . ASP A 1 334 ? -6.993 7.726 38.000 1.00 79.81 334 ASP A C 1
ATOM 2642 O O . ASP A 1 334 ? -6.718 7.929 39.186 1.00 79.81 334 ASP A O 1
ATOM 2646 N N . LEU A 1 335 ? -7.889 8.480 37.350 1.00 79.81 335 LEU A N 1
ATOM 2647 C CA . LEU A 1 335 ? -8.597 9.608 37.966 1.00 79.81 335 LEU A CA 1
ATOM 2648 C C . LEU A 1 335 ? -9.458 9.181 39.164 1.00 79.81 335 LEU A C 1
ATOM 2650 O O . LEU A 1 335 ? -9.466 9.856 40.193 1.00 79.81 335 LEU A O 1
ATOM 2654 N N . ILE A 1 336 ? -10.183 8.065 39.063 1.00 80.75 336 ILE A N 1
ATOM 2655 C CA . ILE A 1 336 ? -11.038 7.565 40.151 1.00 80.75 336 ILE A CA 1
ATOM 2656 C C . ILE A 1 336 ? -10.199 7.006 41.300 1.00 80.75 336 ILE A C 1
ATOM 2658 O O . ILE A 1 336 ? -10.534 7.220 42.469 1.00 80.75 336 ILE A O 1
ATOM 2662 N N . ALA A 1 337 ? -9.093 6.328 40.986 1.00 81.88 337 ALA A N 1
ATOM 2663 C CA . ALA A 1 337 ? -8.150 5.839 41.982 1.00 81.88 337 ALA A CA 1
ATOM 2664 C C . ALA A 1 337 ? -7.554 7.001 42.796 1.00 81.88 337 ALA A C 1
ATOM 2666 O O . ALA A 1 337 ? -7.552 6.938 44.031 1.00 81.88 337 ALA A O 1
ATOM 2667 N N . ALA A 1 338 ? -7.131 8.073 42.117 1.00 85.06 338 ALA A N 1
ATOM 2668 C CA . ALA A 1 338 ? -6.559 9.274 42.727 1.00 85.06 338 ALA A CA 1
ATOM 2669 C C . ALA A 1 338 ? -7.600 10.185 43.411 1.00 85.06 338 ALA A C 1
ATOM 2671 O O . ALA A 1 338 ? -7.266 10.909 44.347 1.00 85.06 338 ALA A O 1
ATOM 2672 N N . GLY A 1 339 ? -8.859 10.156 42.967 1.00 84.44 339 GLY A N 1
ATOM 2673 C CA . GLY A 1 339 ? -9.928 11.022 43.465 1.00 84.44 339 GLY A CA 1
ATOM 2674 C C . GLY A 1 339 ? -10.525 10.618 44.822 1.00 84.44 339 GLY A C 1
ATOM 2675 O O . GLY A 1 339 ? -10.268 9.542 45.373 1.00 84.44 339 GLY A O 1
ATOM 2676 N N . SER A 1 340 ? -11.399 11.480 45.352 1.00 87.88 340 SER A N 1
ATOM 2677 C CA . SER A 1 340 ? -12.108 11.303 46.634 1.00 87.88 340 SER A CA 1
ATOM 2678 C C . SER A 1 340 ? -13.396 10.467 46.518 1.00 87.88 340 SER A C 1
ATOM 2680 O O . SER A 1 340 ? -14.420 10.810 47.105 1.00 87.88 340 SER A O 1
ATOM 2682 N N . TYR A 1 341 ? -13.370 9.375 45.750 1.00 84.25 341 TYR A N 1
ATOM 2683 C CA . TYR A 1 341 ? -14.519 8.473 45.604 1.00 84.25 341 TYR A CA 1
ATOM 2684 C C . TYR A 1 341 ? -14.607 7.448 46.754 1.00 84.25 341 TYR A C 1
ATOM 2686 O O . TYR A 1 341 ? -13.565 7.019 47.261 1.00 84.25 341 TYR A O 1
ATOM 2694 N N . PRO A 1 342 ? -15.819 7.000 47.147 1.00 89.25 342 PRO A N 1
ATOM 2695 C CA . PRO A 1 342 ? -16.005 5.891 48.084 1.00 89.25 342 PRO A CA 1
ATOM 2696 C C . PRO A 1 342 ? -15.242 4.623 47.677 1.00 89.25 342 PRO A C 1
ATOM 2698 O O . PRO A 1 342 ? -15.182 4.281 46.495 1.00 89.25 342 PRO A O 1
ATOM 2701 N N . GLN A 1 343 ? -14.723 3.879 48.662 1.00 89.81 343 GLN A N 1
ATOM 2702 C CA . GLN A 1 343 ? -13.887 2.694 48.419 1.00 89.81 343 GLN A CA 1
ATOM 2703 C C . GLN A 1 343 ? -14.586 1.635 47.554 1.00 89.81 343 GLN A C 1
ATOM 2705 O O . GLN A 1 343 ? -13.976 1.095 46.641 1.00 89.81 343 GLN A O 1
ATOM 2710 N N . GLN A 1 344 ? -15.889 1.425 47.751 1.00 89.06 344 GLN A N 1
ATOM 2711 C CA . GLN A 1 344 ? -16.695 0.485 46.960 1.00 89.06 344 GLN A CA 1
ATOM 2712 C C . GLN A 1 344 ? -16.686 0.808 45.457 1.00 89.06 344 GLN A C 1
ATOM 2714 O O . GLN A 1 344 ? -16.680 -0.101 44.633 1.00 89.06 344 GLN A O 1
ATOM 2719 N N . ILE A 1 345 ? -16.651 2.095 45.093 1.00 84.81 345 ILE A N 1
ATOM 2720 C CA . ILE A 1 345 ? -16.571 2.532 43.692 1.00 84.81 345 ILE A CA 1
ATOM 2721 C C . ILE A 1 345 ? -15.177 2.244 43.142 1.00 84.81 345 ILE A C 1
ATOM 2723 O O . ILE A 1 345 ? -15.053 1.711 42.042 1.00 84.81 345 ILE A O 1
ATOM 2727 N N . LYS A 1 346 ? -14.127 2.544 43.919 1.00 87.75 346 LYS A N 1
ATOM 2728 C CA . LYS A 1 346 ? -12.742 2.231 43.537 1.00 87.75 346 LYS A CA 1
ATOM 2729 C C . LYS A 1 346 ? -12.563 0.729 43.311 1.00 87.75 346 LYS A C 1
ATOM 2731 O O . LYS A 1 346 ? -11.991 0.332 42.300 1.00 87.75 346 LYS A O 1
ATOM 2736 N N . ASP A 1 347 ? -13.106 -0.096 44.201 1.00 88.94 347 ASP A N 1
ATOM 2737 C CA . ASP A 1 347 ? -13.048 -1.555 44.105 1.00 88.94 347 ASP A CA 1
ATOM 2738 C C . ASP A 1 347 ? -13.814 -2.068 42.874 1.00 88.94 347 ASP A C 1
ATOM 2740 O O . ASP A 1 347 ? -13.284 -2.886 42.122 1.00 88.94 347 ASP A O 1
ATOM 2744 N N . ALA A 1 348 ? -15.015 -1.539 42.611 1.00 87.38 348 ALA A N 1
ATOM 2745 C CA . ALA A 1 348 ? -15.823 -1.907 41.448 1.00 87.38 348 ALA A CA 1
ATOM 2746 C C . ALA A 1 348 ? -15.144 -1.532 40.118 1.00 87.38 348 ALA A C 1
ATOM 2748 O O . ALA A 1 348 ? -15.071 -2.353 39.205 1.00 87.38 348 ALA A O 1
ATOM 2749 N N . VAL A 1 349 ? -14.574 -0.326 40.020 1.00 85.44 349 VAL A N 1
ATOM 2750 C CA . VAL A 1 349 ? -13.815 0.131 38.842 1.00 85.44 349 VAL A CA 1
ATOM 2751 C C . VAL A 1 349 ? -12.539 -0.691 38.647 1.00 85.44 349 VAL A C 1
ATOM 2753 O O . VAL A 1 349 ? -12.191 -1.057 37.521 1.00 85.44 349 VAL A O 1
ATOM 2756 N N . ASN A 1 350 ? -11.845 -1.035 39.734 1.00 86.50 350 ASN A N 1
ATOM 2757 C CA . ASN A 1 350 ? -10.658 -1.884 39.678 1.00 86.50 350 ASN A CA 1
ATOM 2758 C C . ASN A 1 350 ? -10.981 -3.314 39.237 1.00 86.50 350 ASN A C 1
ATOM 2760 O O . ASN A 1 350 ? -10.184 -3.901 38.504 1.00 86.50 350 ASN A O 1
ATOM 2764 N N . ALA A 1 351 ? -12.150 -3.835 39.617 1.00 87.94 351 ALA A N 1
ATOM 2765 C CA . ALA A 1 351 ? -12.633 -5.156 39.228 1.00 87.94 351 ALA A CA 1
ATOM 2766 C C . ALA A 1 351 ? -13.034 -5.260 37.744 1.00 87.94 351 ALA A C 1
ATOM 2768 O O . ALA A 1 351 ? -13.095 -6.372 37.214 1.00 87.94 351 ALA A O 1
ATOM 2769 N N . ILE A 1 352 ? -13.253 -4.135 37.049 1.00 83.69 352 ILE A N 1
ATOM 2770 C CA . ILE A 1 352 ? -13.413 -4.141 35.592 1.00 83.69 352 ILE A CA 1
ATOM 2771 C C . ILE A 1 352 ? -12.100 -4.600 34.956 1.00 83.69 352 ILE A C 1
ATOM 2773 O O . ILE A 1 352 ? -11.054 -3.943 35.067 1.00 83.69 352 ILE A O 1
ATOM 2777 N N . THR A 1 353 ? -12.184 -5.714 34.235 1.00 81.69 353 THR A N 1
ATOM 2778 C CA . THR A 1 353 ? -11.059 -6.315 33.522 1.00 81.69 353 THR A CA 1
ATOM 2779 C C . THR A 1 353 ? -11.402 -6.494 32.055 1.00 81.69 353 THR A C 1
ATOM 2781 O O . THR A 1 353 ? -12.530 -6.825 31.687 1.00 81.69 353 THR A O 1
ATOM 2784 N N . ILE A 1 354 ? -10.402 -6.281 31.204 1.00 76.56 354 ILE A N 1
ATOM 2785 C CA . ILE A 1 354 ? -10.499 -6.572 29.778 1.00 76.56 354 ILE A CA 1
ATOM 2786 C C . ILE A 1 354 ? -9.761 -7.881 29.560 1.00 76.56 354 ILE A C 1
ATOM 2788 O O . ILE A 1 354 ? -8.543 -7.963 29.709 1.00 76.56 354 ILE A O 1
ATOM 2792 N N . GLY A 1 355 ? -10.517 -8.927 29.260 1.00 73.31 355 GLY A N 1
ATOM 2793 C CA . GLY A 1 355 ? -9.941 -10.173 28.795 1.00 73.31 355 GLY A CA 1
ATOM 2794 C C . GLY A 1 355 ? -9.596 -10.057 27.316 1.00 73.31 355 GLY A C 1
ATOM 2795 O O . GLY A 1 355 ? -10.410 -9.566 26.530 1.00 73.31 355 GLY A O 1
ATOM 2796 N N . ASN A 1 356 ? -8.441 -10.593 26.922 1.00 70.25 356 ASN A N 1
ATOM 2797 C CA . ASN A 1 356 ? -8.142 -10.802 25.509 1.00 70.25 356 ASN A CA 1
ATOM 2798 C C . ASN A 1 356 ? -9.259 -11.666 24.913 1.00 70.25 356 ASN A C 1
ATOM 2800 O O . ASN A 1 356 ? -9.488 -12.810 25.336 1.00 70.25 356 ASN A O 1
ATOM 2804 N N . GLY A 1 357 ? -9.992 -11.100 23.955 1.00 64.50 357 GLY A N 1
ATOM 2805 C CA . GLY A 1 357 ? -10.954 -11.863 23.179 1.00 64.50 357 GLY A CA 1
ATOM 2806 C C . GLY A 1 357 ? -10.227 -13.004 22.470 1.00 64.50 357 GLY A C 1
ATOM 2807 O O . GLY A 1 357 ? -9.048 -12.899 22.129 1.00 64.50 357 GLY A O 1
ATOM 2808 N N . LYS A 1 358 ? -10.911 -14.125 22.215 1.00 65.81 358 LYS A N 1
ATOM 2809 C CA . LYS A 1 358 ? -10.371 -15.057 21.219 1.00 65.81 358 LYS A CA 1
ATOM 2810 C C . LYS A 1 358 ? -10.406 -14.315 19.890 1.00 65.81 358 LYS A C 1
ATOM 2812 O O . LYS A 1 358 ? -11.500 -13.964 19.451 1.00 65.81 358 LYS A O 1
ATOM 2817 N N . SER A 1 359 ? -9.241 -14.096 19.276 1.00 67.62 359 SER A N 1
ATOM 2818 C CA . SER A 1 359 ? -9.173 -13.566 17.915 1.00 67.62 359 SER A CA 1
ATOM 2819 C C . SER A 1 359 ? -10.148 -14.357 17.039 1.00 67.62 359 SER A C 1
ATOM 2821 O O . SER A 1 359 ? -10.176 -15.595 17.151 1.00 67.62 359 SER A O 1
ATOM 2823 N N . PRO A 1 360 ? -10.977 -13.682 16.223 1.00 75.50 360 PRO A N 1
ATOM 2824 C CA . PRO A 1 360 ? -11.908 -14.366 15.348 1.00 75.50 360 PRO A CA 1
ATOM 2825 C C . PRO A 1 360 ? -11.175 -15.439 14.546 1.00 75.50 360 PRO A C 1
ATOM 2827 O O . PRO A 1 360 ? -10.085 -15.213 14.022 1.00 75.50 360 PRO A O 1
ATOM 2830 N N . LYS A 1 361 ? -11.767 -16.632 14.492 1.00 74.69 361 LYS A N 1
ATOM 2831 C CA . LYS A 1 361 ? -11.223 -17.745 13.703 1.00 74.69 361 LYS A CA 1
ATOM 2832 C C . LYS A 1 361 ? -11.656 -17.683 12.241 1.00 74.69 361 LYS A C 1
ATOM 2834 O O . LYS A 1 361 ? -11.220 -18.512 11.448 1.00 74.69 361 LYS A O 1
ATOM 2839 N N . ASP A 1 362 ? -12.532 -16.741 11.912 1.00 81.88 362 ASP A N 1
ATOM 2840 C CA . ASP A 1 362 ? -13.110 -16.631 10.588 1.00 81.88 362 ASP A CA 1
ATOM 2841 C C . ASP A 1 362 ? -12.085 -16.032 9.622 1.00 81.88 362 ASP A C 1
ATOM 2843 O O . ASP A 1 362 ? -11.528 -14.970 9.914 1.00 81.88 362 ASP A O 1
ATOM 2847 N N . PRO A 1 363 ? -11.861 -16.656 8.459 1.00 89.19 363 PRO A N 1
ATOM 2848 C CA . PRO A 1 363 ? -10.984 -16.098 7.447 1.00 89.19 363 PRO A CA 1
ATOM 2849 C C . PRO A 1 363 ? -11.509 -14.759 6.911 1.00 89.19 363 PRO A C 1
ATOM 2851 O O . PRO A 1 363 ? -12.710 -14.452 6.942 1.00 89.19 363 PRO A O 1
ATOM 2854 N N . GLU A 1 364 ? -10.586 -13.956 6.396 1.00 92.25 364 GLU A N 1
ATOM 2855 C CA . GLU A 1 364 ? -10.896 -12.737 5.656 1.00 92.25 364 GLU A CA 1
ATOM 2856 C C . GLU A 1 364 ? -10.676 -12.977 4.167 1.00 92.25 364 GLU A C 1
ATOM 2858 O O . GLU A 1 364 ? -9.823 -13.773 3.760 1.00 92.25 364 GLU A O 1
ATOM 2863 N N . PHE A 1 365 ? -11.459 -12.287 3.346 1.00 95.00 365 PHE A N 1
ATOM 2864 C CA . PHE A 1 365 ? -11.463 -12.499 1.908 1.00 95.00 365 PHE A CA 1
ATOM 2865 C C . PHE A 1 365 ? -11.464 -11.176 1.179 1.00 95.00 365 PHE A C 1
ATOM 2867 O O . PHE A 1 365 ? -12.152 -10.238 1.573 1.00 95.00 365 PHE A O 1
ATOM 2874 N N . ALA A 1 366 ? -10.754 -11.131 0.066 1.00 95.31 366 ALA A N 1
ATOM 2875 C CA . ALA A 1 366 ? -10.858 -10.033 -0.865 1.00 95.31 366 ALA A CA 1
ATOM 2876 C C . ALA A 1 366 ? -10.803 -10.577 -2.290 1.00 95.31 366 ALA A C 1
ATOM 2878 O O . ALA A 1 366 ? -10.020 -11.475 -2.584 1.00 95.31 366 ALA A O 1
ATOM 2879 N N . ILE A 1 367 ? -11.613 -10.029 -3.187 1.00 97.31 367 ILE A N 1
ATOM 2880 C CA . ILE A 1 367 ? -11.534 -10.293 -4.620 1.00 97.31 367 ILE A CA 1
ATOM 2881 C C . ILE A 1 367 ? -11.441 -8.977 -5.384 1.00 97.31 367 ILE A C 1
ATOM 2883 O O . ILE A 1 367 ? -12.101 -8.001 -5.034 1.00 97.31 367 ILE A O 1
ATOM 2887 N N . ARG A 1 368 ? -10.635 -8.961 -6.441 1.00 96.62 368 ARG A N 1
ATOM 2888 C CA . ARG A 1 368 ? -10.525 -7.858 -7.387 1.00 96.62 368 ARG A CA 1
ATOM 2889 C C . ARG A 1 368 ? -10.555 -8.390 -8.808 1.00 96.62 368 ARG A C 1
ATOM 2891 O O . ARG A 1 368 ? -9.800 -9.290 -9.160 1.00 96.62 368 ARG A O 1
ATOM 2898 N N . LEU A 1 369 ? -11.406 -7.807 -9.637 1.00 97.75 369 LEU A N 1
ATOM 2899 C CA . LEU A 1 369 ? -11.436 -8.007 -11.075 1.00 97.75 369 LEU A CA 1
ATOM 2900 C C . LEU A 1 369 ? -10.904 -6.746 -11.744 1.00 97.75 369 LEU A C 1
ATOM 2902 O O . LEU A 1 369 ? -11.367 -5.648 -11.461 1.00 97.75 369 LEU A O 1
ATOM 2906 N N . ARG A 1 370 ? -9.952 -6.906 -12.653 1.00 96.12 370 ARG A N 1
ATOM 2907 C CA . ARG A 1 370 ? -9.461 -5.848 -13.526 1.00 96.12 370 ARG A CA 1
ATOM 2908 C C . ARG A 1 370 ? -9.764 -6.191 -14.967 1.00 96.12 370 ARG A C 1
ATOM 2910 O O . ARG A 1 370 ? -9.639 -7.346 -15.369 1.00 96.12 370 ARG A O 1
ATOM 2917 N N . THR A 1 371 ? -10.127 -5.194 -15.753 1.00 95.12 371 THR A N 1
ATOM 2918 C CA . THR A 1 371 ? -10.333 -5.342 -17.190 1.00 95.12 371 THR A CA 1
ATOM 2919 C C . THR A 1 371 ? -9.920 -4.075 -17.907 1.00 95.12 371 THR A C 1
ATOM 2921 O O . THR A 1 371 ? -10.094 -2.979 -17.385 1.00 95.12 371 THR A O 1
ATOM 2924 N N . LYS A 1 372 ? -9.414 -4.226 -19.126 1.00 93.12 372 LYS A N 1
ATOM 2925 C CA . LYS A 1 372 ? -9.129 -3.101 -20.008 1.00 93.12 372 LYS A CA 1
ATOM 2926 C C . LYS A 1 372 ? -10.215 -2.984 -21.066 1.00 93.12 372 LYS A C 1
ATOM 2928 O O . LYS A 1 372 ? -10.445 -3.929 -21.826 1.00 93.12 372 LYS A O 1
ATOM 2933 N N . LEU A 1 373 ? -10.870 -1.829 -21.130 1.00 90.69 373 LEU A N 1
ATOM 2934 C CA . LEU A 1 373 ? -11.829 -1.492 -22.176 1.00 90.69 373 LEU A CA 1
ATOM 2935 C C . LEU A 1 373 ? -11.318 -0.258 -22.921 1.00 90.69 373 LEU A C 1
ATOM 2937 O O . LEU A 1 373 ? -11.257 0.833 -22.363 1.00 90.69 373 LEU A O 1
ATOM 2941 N N . ARG A 1 374 ? -10.960 -0.436 -24.200 1.00 87.88 374 ARG A N 1
ATOM 2942 C CA . ARG A 1 374 ? -10.248 0.581 -24.998 1.00 87.88 374 ARG A CA 1
ATOM 2943 C C . ARG A 1 374 ? -8.941 0.991 -24.299 1.00 87.88 374 ARG A C 1
ATOM 2945 O O . ARG A 1 374 ? -8.122 0.116 -24.016 1.00 87.88 374 ARG A O 1
ATOM 2952 N N . ASP A 1 375 ? -8.765 2.277 -24.015 1.00 87.25 375 ASP A N 1
ATOM 2953 C CA . ASP A 1 375 ? -7.573 2.848 -23.381 1.00 87.25 375 ASP A CA 1
ATOM 2954 C C . ASP A 1 375 ? -7.740 3.069 -21.870 1.00 87.25 375 ASP A C 1
ATOM 2956 O O . ASP A 1 375 ? -6.874 3.666 -21.237 1.00 87.25 375 ASP A O 1
ATOM 2960 N N . THR A 1 376 ? -8.827 2.551 -21.289 1.00 89.44 376 THR A N 1
ATOM 2961 C CA . THR A 1 376 ? -9.141 2.690 -19.866 1.00 89.44 376 THR A CA 1
ATOM 2962 C C . THR A 1 376 ? -9.083 1.337 -19.165 1.00 89.44 376 THR A C 1
ATOM 2964 O O . THR A 1 376 ? -9.722 0.363 -19.581 1.00 89.44 376 THR A O 1
ATOM 2967 N N . ASP A 1 377 ? -8.315 1.286 -18.085 1.00 93.56 377 ASP A N 1
ATOM 2968 C CA . ASP A 1 377 ? -8.289 0.174 -17.149 1.00 93.56 377 ASP A CA 1
ATOM 2969 C C . ASP A 1 377 ? -9.358 0.397 -16.082 1.00 93.56 377 ASP A C 1
ATOM 2971 O O . ASP A 1 377 ? -9.455 1.479 -15.511 1.00 93.56 377 ASP A O 1
ATOM 2975 N N . TYR A 1 378 ? -10.135 -0.640 -15.798 1.00 95.25 378 TYR A N 1
ATOM 2976 C CA . TYR A 1 378 ? -11.143 -0.660 -14.745 1.00 95.25 378 TYR A CA 1
ATOM 2977 C C . TYR A 1 378 ? -10.804 -1.742 -13.731 1.00 95.25 378 TYR A C 1
ATOM 2979 O O . TYR A 1 378 ? -10.397 -2.847 -14.101 1.00 95.25 378 TYR A O 1
ATOM 2987 N N . GLY A 1 379 ? -11.009 -1.434 -12.460 1.00 95.44 379 GLY A N 1
ATOM 2988 C CA . GLY A 1 379 ? -10.945 -2.348 -11.336 1.00 95.44 379 GLY A CA 1
ATOM 2989 C C . GLY A 1 379 ? -12.278 -2.371 -10.602 1.00 95.44 379 GLY A C 1
ATOM 2990 O O . GLY A 1 379 ? -12.914 -1.342 -10.425 1.00 95.44 379 GLY A O 1
ATOM 2991 N N . PHE A 1 380 ? -12.691 -3.549 -10.162 1.00 96.25 380 PHE A N 1
ATOM 2992 C CA . PHE A 1 380 ? -13.816 -3.756 -9.258 1.00 96.25 380 PHE A CA 1
ATOM 2993 C C . PHE A 1 380 ? -13.337 -4.658 -8.145 1.00 96.25 380 PHE A C 1
ATOM 2995 O O . PHE A 1 380 ? -12.673 -5.659 -8.416 1.00 96.25 380 PHE A O 1
ATOM 3002 N N . TYR A 1 381 ? -13.658 -4.332 -6.907 1.00 95.12 381 TYR A N 1
ATOM 3003 C CA . TYR A 1 381 ? -13.208 -5.107 -5.770 1.00 95.12 381 TYR A CA 1
ATOM 3004 C C . TYR A 1 381 ? -14.279 -5.228 -4.697 1.00 95.12 381 TYR A C 1
ATOM 3006 O O . TYR A 1 381 ? -15.123 -4.353 -4.507 1.00 95.12 381 TYR A O 1
ATOM 3014 N N . ALA A 1 382 ? -14.219 -6.345 -3.986 1.00 96.06 382 ALA A N 1
ATOM 3015 C CA . ALA A 1 382 ? -15.030 -6.623 -2.820 1.00 96.06 382 ALA A CA 1
ATOM 3016 C C . ALA A 1 382 ? -14.147 -7.259 -1.748 1.00 96.06 382 ALA A C 1
ATOM 3018 O O . ALA A 1 382 ? -13.370 -8.168 -2.037 1.00 96.06 382 ALA A O 1
ATOM 3019 N N . MET A 1 383 ? -14.267 -6.793 -0.514 1.00 93.75 383 MET A N 1
ATOM 3020 C CA . MET A 1 383 ? -13.533 -7.306 0.631 1.00 93.75 383 MET A CA 1
ATOM 3021 C C . MET A 1 383 ? -14.492 -7.584 1.780 1.00 93.75 383 MET A C 1
ATOM 3023 O O . MET A 1 383 ? -15.433 -6.831 2.013 1.00 93.75 383 MET A O 1
ATOM 3027 N N . SER A 1 384 ? -14.216 -8.646 2.523 1.00 92.81 384 SER A N 1
ATOM 3028 C CA . SER A 1 384 ? -14.801 -8.935 3.823 1.00 92.81 384 SER A CA 1
ATOM 3029 C C . SER A 1 384 ? -13.656 -9.146 4.801 1.00 92.81 384 SER A C 1
ATOM 3031 O O . SER A 1 384 ? -13.073 -10.232 4.871 1.00 92.81 384 SER A O 1
ATOM 3033 N N . LEU A 1 385 ? -13.317 -8.072 5.505 1.00 88.06 385 LEU A N 1
ATOM 3034 C CA . LEU A 1 385 ? -12.188 -7.992 6.421 1.00 88.06 385 LEU A CA 1
ATOM 3035 C C . LEU A 1 385 ? -12.694 -7.822 7.847 1.00 88.06 385 LEU A C 1
ATOM 3037 O O . LEU A 1 385 ? -13.819 -7.386 8.073 1.00 88.06 385 LEU A O 1
ATOM 3041 N N . LEU A 1 386 ? -11.872 -8.166 8.817 1.00 86.00 386 LEU A N 1
ATOM 3042 C CA . LEU A 1 386 ? -12.098 -7.807 10.204 1.00 86.00 386 LEU A CA 1
ATOM 3043 C C . LEU A 1 386 ? -11.419 -6.470 10.462 1.00 86.00 386 LEU A C 1
ATOM 3045 O O . LEU A 1 386 ? -10.291 -6.225 10.032 1.00 86.00 386 LEU A O 1
ATOM 3049 N N . ASP A 1 387 ? -12.118 -5.596 11.172 1.00 79.62 387 ASP A N 1
ATOM 3050 C CA . ASP A 1 387 ? -11.500 -4.395 11.693 1.00 79.62 387 ASP A CA 1
ATOM 3051 C C . ASP A 1 387 ? -10.336 -4.789 12.598 1.00 79.62 387 ASP A C 1
ATOM 3053 O O . ASP A 1 387 ? -10.485 -5.632 13.480 1.00 79.62 387 ASP A O 1
ATOM 3057 N N . ARG A 1 388 ? -9.175 -4.180 12.376 1.00 77.06 388 ARG A N 1
ATOM 3058 C CA . ARG A 1 388 ? -7.987 -4.427 13.192 1.00 77.06 388 ARG A CA 1
ATOM 3059 C C . ARG A 1 388 ? -8.059 -3.702 14.534 1.00 77.06 388 ARG A C 1
ATOM 3061 O O . ARG A 1 388 ? -7.325 -4.083 15.445 1.00 77.06 388 ARG A O 1
ATOM 3068 N N . MET A 1 389 ? -8.938 -2.705 14.665 1.00 74.75 389 MET A N 1
ATOM 3069 C CA . MET A 1 389 ? -9.224 -2.021 15.923 1.00 74.75 389 MET A CA 1
ATOM 3070 C C . MET A 1 389 ? -10.362 -2.721 16.687 1.00 74.75 389 MET A C 1
ATOM 3072 O O . MET A 1 389 ? -11.471 -2.862 16.154 1.00 74.75 389 MET A O 1
ATOM 3076 N N . PRO A 1 390 ? -10.124 -3.164 17.937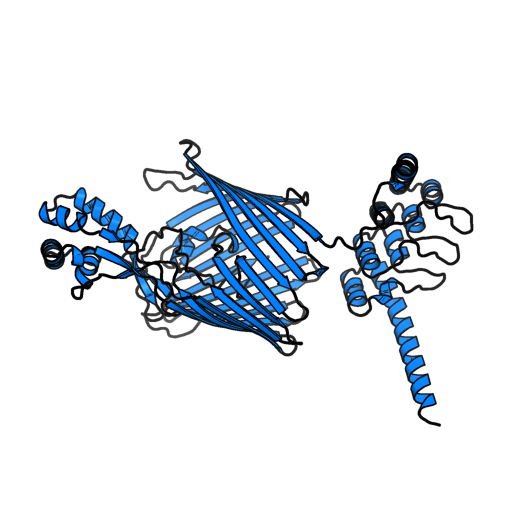 1.00 75.06 390 PRO A N 1
ATOM 3077 C CA . PRO A 1 390 ? -11.159 -3.796 18.743 1.00 75.06 390 PRO A CA 1
ATOM 3078 C C . PRO A 1 390 ? -12.136 -2.756 19.300 1.00 75.06 390 PRO A C 1
ATOM 3080 O O . PRO A 1 390 ? -11.731 -1.723 19.832 1.00 75.06 390 PRO A O 1
ATOM 3083 N N . GLY A 1 391 ? -13.429 -3.070 19.259 1.00 72.56 391 GLY A N 1
ATOM 3084 C CA . GLY A 1 391 ? -14.412 -2.469 20.164 1.00 72.56 391 GLY A CA 1
ATOM 3085 C C . GLY A 1 391 ? -14.580 -3.313 21.430 1.00 72.56 391 GLY A C 1
ATOM 3086 O O . GLY A 1 391 ? -14.013 -4.400 21.532 1.00 72.56 391 GLY A O 1
ATOM 3087 N N . LEU A 1 392 ? -15.406 -2.863 22.380 1.00 73.12 392 LEU A N 1
ATOM 3088 C CA . LEU A 1 392 ? -15.828 -3.727 23.491 1.00 73.12 392 LEU A CA 1
ATOM 3089 C C . LEU A 1 392 ? -17.098 -4.469 23.230 1.00 73.12 392 LEU A C 1
ATOM 3091 O O . LEU A 1 392 ? -18.097 -3.911 22.759 1.00 73.12 392 LEU A O 1
ATOM 3095 N N . LYS A 1 393 ? -17.118 -5.652 23.823 1.00 76.06 393 LYS A N 1
ATOM 3096 C CA . LYS A 1 393 ? -18.329 -6.383 24.101 1.00 76.06 393 LYS A CA 1
ATOM 3097 C C . LYS A 1 393 ? -18.376 -6.828 25.562 1.00 76.06 393 LYS A C 1
ATOM 3099 O O . LYS A 1 393 ? -17.506 -7.564 26.029 1.00 76.06 393 LYS A O 1
ATOM 3104 N N . GLU A 1 394 ? -19.422 -6.397 26.262 1.00 76.12 394 GLU A N 1
ATOM 3105 C CA . GLU A 1 394 ? -19.803 -6.952 27.564 1.00 76.12 394 GLU A CA 1
ATOM 3106 C C . GLU A 1 394 ? -20.368 -8.370 27.373 1.00 76.12 394 GLU A C 1
ATOM 3108 O O . GLU A 1 394 ? -20.977 -8.678 26.343 1.00 76.12 394 GLU A O 1
ATOM 3113 N N . GLN A 1 395 ? -20.114 -9.266 28.329 1.00 71.50 395 GLN A N 1
ATOM 3114 C CA . GLN A 1 395 ? -20.412 -10.696 28.166 1.00 71.50 395 GLN A CA 1
ATOM 3115 C C . GLN A 1 395 ? -21.829 -11.097 28.559 1.00 71.50 395 GLN A C 1
ATOM 3117 O O . GLN A 1 395 ? -22.292 -12.159 28.141 1.00 71.50 395 GLN A O 1
ATOM 3122 N N . THR A 1 396 ? -22.509 -10.282 29.355 1.00 71.94 396 THR A N 1
ATOM 3123 C CA . THR A 1 396 ? -23.801 -10.629 29.941 1.00 71.94 396 THR A CA 1
ATOM 3124 C C . THR A 1 396 ? -24.923 -9.766 29.368 1.00 71.94 396 THR A C 1
ATOM 3126 O O . THR A 1 396 ? -24.697 -8.710 28.778 1.00 71.94 396 THR A O 1
ATOM 3129 N N . ALA A 1 397 ? -26.168 -10.230 29.518 1.00 58.97 397 ALA A N 1
ATOM 3130 C CA . ALA A 1 397 ? -27.358 -9.545 29.003 1.00 58.97 397 ALA A CA 1
ATOM 3131 C C . ALA A 1 397 ? -27.665 -8.210 29.714 1.00 58.97 397 ALA A C 1
ATOM 3133 O O . ALA A 1 397 ? -28.461 -7.428 29.206 1.00 58.97 397 ALA A O 1
ATOM 3134 N N . LYS A 1 398 ? -26.989 -7.905 30.834 1.00 63.81 398 LYS A N 1
ATOM 3135 C CA . LYS A 1 398 ? -26.967 -6.568 31.460 1.00 63.81 398 LYS A CA 1
ATOM 3136 C C . LYS A 1 398 ? -26.074 -5.564 30.699 1.00 63.81 398 LYS A C 1
ATOM 3138 O O . LYS A 1 398 ? -25.791 -4.496 31.228 1.00 63.81 398 LYS A O 1
ATOM 3143 N N . GLY A 1 399 ? -25.633 -5.940 29.491 1.00 54.66 399 GLY A N 1
ATOM 3144 C CA . GLY A 1 399 ? -24.449 -5.525 28.726 1.00 54.66 399 GLY A CA 1
ATOM 3145 C C . GLY A 1 399 ? -24.296 -4.065 28.285 1.00 54.66 399 GLY A C 1
ATOM 3146 O O . GLY A 1 399 ? -23.765 -3.811 27.200 1.00 54.66 399 GLY A O 1
ATOM 3147 N N . ALA A 1 400 ? -24.758 -3.121 29.093 1.00 67.31 400 ALA A N 1
ATOM 3148 C CA . ALA A 1 400 ? -24.477 -1.698 28.967 1.00 67.31 400 ALA A CA 1
ATOM 3149 C C . ALA A 1 400 ? -23.968 -1.097 30.288 1.00 67.31 400 ALA A C 1
ATOM 3151 O O . ALA A 1 400 ? -24.007 0.116 30.464 1.00 67.31 400 ALA A O 1
ATOM 3152 N N . LEU A 1 401 ? -23.531 -1.924 31.236 1.00 79.62 401 LEU A N 1
ATOM 3153 C CA . LEU A 1 401 ? -23.226 -1.491 32.594 1.00 79.62 401 LEU A CA 1
ATOM 3154 C C . LEU A 1 401 ? -21.872 -0.789 32.652 1.00 79.62 401 LEU A C 1
ATOM 3156 O O . LEU A 1 401 ? -21.776 0.343 33.127 1.00 79.62 401 LEU A O 1
ATOM 3160 N N . VAL A 1 402 ? -20.835 -1.427 32.108 1.00 76.62 402 VAL A N 1
ATOM 3161 C CA . VAL A 1 402 ? -19.507 -0.817 32.061 1.00 76.62 402 VAL A CA 1
ATOM 3162 C C . VAL A 1 402 ? -19.497 0.311 31.040 1.00 76.62 402 VAL A C 1
ATOM 3164 O O . VAL A 1 402 ? -19.054 1.407 31.354 1.00 76.62 402 VAL A O 1
ATOM 3167 N N . LYS A 1 403 ? -20.063 0.096 29.849 1.00 73.88 403 LYS A N 1
ATOM 3168 C CA . LYS A 1 403 ? -20.196 1.141 28.826 1.00 73.88 403 LYS A CA 1
ATOM 3169 C C . LYS A 1 403 ? -21.008 2.337 29.311 1.00 73.88 403 LYS A C 1
ATOM 3171 O O . LYS A 1 403 ? -20.620 3.466 29.040 1.00 73.88 403 LYS A O 1
ATOM 3176 N N . GLY A 1 404 ? -22.101 2.107 30.036 1.00 73.25 404 GLY A N 1
ATOM 3177 C CA . GLY A 1 404 ? -22.922 3.164 30.622 1.00 73.25 404 GLY A CA 1
ATOM 3178 C C . GLY A 1 404 ? -22.138 3.989 31.634 1.00 73.25 404 GLY A C 1
ATOM 3179 O O . GLY A 1 404 ? -22.182 5.213 31.583 1.00 73.25 404 GLY A O 1
ATOM 3180 N N . PHE A 1 405 ? -21.347 3.333 32.486 1.00 77.00 405 PHE A N 1
ATOM 3181 C CA . PHE A 1 405 ? -20.421 4.008 33.393 1.00 77.00 405 PHE A CA 1
ATOM 3182 C C . PHE A 1 405 ? -19.322 4.801 32.659 1.00 77.00 405 PHE A C 1
ATOM 3184 O O . PHE A 1 405 ? -19.073 5.947 33.028 1.00 77.00 405 PHE A O 1
ATOM 3191 N N . LEU A 1 406 ? -18.695 4.233 31.619 1.00 69.69 406 LEU A N 1
ATOM 3192 C CA . LEU A 1 406 ? -17.661 4.920 30.825 1.00 69.69 406 LEU A CA 1
ATOM 3193 C C . LEU A 1 406 ? -18.211 6.140 30.089 1.00 69.69 406 LEU A C 1
ATOM 3195 O O . LEU A 1 406 ? -17.535 7.157 29.998 1.00 69.69 406 LEU A O 1
ATOM 3199 N N . PHE A 1 407 ? -19.436 6.034 29.581 1.00 67.19 407 PHE A N 1
ATOM 3200 C CA . PHE A 1 407 ? -20.110 7.122 28.886 1.00 67.19 407 PHE A CA 1
ATOM 3201 C C . PHE A 1 407 ? -20.592 8.209 29.855 1.00 67.19 407 PHE A C 1
ATOM 3203 O O . PHE A 1 407 ? -20.464 9.399 29.583 1.00 67.19 407 PHE A O 1
ATOM 3210 N N . ALA A 1 408 ? -21.155 7.806 30.995 1.00 72.50 408 ALA A N 1
ATOM 3211 C CA . ALA A 1 408 ? -21.703 8.712 31.992 1.00 72.50 408 ALA A CA 1
ATOM 3212 C C . ALA A 1 408 ? -21.593 8.104 33.403 1.00 72.50 408 ALA A C 1
ATOM 3214 O O . ALA A 1 408 ? -22.432 7.281 33.780 1.00 72.50 408 ALA A O 1
ATOM 3215 N N . PRO A 1 409 ? -20.633 8.529 34.243 1.00 74.00 409 PRO A N 1
ATOM 3216 C CA . PRO A 1 409 ? -20.487 8.037 35.614 1.00 74.00 409 PRO A CA 1
ATOM 3217 C C . PRO A 1 409 ? -21.522 8.681 36.562 1.00 74.00 409 PRO A C 1
ATOM 3219 O O . PRO A 1 409 ? -21.181 9.305 37.565 1.00 74.00 409 PRO A O 1
ATOM 3222 N N . SER A 1 410 ? -22.812 8.565 36.233 1.00 80.88 410 SER A N 1
ATOM 3223 C CA . SER A 1 410 ? -23.918 9.019 37.079 1.00 80.88 410 SER A CA 1
ATOM 3224 C C . SER A 1 410 ? -23.999 8.195 38.369 1.00 80.88 410 SER A C 1
ATOM 3226 O O . SER A 1 410 ? -23.472 7.084 38.448 1.00 80.88 410 SER A O 1
ATOM 3228 N N . ALA A 1 411 ? -24.705 8.705 39.382 1.00 81.25 411 ALA A N 1
ATOM 3229 C CA . ALA A 1 411 ? -24.941 7.953 40.618 1.00 81.25 411 ALA A CA 1
ATOM 3230 C C . ALA A 1 411 ? -25.595 6.581 40.353 1.00 81.25 411 ALA A C 1
ATOM 3232 O O . ALA A 1 411 ? -25.238 5.595 40.993 1.00 81.25 411 ALA A O 1
ATOM 3233 N N . GLU A 1 412 ? -26.496 6.508 39.369 1.00 85.00 412 GLU A N 1
ATOM 3234 C CA . GLU A 1 412 ? -27.143 5.269 38.930 1.00 85.00 412 GLU A CA 1
ATOM 3235 C C . GLU A 1 412 ? -26.143 4.296 38.290 1.00 85.00 412 GLU A C 1
ATOM 3237 O O . GLU A 1 412 ? -26.068 3.136 38.691 1.00 85.00 412 GLU A O 1
ATOM 3242 N N . ASN A 1 413 ? -25.311 4.765 37.355 1.00 83.25 413 ASN A N 1
ATOM 3243 C CA . ASN A 1 413 ? -24.324 3.913 36.690 1.00 83.25 413 ASN A CA 1
ATOM 3244 C C . ASN A 1 413 ? -23.220 3.448 37.647 1.00 83.25 413 ASN A C 1
ATOM 3246 O O . ASN A 1 413 ? -22.769 2.307 37.553 1.00 83.25 413 ASN A O 1
ATOM 3250 N N . MET A 1 414 ? -22.828 4.283 38.612 1.00 82.50 414 MET A N 1
ATOM 3251 C CA . MET A 1 414 ? -21.905 3.884 39.676 1.00 82.50 414 MET A CA 1
ATOM 3252 C C . MET A 1 414 ? -22.523 2.834 40.608 1.00 82.50 414 MET A C 1
ATOM 3254 O O . MET A 1 414 ? -21.848 1.871 40.968 1.00 82.50 414 MET A O 1
ATOM 3258 N N . LEU A 1 415 ? -23.805 2.962 40.965 1.00 84.81 415 LEU A N 1
ATOM 3259 C CA . LEU A 1 415 ? -24.506 1.961 41.776 1.00 84.81 415 LEU A CA 1
ATOM 3260 C C . LEU A 1 415 ? -24.658 0.625 41.033 1.00 84.81 415 LEU A C 1
ATOM 3262 O O . LEU A 1 415 ? -24.431 -0.441 41.610 1.00 84.81 415 LEU A O 1
ATOM 3266 N N . ASN A 1 416 ? -24.984 0.679 39.741 1.00 86.19 416 ASN A N 1
ATOM 3267 C CA . ASN A 1 416 ? -25.029 -0.498 38.879 1.00 86.19 416 ASN A CA 1
ATOM 3268 C C . ASN A 1 416 ? -23.658 -1.187 38.833 1.00 86.19 416 ASN A C 1
ATOM 3270 O O . ASN A 1 416 ? -23.586 -2.403 38.981 1.00 86.19 416 ASN A O 1
ATOM 3274 N N . LEU A 1 417 ? -22.568 -0.418 38.733 1.00 85.44 417 LEU A N 1
ATOM 3275 C CA . LEU A 1 417 ? -21.204 -0.948 38.752 1.00 85.44 417 LEU A CA 1
ATOM 3276 C C . LEU A 1 417 ? -20.859 -1.666 40.066 1.00 85.44 417 LEU A C 1
ATOM 3278 O O . LEU A 1 417 ? -20.316 -2.767 40.036 1.00 85.44 417 LEU A O 1
ATOM 3282 N N . ILE A 1 418 ? -21.206 -1.074 41.212 1.00 87.56 418 ILE A N 1
ATOM 3283 C CA . ILE A 1 418 ? -20.942 -1.653 42.543 1.00 87.56 418 ILE A CA 1
ATOM 3284 C C . ILE A 1 418 ? -21.715 -2.960 42.761 1.00 87.56 418 ILE A C 1
ATOM 3286 O O . ILE A 1 418 ? -21.227 -3.872 43.425 1.00 87.56 418 ILE A O 1
ATOM 3290 N N . THR A 1 419 ? -22.926 -3.058 42.215 1.00 88.06 419 THR A N 1
ATOM 3291 C CA . THR A 1 419 ? -23.814 -4.220 42.392 1.00 88.06 419 THR A CA 1
ATOM 3292 C C . THR A 1 419 ? -23.623 -5.303 41.323 1.00 88.06 419 THR A C 1
ATOM 3294 O O . THR A 1 419 ? -24.294 -6.340 41.354 1.00 88.06 419 THR A O 1
ATOM 3297 N N . ALA A 1 420 ? -22.706 -5.087 40.378 1.00 86.19 420 ALA A N 1
ATOM 3298 C CA . ALA A 1 420 ? -22.415 -5.999 39.284 1.00 86.19 420 ALA A CA 1
ATOM 3299 C C . ALA A 1 420 ? -21.720 -7.284 39.765 1.00 86.19 420 ALA A C 1
ATOM 3301 O O . ALA A 1 420 ? -20.845 -7.262 40.631 1.00 86.19 420 ALA A O 1
ATOM 3302 N N . GLY A 1 421 ? -22.064 -8.425 39.160 1.00 83.75 421 GLY A N 1
ATOM 3303 C CA . GLY A 1 421 ? -21.298 -9.655 39.368 1.00 83.75 421 GLY A CA 1
ATOM 3304 C C . GLY A 1 421 ? -19.958 -9.601 38.626 1.00 83.75 421 GLY A C 1
ATOM 3305 O O . GLY A 1 421 ? -19.839 -8.922 37.610 1.00 83.75 421 GLY A O 1
ATOM 3306 N N . GLN A 1 422 ? -18.953 -10.377 39.049 1.00 81.06 422 GLN A N 1
ATOM 3307 C CA . GLN A 1 422 ? -17.637 -10.378 38.378 1.00 81.06 422 GLN A CA 1
ATOM 3308 C C . GLN A 1 422 ? -17.699 -10.676 36.867 1.00 81.06 422 GLN A C 1
ATOM 3310 O O . GLN A 1 422 ? -16.884 -10.160 36.108 1.00 81.06 422 GLN A O 1
ATOM 3315 N N . GLN A 1 423 ? -18.664 -11.479 36.406 1.00 81.94 423 GLN A N 1
ATOM 3316 C CA . GLN A 1 423 ? -18.843 -11.745 34.973 1.00 81.94 423 GLN A CA 1
ATOM 3317 C C . GLN A 1 423 ? -19.402 -10.545 34.195 1.00 81.94 423 GLN A C 1
ATOM 3319 O O . GLN A 1 423 ? -19.102 -10.414 33.010 1.00 81.94 423 GLN A O 1
ATOM 3324 N N . ASP A 1 424 ? -20.174 -9.673 34.851 1.00 83.50 424 ASP A N 1
ATOM 3325 C CA . ASP A 1 424 ? -20.710 -8.437 34.266 1.00 83.50 424 ASP A CA 1
ATOM 3326 C C . ASP A 1 424 ? -19.590 -7.388 34.072 1.00 83.50 424 ASP A C 1
ATOM 3328 O O . ASP A 1 424 ? -19.667 -6.550 33.179 1.00 83.50 424 ASP A O 1
ATOM 3332 N N . LEU A 1 425 ? -18.518 -7.471 34.873 1.00 83.56 425 LEU A N 1
ATOM 3333 C CA . LEU A 1 425 ? -17.353 -6.574 34.835 1.00 83.56 425 LEU A CA 1
ATOM 3334 C C . LEU A 1 425 ? -16.222 -7.060 33.905 1.00 83.56 425 LEU A C 1
ATOM 3336 O O . LEU A 1 425 ? -15.250 -6.335 33.680 1.00 83.56 425 LEU A O 1
ATOM 3340 N N . LEU A 1 426 ? -16.328 -8.279 33.362 1.00 83.69 426 LEU A N 1
ATOM 3341 C CA . LEU A 1 426 ? -15.356 -8.832 32.418 1.00 83.69 426 LEU A CA 1
ATOM 3342 C C . LEU A 1 426 ? -15.746 -8.490 30.977 1.00 83.69 426 LEU A C 1
ATOM 3344 O O . LEU A 1 426 ? -16.601 -9.139 30.360 1.00 83.69 426 LEU A O 1
ATOM 3348 N N . ILE A 1 427 ? -1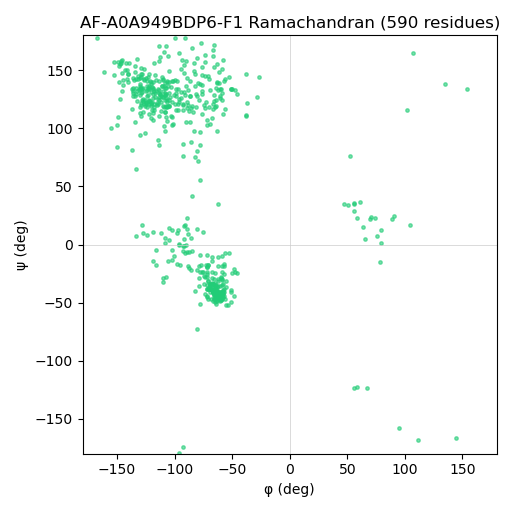5.027 -7.541 30.394 1.00 80.44 427 ILE A N 1
ATOM 3349 C CA . ILE A 1 427 ? -15.218 -7.120 29.009 1.00 80.44 427 ILE A CA 1
ATOM 3350 C C . ILE A 1 427 ? -14.256 -7.866 28.086 1.00 80.44 427 ILE A C 1
ATOM 3352 O O . ILE A 1 427 ? -13.168 -8.267 28.497 1.00 80.44 427 ILE A O 1
ATOM 3356 N N . LYS A 1 428 ? -14.652 -8.079 26.831 1.00 79.50 428 LYS A N 1
ATOM 3357 C CA . LYS A 1 428 ? -13.787 -8.654 25.798 1.00 79.50 428 LYS A CA 1
ATOM 3358 C C . LYS A 1 428 ? -13.661 -7.722 24.609 1.00 79.50 428 LYS A C 1
ATOM 3360 O O . LYS A 1 428 ? -14.621 -7.052 24.228 1.00 79.50 428 LYS A O 1
ATOM 3365 N N . GLU A 1 429 ? -12.483 -7.758 24.007 1.00 80.00 429 GLU A N 1
ATOM 3366 C CA . GLU A 1 429 ? -12.252 -7.203 22.681 1.00 80.00 429 GLU A CA 1
ATOM 3367 C C . GLU A 1 429 ? -13.161 -7.896 21.651 1.00 80.00 429 GLU A C 1
ATOM 3369 O O . GLU A 1 429 ? -13.289 -9.125 21.634 1.00 80.00 429 GLU A O 1
ATOM 3374 N N . ASP A 1 430 ? -13.796 -7.093 20.800 1.00 78.94 430 ASP A N 1
ATOM 3375 C CA . ASP A 1 430 ? -14.645 -7.518 19.690 1.00 78.94 430 ASP A CA 1
ATOM 3376 C C . ASP A 1 430 ? -14.156 -6.873 18.393 1.00 78.94 430 ASP A C 1
ATOM 3378 O O . ASP A 1 430 ? -14.066 -5.649 18.280 1.00 78.94 430 ASP A O 1
ATOM 3382 N N . TYR A 1 431 ? -13.871 -7.703 17.396 1.00 81.12 431 TYR A N 1
ATOM 3383 C CA . TYR A 1 431 ? -13.410 -7.266 16.084 1.00 81.12 431 TYR A CA 1
ATOM 3384 C C . TYR A 1 431 ? -14.552 -7.448 15.093 1.00 81.12 431 TYR A C 1
ATOM 3386 O O . TYR A 1 431 ? -14.914 -8.569 14.726 1.00 81.12 431 TYR A O 1
ATOM 3394 N N . LYS A 1 432 ? -15.173 -6.336 14.693 1.00 82.25 432 LYS A N 1
ATOM 3395 C CA . LYS A 1 432 ? -16.310 -6.371 13.771 1.00 82.25 432 LYS A CA 1
ATOM 3396 C C . LYS A 1 432 ? -15.849 -6.630 12.347 1.00 82.25 432 LYS A C 1
ATOM 3398 O O . LYS A 1 432 ? -14.793 -6.179 11.919 1.00 82.25 432 LYS A O 1
ATOM 3403 N N . ARG A 1 433 ? -16.685 -7.353 11.607 1.00 87.56 433 ARG A N 1
ATOM 3404 C CA . ARG A 1 433 ? -16.485 -7.595 10.183 1.00 87.56 433 ARG A CA 1
ATOM 3405 C C . ARG A 1 433 ? -16.950 -6.383 9.384 1.00 87.56 433 ARG A C 1
ATOM 3407 O O . ARG A 1 433 ? -18.095 -5.957 9.518 1.00 87.56 433 ARG A O 1
ATOM 3414 N N . ASN A 1 434 ? -16.068 -5.902 8.524 1.00 86.94 434 ASN A N 1
ATOM 3415 C CA . ASN A 1 434 ? -16.274 -4.796 7.612 1.00 86.94 434 ASN A CA 1
ATOM 3416 C C . ASN A 1 434 ? -16.320 -5.329 6.179 1.00 86.94 434 ASN A C 1
ATOM 3418 O O . ASN A 1 434 ? -15.526 -6.179 5.771 1.00 86.94 434 ASN A O 1
ATOM 3422 N N . THR A 1 435 ? -17.270 -4.817 5.412 1.00 91.62 435 THR A N 1
ATOM 3423 C CA . THR A 1 435 ? -17.394 -5.060 3.982 1.00 91.62 435 THR A CA 1
ATOM 3424 C C . THR A 1 435 ? -16.925 -3.820 3.248 1.00 91.62 435 THR A C 1
ATOM 3426 O O . THR A 1 435 ? -17.359 -2.711 3.562 1.00 91.62 435 THR A O 1
ATOM 3429 N N . VAL A 1 436 ? -16.052 -4.016 2.268 1.00 91.88 436 VAL A N 1
ATOM 3430 C CA . VAL A 1 436 ? -15.613 -2.957 1.364 1.00 91.88 436 VAL A CA 1
ATOM 3431 C C . VAL A 1 436 ? -16.016 -3.341 -0.043 1.00 91.88 436 VAL A C 1
ATOM 3433 O O . VAL A 1 436 ? -15.684 -4.430 -0.500 1.00 91.88 436 VAL A O 1
ATOM 3436 N N . LEU A 1 437 ? -16.733 -2.465 -0.730 1.00 95.00 437 LEU A N 1
ATOM 3437 C CA . LEU A 1 437 ? -17.068 -2.617 -2.141 1.00 95.00 437 LEU A CA 1
ATOM 3438 C C . LEU A 1 437 ? -16.536 -1.402 -2.865 1.00 95.00 437 LEU A C 1
ATOM 3440 O O . LEU A 1 437 ? -16.752 -0.289 -2.402 1.00 95.00 437 LEU A O 1
ATOM 3444 N N . GLY A 1 438 ? -15.890 -1.573 -4.004 1.00 94.31 438 GLY A N 1
ATOM 3445 C CA . GLY A 1 438 ? -15.497 -0.405 -4.767 1.00 94.31 438 GLY A CA 1
ATOM 3446 C C . GLY A 1 438 ? -15.040 -0.703 -6.169 1.00 94.31 438 GLY A C 1
ATOM 3447 O O . GLY A 1 438 ? -15.014 -1.845 -6.636 1.00 94.31 438 GLY A O 1
ATOM 3448 N N . MET A 1 439 ? -14.738 0.384 -6.853 1.00 95.50 439 MET A N 1
ATOM 3449 C CA . MET A 1 439 ? -14.274 0.389 -8.217 1.00 95.50 439 MET A CA 1
ATOM 3450 C C . MET A 1 439 ? -13.229 1.470 -8.403 1.00 95.50 439 MET A C 1
ATOM 3452 O O . MET A 1 439 ? -13.259 2.513 -7.755 1.00 95.50 439 MET A O 1
ATOM 3456 N N . ASP A 1 440 ? -12.325 1.216 -9.327 1.00 95.25 440 ASP A N 1
ATOM 3457 C CA . ASP A 1 440 ? -11.291 2.143 -9.729 1.00 95.25 440 ASP A CA 1
ATOM 3458 C C . ASP A 1 440 ? -11.196 2.190 -11.251 1.00 95.25 440 ASP A C 1
ATOM 3460 O O . ASP A 1 440 ? -11.566 1.240 -11.945 1.00 95.25 440 ASP A O 1
ATOM 3464 N N . PHE A 1 441 ? -10.722 3.307 -11.782 1.00 94.38 441 PHE A N 1
ATOM 3465 C CA . PHE A 1 441 ? -10.364 3.414 -13.184 1.00 94.38 441 PHE A CA 1
ATOM 3466 C C . PHE A 1 441 ? -9.081 4.213 -13.358 1.00 94.38 441 PHE A C 1
ATOM 3468 O O . PHE A 1 441 ? -8.721 5.048 -12.528 1.00 94.38 441 PHE A O 1
ATOM 3475 N N . GLU A 1 442 ? -8.406 3.964 -14.470 1.00 93.62 442 GLU A N 1
ATOM 3476 C CA . GLU A 1 442 ? -7.247 4.724 -14.914 1.00 93.62 442 GLU A CA 1
ATOM 3477 C C . GLU A 1 442 ? -7.252 4.799 -16.439 1.00 93.62 442 GLU A C 1
ATOM 3479 O O . GLU A 1 442 ? -7.461 3.797 -17.123 1.00 93.62 442 GLU A O 1
ATOM 3484 N N . THR A 1 443 ? -7.051 5.990 -16.987 1.00 92.44 443 THR A N 1
ATOM 3485 C CA . THR A 1 443 ? -7.012 6.235 -18.427 1.00 92.44 443 THR A CA 1
ATOM 3486 C C . THR A 1 443 ? -5.949 7.267 -18.751 1.00 92.44 443 THR A C 1
ATOM 3488 O O . THR A 1 443 ? -5.609 8.107 -17.922 1.00 92.44 443 THR A O 1
ATOM 3491 N N . VAL A 1 444 ? -5.461 7.240 -19.987 1.00 90.00 444 VAL A N 1
ATOM 3492 C CA . VAL A 1 444 ? -4.513 8.237 -20.489 1.00 90.00 444 VAL A CA 1
ATOM 3493 C C . VAL A 1 444 ? -5.147 8.993 -21.649 1.00 90.00 444 VAL A C 1
ATOM 3495 O O . VAL A 1 444 ? -5.706 8.387 -22.563 1.00 90.00 444 VAL A O 1
ATOM 3498 N N . ALA A 1 445 ? -5.056 10.319 -21.614 1.00 84.12 445 ALA A N 1
ATOM 3499 C CA . ALA A 1 445 ? -5.516 11.224 -22.655 1.00 84.12 445 ALA A CA 1
ATOM 3500 C C . ALA A 1 445 ? -4.394 12.219 -22.995 1.00 84.12 445 ALA A C 1
ATOM 3502 O O . ALA A 1 445 ? -4.230 13.251 -22.349 1.00 84.12 445 ALA A O 1
ATOM 3503 N N . GLY A 1 446 ? -3.596 11.902 -24.018 1.00 84.44 446 GLY A N 1
ATOM 3504 C CA . GLY A 1 446 ? -2.427 12.710 -24.382 1.00 84.44 446 GLY A CA 1
ATOM 3505 C C . GLY A 1 446 ? -1.339 12.646 -23.307 1.00 84.44 446 GLY A C 1
ATOM 3506 O O . GLY A 1 446 ? -0.882 11.559 -22.967 1.00 84.44 446 GLY A O 1
ATOM 3507 N N . GLU A 1 447 ? -0.937 13.804 -22.784 1.00 84.94 447 GLU A N 1
ATOM 3508 C CA . GLU A 1 447 ? 0.038 13.942 -21.686 1.00 84.94 447 GLU A CA 1
ATOM 3509 C C . GLU A 1 447 ? -0.608 13.845 -20.292 1.00 84.94 447 GLU A C 1
ATOM 3511 O O . GLU A 1 447 ? 0.066 14.078 -19.288 1.00 84.94 447 GLU A O 1
ATOM 3516 N N . TYR A 1 448 ? -1.909 13.537 -20.226 1.00 86.06 448 TYR A N 1
ATOM 3517 C CA . TYR A 1 448 ? -2.666 13.468 -18.980 1.00 86.06 448 TYR A CA 1
ATOM 3518 C C . TYR A 1 448 ? -3.020 12.029 -18.607 1.00 86.06 448 TYR A C 1
ATOM 3520 O O . TYR A 1 448 ? -3.669 11.321 -19.380 1.00 86.06 448 TYR A O 1
ATOM 3528 N N . GLY A 1 449 ? -2.639 11.612 -17.404 1.00 89.94 449 GLY A N 1
ATOM 3529 C CA . GLY A 1 449 ? -3.186 10.443 -16.726 1.00 89.94 449 GLY A CA 1
ATOM 3530 C C . GLY A 1 449 ? -4.375 10.865 -15.873 1.00 89.94 449 GLY A C 1
ATOM 3531 O O . GLY A 1 449 ? -4.275 11.807 -15.096 1.00 89.94 449 GLY A O 1
ATOM 3532 N N . ILE A 1 450 ? -5.513 10.196 -16.021 1.00 91.19 450 ILE A N 1
ATOM 3533 C CA . ILE A 1 450 ? -6.700 10.433 -15.198 1.00 91.19 450 ILE A CA 1
ATOM 3534 C C . ILE A 1 450 ? -7.038 9.137 -14.490 1.00 91.19 450 ILE A C 1
ATOM 3536 O O . ILE A 1 450 ? -7.149 8.081 -15.111 1.00 91.19 450 ILE A O 1
ATOM 3540 N N . ARG A 1 451 ? -7.257 9.232 -13.188 1.00 93.06 451 ARG A N 1
ATOM 3541 C CA . ARG A 1 451 ? -7.596 8.107 -12.327 1.00 93.06 451 ARG A CA 1
ATOM 3542 C C . ARG A 1 451 ? -8.742 8.476 -11.419 1.00 93.06 451 ARG A C 1
ATOM 3544 O O . ARG A 1 451 ? -8.868 9.627 -11.014 1.00 93.06 451 ARG A O 1
ATOM 3551 N N . GLY A 1 452 ? -9.555 7.497 -11.072 1.00 93.19 452 GLY A N 1
ATOM 3552 C CA . GLY A 1 452 ? -10.612 7.689 -10.099 1.00 93.19 452 GLY A CA 1
ATOM 3553 C C . GLY A 1 452 ? -10.897 6.417 -9.336 1.00 93.19 452 GLY A C 1
ATOM 3554 O O . GLY A 1 452 ? -10.590 5.317 -9.789 1.00 93.19 452 GLY A O 1
ATOM 3555 N N . GLU A 1 453 ? -11.465 6.583 -8.155 1.00 94.06 453 GLU A N 1
ATOM 3556 C CA . GLU A 1 453 ? -11.784 5.492 -7.254 1.00 94.06 453 GLU A CA 1
ATOM 3557 C C . GLU A 1 453 ? -13.036 5.838 -6.446 1.00 94.06 453 GLU A C 1
ATOM 3559 O O . GLU A 1 453 ? -13.224 6.981 -6.034 1.00 94.06 453 GLU A O 1
ATOM 3564 N N . LEU A 1 454 ? -13.908 4.855 -6.249 1.00 93.94 454 LEU A N 1
ATOM 3565 C CA . LEU A 1 454 ? -15.111 4.957 -5.432 1.00 93.94 454 LEU A CA 1
ATOM 3566 C C . LEU A 1 454 ? -15.219 3.697 -4.580 1.00 93.94 454 LEU A C 1
ATOM 3568 O O . LEU A 1 454 ? -15.203 2.591 -5.120 1.00 93.94 454 LEU A O 1
ATOM 3572 N N . ALA A 1 455 ? -15.381 3.858 -3.274 1.00 92.38 455 ALA A N 1
ATOM 3573 C CA . ALA A 1 455 ? -15.528 2.763 -2.333 1.00 92.38 455 ALA A CA 1
ATOM 3574 C C . ALA A 1 455 ? -16.663 3.031 -1.340 1.00 92.38 455 ALA A C 1
ATOM 3576 O O . ALA A 1 455 ? -16.850 4.141 -0.857 1.00 92.38 455 ALA A O 1
ATOM 3577 N N . PHE A 1 456 ? -17.402 1.984 -1.005 1.00 92.00 456 PHE A N 1
ATOM 3578 C CA . PHE A 1 456 ? -18.275 1.912 0.152 1.00 92.00 456 PHE A CA 1
ATOM 3579 C C . PHE A 1 456 ? -17.588 1.062 1.215 1.00 92.00 456 PHE A C 1
ATOM 3581 O O . PHE A 1 456 ? -17.197 -0.075 0.941 1.00 92.00 456 PHE A O 1
ATOM 3588 N N . LEU A 1 457 ? -17.473 1.596 2.425 1.00 88.69 457 LEU A N 1
ATOM 3589 C CA . LEU A 1 457 ? -16.875 0.927 3.567 1.00 88.69 457 LEU A CA 1
ATOM 3590 C C . LEU A 1 457 ? -17.918 0.816 4.678 1.00 88.69 457 LEU A C 1
ATOM 3592 O O . LEU A 1 457 ? -18.379 1.820 5.220 1.00 88.69 457 LEU A O 1
ATOM 3596 N N . SER A 1 458 ? -18.299 -0.407 5.041 1.00 89.94 458 SER A N 1
ATOM 3597 C CA . SER A 1 458 ? -19.277 -0.614 6.109 1.00 89.94 458 SER A CA 1
ATOM 3598 C C . SER A 1 458 ? -18.624 -0.560 7.488 1.00 89.94 458 SER A C 1
ATOM 3600 O O . SER A 1 458 ? -17.519 -1.084 7.654 1.00 89.94 458 SER A O 1
ATOM 3602 N N . ALA A 1 459 ? -19.365 -0.067 8.483 1.00 83.81 459 ALA A N 1
ATOM 3603 C CA . ALA A 1 459 ? -19.037 -0.182 9.908 1.00 83.81 459 ALA A CA 1
ATOM 3604 C C . ALA A 1 459 ? -17.601 0.250 10.281 1.00 83.81 459 ALA A C 1
ATOM 3606 O O . ALA A 1 459 ? -16.992 -0.309 11.203 1.00 83.81 459 ALA A O 1
ATOM 3607 N N . GLN A 1 460 ? -17.075 1.250 9.570 1.00 79.94 460 GLN A N 1
ATOM 3608 C CA . GLN A 1 460 ? -15.754 1.801 9.826 1.00 79.94 460 GLN A CA 1
ATOM 3609 C C . GLN A 1 460 ? -15.715 2.455 11.208 1.00 79.94 460 GLN A C 1
ATOM 3611 O O . GLN A 1 460 ? -16.657 3.168 11.566 1.00 79.94 460 GLN A O 1
ATOM 3616 N N . PRO A 1 461 ? -14.659 2.198 11.990 1.00 73.31 461 PRO A N 1
ATOM 3617 C CA . PRO A 1 461 ? -14.462 2.836 13.281 1.00 73.31 461 PRO A CA 1
ATOM 3618 C C . PRO A 1 461 ? -14.230 4.343 13.105 1.00 73.31 461 PRO A C 1
ATOM 3620 O O . PRO A 1 461 ? -13.373 4.761 12.330 1.00 73.31 461 PRO A O 1
ATOM 3623 N N . VAL A 1 462 ? -14.989 5.153 13.836 1.00 71.50 462 VAL A N 1
ATOM 3624 C CA . VAL A 1 462 ? -14.870 6.614 13.887 1.00 71.50 462 VAL A CA 1
ATOM 3625 C C . VAL A 1 462 ? -14.977 7.022 15.352 1.00 71.50 462 VAL A C 1
ATOM 3627 O O . VAL A 1 462 ? -15.842 6.513 16.063 1.00 71.50 462 VAL A O 1
ATOM 3630 N N . ASN A 1 463 ? -14.107 7.911 15.822 1.00 65.12 463 ASN A N 1
ATOM 3631 C CA . ASN A 1 463 ? -14.207 8.418 17.192 1.00 65.12 463 ASN A CA 1
ATOM 3632 C C . ASN A 1 463 ? -15.386 9.393 17.303 1.00 65.12 463 ASN A C 1
ATOM 3634 O O . ASN A 1 463 ? -15.908 9.866 16.301 1.00 65.12 463 ASN A O 1
ATOM 3638 N N . ARG A 1 464 ? -15.831 9.683 18.514 1.00 62.12 464 ARG A N 1
ATOM 3639 C CA . ARG A 1 464 ? -16.800 10.739 18.825 1.00 62.12 464 ARG A CA 1
ATOM 3640 C C . ARG A 1 464 ? -16.100 11.900 19.524 1.00 62.12 464 ARG A C 1
ATOM 3642 O O . ARG A 1 464 ? -14.943 11.778 19.926 1.00 62.12 464 ARG A O 1
ATOM 3649 N N . ALA A 1 465 ? -16.803 13.021 19.708 1.00 56.81 465 ALA A N 1
ATOM 3650 C CA . ALA A 1 465 ? -16.291 14.148 20.494 1.00 56.81 465 ALA A CA 1
ATOM 3651 C C . ALA A 1 465 ? -15.911 13.792 21.939 1.00 56.81 465 ALA A C 1
ATOM 3653 O O . ALA A 1 465 ? -15.058 14.449 22.520 1.00 56.81 465 ALA A O 1
ATOM 3654 N N . ASP A 1 466 ? -16.501 12.746 22.511 1.00 55.50 466 ASP A N 1
ATOM 3655 C CA . ASP A 1 466 ? -16.175 12.225 23.843 1.00 55.50 466 ASP A CA 1
ATOM 3656 C C . ASP A 1 466 ? -15.059 11.162 23.819 1.00 55.50 466 ASP A C 1
ATOM 3658 O O . ASP A 1 466 ? -14.861 10.454 24.803 1.00 55.50 466 ASP A O 1
ATOM 3662 N N . PHE A 1 467 ? -14.339 11.044 22.695 1.00 54.16 467 PHE A N 1
ATOM 3663 C CA . PHE A 1 467 ? -13.312 10.041 22.408 1.00 54.16 467 PHE A CA 1
ATOM 3664 C C . PHE A 1 467 ? -13.818 8.590 22.319 1.00 54.16 467 PHE A C 1
ATOM 3666 O O . PHE A 1 467 ? -13.003 7.687 22.141 1.00 54.16 467 PHE A O 1
ATOM 3673 N N . THR A 1 468 ? -15.123 8.326 22.411 1.00 59.59 468 THR A N 1
ATOM 3674 C CA . THR A 1 468 ? -15.644 6.954 22.294 1.00 59.59 468 THR A CA 1
ATOM 3675 C C . THR A 1 468 ? -15.663 6.472 20.845 1.00 59.59 468 THR A C 1
ATOM 3677 O O . THR A 1 468 ? -15.775 7.264 19.907 1.00 59.59 468 THR A O 1
ATOM 3680 N N . LEU A 1 469 ? -15.569 5.157 20.637 1.00 66.75 469 LEU A N 1
ATOM 3681 C CA . LEU A 1 469 ? -15.565 4.566 19.299 1.00 66.75 469 LEU A CA 1
ATOM 3682 C C . LEU A 1 469 ? -16.996 4.279 18.821 1.00 66.75 469 LEU A C 1
ATOM 3684 O O . LEU A 1 469 ? -17.707 3.446 19.386 1.00 66.75 469 LEU A O 1
ATOM 3688 N N . THR A 1 470 ? -17.406 4.891 17.713 1.00 71.88 470 THR A N 1
ATOM 3689 C CA . THR A 1 470 ? -18.620 4.521 16.976 1.00 71.88 470 THR A CA 1
ATOM 3690 C C . THR A 1 470 ? -18.275 3.861 15.644 1.00 71.88 470 THR A C 1
ATOM 3692 O O . THR A 1 470 ? -17.133 3.883 15.188 1.00 71.88 470 THR A O 1
ATOM 3695 N N . ARG A 1 471 ? -19.253 3.208 15.014 1.00 77.94 471 ARG A N 1
ATOM 3696 C CA . ARG A 1 471 ? -19.073 2.547 13.715 1.00 77.94 471 ARG A CA 1
ATOM 3697 C C . ARG A 1 471 ? -20.044 3.122 12.706 1.00 77.94 471 ARG A C 1
ATOM 3699 O O . ARG A 1 471 ? -21.251 3.086 12.936 1.00 77.94 471 ARG A O 1
ATOM 3706 N N . LYS A 1 472 ? -19.520 3.630 11.593 1.00 79.94 472 LYS A N 1
ATOM 3707 C CA . LYS A 1 472 ? -20.300 4.325 10.565 1.00 79.94 472 LYS A CA 1
ATOM 3708 C C . LYS A 1 472 ? -20.026 3.752 9.185 1.00 79.94 472 LYS A C 1
ATOM 3710 O O . LYS A 1 472 ? -18.961 3.200 8.915 1.00 79.94 472 LYS A O 1
ATOM 3715 N N . ASN A 1 473 ? -21.019 3.855 8.316 1.00 86.12 473 ASN A N 1
ATOM 3716 C CA . ASN A 1 473 ? -20.831 3.549 6.907 1.00 86.12 473 ASN A CA 1
ATOM 3717 C C . ASN A 1 473 ? -20.232 4.777 6.225 1.00 86.12 473 ASN A C 1
ATOM 3719 O O . ASN A 1 473 ? -20.673 5.899 6.479 1.00 86.12 473 ASN A O 1
ATOM 3723 N N . ILE A 1 474 ? -19.236 4.550 5.376 1.00 84.50 474 ILE A N 1
ATOM 3724 C CA . ILE A 1 474 ? -18.507 5.606 4.681 1.00 84.50 474 ILE A CA 1
ATOM 3725 C C . ILE A 1 474 ? -18.608 5.373 3.177 1.00 84.50 474 ILE A C 1
ATOM 3727 O O . ILE A 1 474 ? -18.424 4.251 2.701 1.00 84.50 474 ILE A O 1
ATOM 3731 N N . ILE A 1 475 ? -18.898 6.436 2.430 1.00 87.56 475 ILE A N 1
ATOM 3732 C CA . ILE A 1 475 ? -18.732 6.472 0.976 1.00 87.56 475 ILE A CA 1
ATOM 3733 C C . ILE A 1 475 ? -17.513 7.335 0.680 1.00 87.56 475 ILE A C 1
ATOM 3735 O O . ILE A 1 475 ? -17.502 8.522 0.984 1.00 87.56 475 ILE A O 1
ATOM 3739 N N . SER A 1 476 ? -16.504 6.743 0.064 1.00 87.38 476 SER A N 1
ATOM 3740 C CA . SER A 1 476 ? -15.253 7.402 -0.280 1.00 87.38 476 SER A CA 1
ATOM 3741 C C . SER A 1 476 ? -15.119 7.525 -1.787 1.00 87.38 476 SER A C 1
ATOM 3743 O O . SER A 1 476 ? -15.244 6.532 -2.498 1.00 87.38 476 SER A O 1
ATOM 3745 N N . ALA A 1 477 ? -14.825 8.718 -2.286 1.00 90.31 477 ALA A N 1
ATOM 3746 C CA . ALA A 1 477 ? -14.610 8.983 -3.703 1.00 90.31 477 ALA A CA 1
ATOM 3747 C C . ALA A 1 477 ? -13.305 9.744 -3.901 1.00 90.31 477 ALA A C 1
ATOM 3749 O O . ALA A 1 477 ? -12.975 10.619 -3.111 1.00 90.31 477 ALA A O 1
ATOM 3750 N N . GLY A 1 478 ? -12.578 9.472 -4.975 1.00 89.19 478 GLY A N 1
ATOM 3751 C CA . GLY A 1 478 ? -11.377 10.219 -5.304 1.00 89.19 478 GLY A CA 1
ATOM 3752 C C . GLY A 1 478 ? -11.076 10.250 -6.784 1.00 89.19 478 GLY A C 1
ATOM 3753 O O . GLY A 1 478 ? -11.521 9.404 -7.557 1.00 89.19 478 GLY A O 1
ATOM 3754 N N . ILE A 1 479 ? -10.316 11.265 -7.165 1.00 91.62 479 ILE A N 1
ATOM 3755 C CA . ILE A 1 479 ? -9.888 11.546 -8.523 1.00 91.62 479 ILE A CA 1
ATOM 3756 C C . ILE A 1 479 ? -8.450 12.046 -8.491 1.00 91.62 479 ILE A C 1
ATOM 3758 O O . ILE A 1 479 ? -8.045 12.763 -7.578 1.00 91.62 479 ILE A O 1
ATOM 3762 N N . GLY A 1 480 ? -7.671 11.649 -9.484 1.00 90.12 480 GLY A N 1
ATOM 3763 C CA . GLY A 1 480 ? -6.308 12.099 -9.678 1.00 90.12 480 GLY A CA 1
ATOM 3764 C C . GLY A 1 480 ? -6.082 12.488 -11.126 1.00 90.12 480 GLY A C 1
ATOM 3765 O O . GLY A 1 480 ? -6.603 11.845 -12.039 1.00 90.12 480 GLY A O 1
ATOM 3766 N N . LEU A 1 481 ? -5.298 13.538 -11.309 1.00 88.81 481 LEU A N 1
ATOM 3767 C CA . LEU A 1 481 ? -4.815 14.018 -12.586 1.00 88.81 481 LEU A CA 1
ATOM 3768 C C . LEU A 1 481 ? -3.296 14.089 -12.519 1.00 88.81 481 LEU A C 1
ATOM 3770 O O . LEU A 1 481 ? -2.740 14.814 -11.699 1.00 88.81 481 LEU A O 1
ATOM 3774 N N . ASP A 1 482 ? -2.652 13.367 -13.416 1.00 87.62 482 ASP A N 1
ATOM 3775 C CA . ASP A 1 482 ? -1.220 13.426 -13.638 1.00 87.62 482 ASP A CA 1
ATOM 3776 C C . ASP A 1 482 ? -0.974 14.100 -14.973 1.00 87.62 482 ASP A C 1
ATOM 3778 O O . ASP A 1 482 ? -1.637 13.787 -15.959 1.00 87.62 482 ASP A O 1
ATOM 3782 N N . HIS A 1 483 ? -0.008 15.000 -15.027 1.00 84.06 483 HIS A N 1
ATOM 3783 C CA . HIS A 1 483 ? 0.483 15.568 -16.265 1.00 84.06 483 HIS A CA 1
ATOM 3784 C C . HIS A 1 483 ? 1.983 15.357 -16.348 1.00 84.06 483 HIS A C 1
ATOM 3786 O O . HIS A 1 483 ? 2.716 15.606 -15.393 1.00 84.06 483 HIS A O 1
ATOM 3792 N N . THR A 1 484 ? 2.446 14.876 -17.494 1.00 75.44 484 THR A N 1
ATOM 3793 C CA . THR A 1 484 ? 3.874 14.731 -17.772 1.00 75.44 484 THR A CA 1
ATOM 3794 C C . THR A 1 484 ? 4.150 15.254 -19.172 1.00 75.44 484 THR A C 1
ATOM 3796 O O . THR A 1 484 ? 3.828 14.590 -20.156 1.00 75.44 484 THR A O 1
ATOM 3799 N N . ALA A 1 485 ? 4.749 16.441 -19.253 1.00 69.69 485 ALA A N 1
ATOM 3800 C CA . ALA A 1 485 ? 5.124 17.060 -20.520 1.00 69.69 485 ALA A CA 1
ATOM 3801 C C . ALA A 1 485 ? 6.570 16.736 -20.915 1.00 69.69 485 ALA A C 1
ATOM 3803 O O . ALA A 1 485 ? 7.435 16.486 -20.071 1.00 69.69 485 ALA A O 1
ATOM 3804 N N . ALA A 1 486 ? 6.871 16.867 -22.210 1.00 61.09 486 ALA A N 1
ATOM 3805 C CA . ALA A 1 486 ? 8.226 16.721 -22.757 1.00 61.09 486 ALA A CA 1
ATOM 3806 C C . ALA A 1 486 ? 9.278 17.676 -22.139 1.00 61.09 486 ALA A C 1
ATOM 3808 O O . ALA A 1 486 ? 10.477 17.435 -22.267 1.00 61.09 486 ALA A O 1
ATOM 3809 N N . ASN A 1 487 ? 8.845 18.737 -21.448 1.00 66.75 487 ASN A N 1
ATOM 3810 C CA . ASN A 1 487 ? 9.706 19.755 -20.836 1.00 66.75 487 ASN A CA 1
ATOM 3811 C C . ASN A 1 487 ? 10.103 19.440 -19.377 1.00 66.75 487 ASN A C 1
ATOM 3813 O O . ASN A 1 487 ? 10.526 20.347 -18.664 1.00 66.75 487 ASN A O 1
ATOM 3817 N N . ASN A 1 488 ? 9.950 18.190 -18.920 1.00 63.16 488 ASN A N 1
ATOM 3818 C CA . ASN A 1 488 ? 10.178 17.762 -17.528 1.00 63.16 488 ASN A CA 1
ATOM 3819 C C . ASN A 1 488 ? 9.318 18.504 -16.486 1.00 63.16 488 ASN A C 1
ATOM 3821 O O . ASN A 1 488 ? 9.683 18.550 -15.315 1.00 63.16 488 ASN A O 1
ATOM 3825 N N . VAL A 1 489 ? 8.183 19.077 -16.896 1.00 66.25 489 VAL A N 1
ATOM 3826 C CA . VAL A 1 489 ? 7.170 19.565 -15.955 1.00 66.25 489 VAL A CA 1
ATOM 3827 C C . VAL A 1 489 ? 6.252 18.398 -15.648 1.00 66.25 489 VAL A C 1
ATOM 3829 O O . VAL A 1 489 ? 5.569 17.878 -16.536 1.00 66.25 489 VAL A O 1
ATOM 3832 N N . TYR A 1 490 ? 6.281 17.984 -14.391 1.00 78.62 490 TYR A N 1
ATOM 3833 C CA . TYR A 1 490 ? 5.344 17.035 -13.836 1.00 78.62 490 TYR A CA 1
ATOM 3834 C C . TYR A 1 490 ? 4.365 17.812 -12.969 1.00 78.62 490 TYR A C 1
ATOM 3836 O O . TYR A 1 490 ? 4.754 18.735 -12.264 1.00 78.62 490 TYR A O 1
ATOM 3844 N N . PHE A 1 491 ? 3.090 17.458 -13.016 1.00 78.44 491 PHE A N 1
ATOM 3845 C CA . PHE A 1 491 ? 2.253 17.745 -11.868 1.00 78.44 491 PHE A CA 1
ATOM 3846 C C . PHE A 1 491 ? 1.293 16.604 -11.607 1.00 78.44 491 PHE A C 1
ATOM 3848 O O . PHE A 1 491 ? 0.816 15.938 -12.522 1.00 78.44 491 PHE A O 1
ATOM 3855 N N . ASN A 1 492 ? 1.008 16.405 -10.336 1.00 83.12 492 ASN A N 1
ATOM 3856 C CA . ASN A 1 492 ? 0.046 15.454 -9.823 1.00 83.12 492 ASN A CA 1
ATOM 3857 C C . ASN A 1 492 ? -0.945 16.245 -8.993 1.00 83.12 492 ASN A C 1
ATOM 3859 O O . ASN A 1 492 ? -0.520 17.023 -8.146 1.00 83.12 492 ASN A O 1
ATOM 3863 N N . ILE A 1 493 ? -2.236 16.079 -9.231 1.00 82.69 493 ILE A N 1
ATOM 3864 C CA . ILE A 1 493 ? -3.278 16.635 -8.376 1.00 82.69 493 ILE A CA 1
ATOM 3865 C C . ILE A 1 493 ? -4.223 15.499 -8.040 1.00 82.69 493 ILE A C 1
ATOM 3867 O O . ILE A 1 493 ? -4.836 14.918 -8.931 1.00 82.69 493 ILE A O 1
ATOM 3871 N N . GLN A 1 494 ? -4.369 15.199 -6.758 1.00 84.25 494 GLN A N 1
ATOM 3872 C CA . GLN A 1 494 ? -5.314 14.220 -6.250 1.00 84.25 494 GLN A CA 1
ATOM 3873 C C . GLN A 1 494 ? -6.280 14.885 -5.280 1.00 84.25 494 GLN A C 1
ATOM 3875 O O . GLN A 1 494 ? -5.901 15.689 -4.431 1.00 84.25 494 GLN A O 1
ATOM 3880 N N . ALA A 1 495 ? -7.544 14.509 -5.399 1.00 82.69 495 ALA A N 1
ATOM 3881 C CA . ALA A 1 495 ? -8.597 14.864 -4.473 1.00 82.69 495 ALA A CA 1
ATOM 3882 C C . ALA A 1 495 ? -9.297 13.581 -4.045 1.00 82.69 495 ALA A C 1
ATOM 3884 O O . ALA A 1 495 ? -9.639 12.763 -4.896 1.00 82.69 495 ALA A O 1
ATOM 3885 N N . ALA A 1 496 ? -9.558 13.398 -2.756 1.00 80.50 496 ALA A N 1
ATOM 3886 C CA . ALA A 1 496 ? -10.531 12.394 -2.351 1.00 80.50 496 ALA A CA 1
ATOM 3887 C C . ALA A 1 496 ? -11.316 12.819 -1.124 1.00 80.50 496 ALA A C 1
ATOM 3889 O O . ALA A 1 496 ? -10.760 13.397 -0.184 1.00 80.50 496 ALA A O 1
ATOM 3890 N N . ALA A 1 497 ? -12.596 12.478 -1.150 1.00 79.50 497 ALA A N 1
ATOM 3891 C CA . ALA A 1 497 ? -13.573 12.827 -0.156 1.00 79.50 497 ALA A CA 1
ATOM 3892 C C . ALA A 1 497 ? -14.220 11.600 0.480 1.00 79.50 497 ALA A C 1
ATOM 3894 O O . ALA A 1 497 ? -14.535 10.642 -0.221 1.00 79.50 497 ALA A O 1
ATOM 3895 N N . ASP A 1 498 ? -14.437 11.668 1.792 1.00 78.06 498 ASP A N 1
ATOM 3896 C CA . ASP A 1 498 ? -15.193 10.665 2.544 1.00 78.06 498 ASP A CA 1
ATOM 3897 C C . ASP A 1 498 ? -16.490 11.296 3.044 1.00 78.06 498 ASP A C 1
ATOM 3899 O O . ASP A 1 498 ? -16.467 12.370 3.646 1.00 78.06 498 ASP A O 1
ATOM 3903 N N . LEU A 1 499 ? -17.606 10.622 2.791 1.00 78.94 499 LEU A N 1
ATOM 3904 C CA . LEU A 1 499 ? -18.922 10.924 3.331 1.00 78.94 499 LEU A CA 1
ATOM 3905 C C . LEU A 1 499 ? -19.223 9.923 4.444 1.00 78.94 499 LEU A C 1
ATOM 3907 O O . LEU A 1 499 ? -19.433 8.739 4.171 1.00 78.94 499 LEU A O 1
ATOM 3911 N N . ILE A 1 500 ? -19.245 10.401 5.686 1.00 77.44 500 ILE A N 1
ATOM 3912 C CA . ILE A 1 500 ? -19.619 9.605 6.859 1.00 77.44 500 ILE A CA 1
ATOM 3913 C C . ILE A 1 500 ? -21.112 9.799 7.107 1.00 77.44 500 ILE A C 1
ATOM 3915 O O . ILE A 1 500 ? -21.540 10.908 7.423 1.00 77.44 500 ILE A O 1
ATOM 3919 N N . LEU A 1 501 ? -21.883 8.720 6.973 1.00 76.81 501 LEU A N 1
ATOM 3920 C CA . LEU A 1 501 ? -23.336 8.738 7.155 1.00 76.81 501 LEU A CA 1
ATOM 3921 C C . LEU A 1 501 ? -23.699 8.750 8.647 1.00 76.81 501 LEU A C 1
ATOM 3923 O O . LEU A 1 501 ? -23.101 7.996 9.422 1.00 76.81 501 LEU A O 1
ATOM 3927 N N . ASP A 1 502 ? -24.695 9.552 9.037 1.00 71.94 502 ASP A N 1
ATOM 3928 C CA . ASP A 1 502 ? -25.170 9.702 10.427 1.00 71.94 502 ASP A CA 1
ATOM 3929 C C . ASP A 1 502 ? -24.062 10.110 11.418 1.00 71.94 502 ASP A C 1
ATOM 3931 O O . ASP A 1 502 ? -23.997 9.637 12.556 1.00 71.94 502 ASP A O 1
ATOM 3935 N N . TYR A 1 503 ? -23.135 10.937 10.967 1.00 65.75 503 TYR A N 1
ATOM 3936 C CA . TYR A 1 503 ? -22.060 11.525 11.737 1.00 65.75 503 TYR A CA 1
ATOM 3937 C C . TYR A 1 503 ? -22.532 12.336 12.959 1.00 65.75 503 TYR A C 1
ATOM 3939 O O . TYR A 1 503 ? -23.504 13.091 12.929 1.00 65.75 503 TYR A O 1
ATOM 3947 N N . GLU A 1 504 ? -21.771 12.193 14.043 1.00 59.34 504 GLU A N 1
ATOM 3948 C CA . GLU A 1 504 ? -21.862 13.008 15.253 1.00 59.34 504 GLU A CA 1
ATOM 3949 C C . GLU A 1 504 ? -20.592 13.867 15.346 1.00 59.34 504 GLU A C 1
ATOM 3951 O O . GLU A 1 504 ? -19.527 13.372 14.971 1.00 59.34 504 GLU A O 1
ATOM 3956 N N . PRO A 1 505 ? -20.669 15.119 15.836 1.00 53.47 505 PRO A N 1
ATOM 3957 C CA . PRO A 1 505 ? -19.522 16.021 15.880 1.00 53.47 505 PRO A CA 1
ATOM 3958 C C . PRO A 1 505 ? -18.296 15.377 16.537 1.00 53.47 505 PRO A C 1
ATOM 3960 O O . PRO A 1 505 ? -18.402 14.751 17.594 1.00 53.47 505 PRO A O 1
ATOM 3963 N N . LEU A 1 506 ? -17.140 15.534 15.895 1.00 52.50 506 LEU A N 1
ATOM 3964 C CA . LEU A 1 506 ? -15.838 15.157 16.436 1.00 52.50 506 LEU A CA 1
ATOM 3965 C C . LEU A 1 506 ? -15.334 16.233 17.400 1.00 52.50 506 LEU A C 1
ATOM 3967 O O . LEU A 1 506 ? -15.802 17.371 17.393 1.00 52.50 506 LEU A O 1
ATOM 3971 N N . HIS A 1 507 ? -14.384 15.854 18.253 1.00 46.16 507 HIS A N 1
ATOM 3972 C CA . HIS A 1 507 ? -13.779 16.762 19.218 1.00 46.16 507 HIS A CA 1
ATOM 3973 C C . HIS A 1 507 ? -13.023 17.858 18.458 1.00 46.16 507 HIS A C 1
ATOM 3975 O O . HIS A 1 507 ? -12.128 17.557 17.673 1.00 46.16 507 HIS A O 1
ATOM 3981 N N . GLU A 1 508 ? -13.330 19.133 18.714 1.00 46.50 508 GLU A N 1
ATOM 3982 C CA . GLU A 1 508 ? -12.513 20.235 18.201 1.00 46.50 508 GLU A CA 1
ATOM 3983 C C . GLU A 1 508 ? -11.150 20.194 18.900 1.00 46.50 508 GLU A C 1
ATOM 3985 O O . GLU A 1 508 ? -11.041 20.472 20.097 1.00 46.50 508 GLU A O 1
ATOM 3990 N N . THR A 1 509 ? -10.092 19.828 18.186 1.00 46.53 509 THR A N 1
ATOM 3991 C CA . THR A 1 509 ? -8.724 19.985 18.684 1.00 46.53 509 THR A CA 1
ATOM 3992 C C . THR A 1 509 ? -8.121 21.249 18.089 1.00 46.53 509 THR A C 1
ATOM 3994 O O . THR A 1 509 ? -7.923 21.349 16.883 1.00 46.53 509 THR A O 1
ATOM 3997 N N . LYS A 1 510 ? -7.798 22.231 18.936 1.00 48.34 510 LYS A N 1
ATOM 3998 C CA . LYS A 1 510 ? -6.976 23.382 18.538 1.00 48.34 510 LYS A CA 1
ATOM 3999 C C . LYS A 1 510 ? -5.510 23.007 18.711 1.00 48.34 510 LYS A C 1
ATOM 4001 O O . LYS A 1 510 ? -5.041 22.937 19.845 1.00 48.34 510 LYS A O 1
ATOM 4006 N N . ARG A 1 511 ? -4.794 22.749 17.613 1.00 54.59 511 ARG A N 1
ATOM 4007 C CA . ARG A 1 511 ? -3.349 22.478 17.643 1.00 54.59 511 ARG A CA 1
ATOM 4008 C C . ARG A 1 511 ? -2.624 23.215 16.519 1.00 54.59 511 ARG A C 1
ATOM 4010 O O . ARG A 1 511 ? -2.811 22.935 15.339 1.00 54.59 511 ARG A O 1
ATOM 4017 N N . PHE A 1 512 ? -1.739 24.125 16.883 1.00 54.66 512 PHE A N 1
ATOM 4018 C CA . PHE A 1 512 ? -0.690 24.570 15.973 1.00 54.66 512 PHE A CA 1
ATOM 4019 C C . PHE A 1 512 ? 0.560 23.771 16.335 1.00 54.66 512 PHE A C 1
ATOM 4021 O O . PHE A 1 512 ? 0.810 23.550 17.515 1.00 54.66 512 PHE A O 1
ATOM 4028 N N . SER A 1 513 ? 1.250 23.228 15.334 1.00 55.75 513 SER A N 1
ATOM 4029 C CA . SER A 1 513 ? 2.478 22.463 15.558 1.00 55.75 513 SER A CA 1
ATOM 4030 C C . SER A 1 513 ? 3.405 22.665 14.371 1.00 55.75 513 SER A C 1
ATOM 4032 O O . SER A 1 513 ? 3.025 22.420 13.223 1.00 55.75 513 SER A O 1
ATOM 4034 N N . HIS A 1 514 ? 4.628 23.102 14.618 1.00 58.88 514 HIS A N 1
ATOM 4035 C CA . HIS A 1 514 ? 5.601 23.346 13.561 1.00 58.88 514 HIS A CA 1
ATOM 4036 C C . HIS A 1 514 ? 6.652 22.249 13.591 1.00 58.88 514 HIS A C 1
ATOM 4038 O O . HIS A 1 514 ? 7.315 22.075 14.608 1.00 58.88 514 HIS A O 1
ATOM 4044 N N . GLN A 1 515 ? 6.818 21.535 12.474 1.00 57.81 515 GLN A N 1
ATOM 4045 C CA . GLN A 1 515 ? 7.773 20.441 12.396 1.00 57.81 515 GLN A CA 1
ATOM 4046 C C . GLN A 1 515 ? 8.816 20.669 11.305 1.00 57.81 515 GLN A C 1
ATOM 4048 O O . GLN A 1 515 ? 8.534 20.779 10.112 1.00 57.81 515 GLN A O 1
ATOM 4053 N N . PHE A 1 516 ? 10.079 20.680 11.707 1.00 60.53 516 PHE A N 1
ATOM 4054 C CA . PHE A 1 516 ? 11.171 20.586 10.748 1.00 60.53 516 PHE A CA 1
ATOM 4055 C C . PHE A 1 516 ? 11.571 19.121 10.561 1.00 60.53 516 PHE A C 1
ATOM 4057 O O . PHE A 1 516 ? 11.779 18.424 11.556 1.00 60.53 516 PHE A O 1
ATOM 4064 N N . THR A 1 517 ? 11.697 18.659 9.307 1.00 61.06 517 THR A N 1
ATOM 4065 C CA . THR A 1 517 ? 12.083 17.274 8.999 1.00 61.06 517 THR A CA 1
ATOM 4066 C C . THR A 1 517 ? 13.242 17.212 8.008 1.00 61.06 517 THR A C 1
ATOM 4068 O O . THR A 1 517 ? 13.089 17.442 6.811 1.00 61.06 517 THR A O 1
ATOM 4071 N N . LEU A 1 518 ? 14.414 16.787 8.475 1.00 63.66 518 LEU A N 1
ATOM 4072 C CA . LEU A 1 518 ? 15.519 16.449 7.575 1.00 63.66 518 LEU A CA 1
ATOM 4073 C C . LEU A 1 518 ? 15.489 14.952 7.248 1.00 63.66 518 LEU A C 1
ATOM 4075 O O . LEU A 1 518 ? 15.624 14.135 8.157 1.00 63.66 518 LEU A O 1
ATOM 4079 N N . ASN A 1 519 ? 15.353 14.602 5.963 1.00 64.88 519 ASN A N 1
ATOM 4080 C CA . ASN A 1 519 ? 15.300 13.226 5.471 1.00 64.88 519 ASN A CA 1
ATOM 4081 C C . ASN A 1 519 ? 16.592 12.862 4.718 1.00 64.88 519 ASN A C 1
ATOM 4083 O O . ASN A 1 519 ? 16.871 13.347 3.621 1.00 64.88 519 ASN A O 1
ATOM 4087 N N . ILE A 1 520 ? 17.372 11.932 5.263 1.00 65.31 520 ILE A N 1
ATOM 4088 C CA . ILE A 1 520 ? 18.553 11.392 4.578 1.00 65.31 520 ILE A CA 1
ATOM 4089 C C . ILE A 1 520 ? 18.235 9.968 4.141 1.00 65.31 520 ILE A C 1
ATOM 4091 O O . ILE A 1 520 ? 18.053 9.100 4.989 1.00 65.31 520 ILE A O 1
ATOM 4095 N N . ASN A 1 521 ? 18.172 9.727 2.828 1.00 66.75 521 ASN A N 1
ATOM 4096 C CA . ASN A 1 521 ? 17.905 8.416 2.247 1.00 66.75 521 ASN A CA 1
ATOM 4097 C C . ASN A 1 521 ? 19.132 7.916 1.473 1.00 66.75 521 ASN A C 1
ATOM 4099 O O . ASN A 1 521 ? 19.601 8.564 0.542 1.00 66.75 521 ASN A O 1
ATOM 4103 N N . ARG A 1 522 ? 19.635 6.727 1.796 1.00 64.44 522 ARG A N 1
ATOM 4104 C CA . ARG A 1 522 ? 20.696 6.087 1.010 1.00 64.44 522 ARG A CA 1
ATOM 4105 C C . ARG A 1 522 ? 20.293 4.680 0.624 1.00 64.44 522 ARG A C 1
ATOM 4107 O O . ARG A 1 522 ? 20.038 3.864 1.511 1.00 64.44 522 ARG A O 1
ATOM 4114 N N . ASP A 1 523 ? 20.294 4.388 -0.673 1.00 64.62 523 ASP A N 1
ATOM 4115 C CA . ASP A 1 523 ? 20.384 3.005 -1.127 1.00 64.62 523 ASP A CA 1
ATOM 4116 C C . ASP A 1 523 ? 21.857 2.588 -1.088 1.00 64.62 523 ASP A C 1
ATOM 4118 O O . ASP A 1 523 ? 22.716 3.201 -1.726 1.00 64.62 523 ASP A O 1
ATOM 4122 N N . PHE A 1 524 ? 22.179 1.587 -0.275 1.00 61.41 524 PHE A N 1
ATOM 4123 C CA . PHE A 1 524 ? 23.568 1.179 -0.060 1.00 61.41 524 PHE A CA 1
ATOM 4124 C C . PHE A 1 524 ? 24.054 0.110 -1.050 1.00 61.41 524 PHE A C 1
ATOM 4126 O O . PHE A 1 524 ? 25.238 -0.219 -1.035 1.00 61.41 524 PHE A O 1
ATOM 4133 N N . LEU A 1 525 ? 23.178 -0.430 -1.906 1.00 55.69 525 LEU A N 1
ATOM 4134 C CA . LEU A 1 525 ? 23.534 -1.427 -2.926 1.00 55.69 525 LEU A CA 1
ATOM 4135 C C . LEU A 1 525 ? 23.519 -0.855 -4.345 1.00 55.69 525 LEU A C 1
ATOM 4137 O O . LEU A 1 525 ? 24.266 -1.336 -5.195 1.00 55.69 525 LEU A O 1
ATOM 4141 N N . LEU A 1 526 ? 22.702 0.168 -4.595 1.00 55.56 526 LEU A N 1
ATOM 4142 C CA . LEU A 1 526 ? 22.664 0.898 -5.866 1.00 55.56 526 LEU A CA 1
ATOM 4143 C C . LEU A 1 526 ? 23.582 2.136 -5.880 1.00 55.56 526 LEU A C 1
ATOM 4145 O O . LEU A 1 526 ? 23.670 2.805 -6.904 1.00 55.56 526 LEU A O 1
ATOM 4149 N N . ASP A 1 527 ? 24.267 2.408 -4.760 1.00 54.53 527 ASP A N 1
ATOM 4150 C CA . ASP A 1 527 ? 25.108 3.591 -4.497 1.00 54.53 527 ASP A CA 1
ATOM 4151 C C . ASP A 1 527 ? 24.428 4.919 -4.877 1.00 54.53 527 ASP A C 1
ATOM 4153 O O . ASP A 1 527 ? 25.065 5.879 -5.314 1.00 54.53 527 ASP A O 1
ATOM 4157 N N . ASP A 1 528 ? 23.106 4.973 -4.687 1.00 62.06 528 ASP A N 1
ATOM 4158 C CA . ASP A 1 528 ? 22.312 6.174 -4.906 1.00 62.06 528 ASP A CA 1
ATOM 4159 C C . ASP A 1 528 ? 21.985 6.817 -3.555 1.00 62.06 528 ASP A C 1
ATOM 4161 O O . ASP A 1 528 ? 21.164 6.344 -2.760 1.00 62.06 528 ASP A O 1
ATOM 4165 N N . LEU A 1 529 ? 22.723 7.884 -3.252 1.00 63.28 529 LEU A N 1
ATOM 4166 C CA . LEU A 1 529 ? 22.462 8.739 -2.104 1.00 63.28 529 LEU A CA 1
ATOM 4167 C C . LEU A 1 529 ? 21.497 9.849 -2.526 1.00 63.28 529 LEU A C 1
ATOM 4169 O O . LEU A 1 529 ? 21.846 10.712 -3.341 1.00 63.28 529 LEU A O 1
ATOM 4173 N N . HIS A 1 530 ? 20.322 9.852 -1.901 1.00 66.44 530 HIS A N 1
ATOM 4174 C CA . HIS A 1 530 ? 19.307 10.883 -2.042 1.00 66.44 530 HIS A CA 1
ATOM 4175 C C . HIS A 1 530 ? 19.135 11.633 -0.725 1.00 66.44 530 HIS A C 1
ATOM 4177 O O . HIS A 1 530 ? 18.607 11.124 0.263 1.00 66.44 530 HIS A O 1
ATOM 4183 N N . THR A 1 531 ? 19.554 12.886 -0.715 1.00 61.62 531 THR A N 1
ATOM 4184 C CA . THR A 1 531 ? 19.322 13.786 0.411 1.00 61.62 531 THR A CA 1
ATOM 4185 C C . THR A 1 531 ? 18.119 14.667 0.110 1.00 61.62 531 THR A C 1
ATOM 4187 O O . THR A 1 531 ? 18.035 15.262 -0.967 1.00 61.62 531 THR A O 1
ATOM 4190 N N . GLU A 1 532 ? 17.195 14.744 1.062 1.00 64.06 532 GLU A N 1
ATOM 4191 C CA . GLU A 1 532 ? 15.979 15.541 0.970 1.00 64.06 532 GLU A CA 1
ATOM 4192 C C . GLU A 1 532 ? 15.845 16.400 2.230 1.00 64.06 532 GLU A C 1
ATOM 4194 O O . GLU A 1 532 ? 15.760 15.900 3.351 1.00 64.06 532 GLU A O 1
ATOM 4199 N N . ALA A 1 533 ? 15.841 17.716 2.053 1.00 61.41 533 ALA A N 1
ATOM 4200 C CA . ALA A 1 533 ? 15.502 18.633 3.134 1.00 61.41 533 ALA A CA 1
ATOM 4201 C C . ALA A 1 533 ? 14.027 19.008 2.995 1.00 61.41 533 ALA A C 1
ATOM 4203 O O . ALA A 1 533 ? 13.637 19.526 1.948 1.00 61.41 533 ALA A O 1
ATOM 4204 N N . GLY A 1 534 ? 13.227 18.726 4.027 1.00 60.34 534 GLY A N 1
ATOM 4205 C CA . GLY A 1 534 ? 11.800 19.018 4.065 1.00 60.34 534 GLY A CA 1
ATOM 4206 C C . GLY A 1 534 ? 11.446 19.971 5.206 1.00 60.34 534 GLY A C 1
ATOM 4207 O O . GLY A 1 534 ? 11.888 19.813 6.341 1.00 60.34 534 GLY A O 1
ATOM 4208 N N . LEU A 1 535 ? 10.610 20.963 4.929 1.00 59.78 535 LEU A N 1
ATOM 4209 C CA . LEU A 1 535 ? 9.912 21.707 5.972 1.00 59.78 535 LEU A CA 1
ATOM 4210 C C . LEU A 1 535 ? 8.447 21.285 5.934 1.00 59.78 535 LEU A C 1
ATOM 4212 O O . LEU A 1 535 ? 7.789 21.469 4.908 1.00 59.78 535 LEU A O 1
ATOM 4216 N N . VAL A 1 536 ? 7.952 20.726 7.040 1.00 61.84 536 VAL A N 1
ATOM 4217 C CA . VAL A 1 536 ? 6.550 20.334 7.182 1.00 61.84 536 VAL A CA 1
ATOM 4218 C C . VAL A 1 536 ? 5.873 21.278 8.158 1.00 61.84 536 VAL A C 1
ATOM 4220 O O . VAL A 1 536 ? 5.997 21.171 9.375 1.00 61.84 536 VAL A O 1
ATOM 4223 N N . TYR A 1 537 ? 5.118 22.222 7.626 1.00 60.97 537 TYR A N 1
ATOM 4224 C CA . TYR A 1 537 ? 4.331 23.092 8.478 1.00 60.97 537 TYR A CA 1
ATOM 4225 C C . TYR A 1 537 ? 2.939 22.497 8.641 1.00 60.97 537 TYR A C 1
ATOM 4227 O O . TYR A 1 537 ? 2.232 22.322 7.652 1.00 60.97 537 TYR A O 1
ATOM 4235 N N . ARG A 1 538 ? 2.530 22.213 9.880 1.00 62.34 538 ARG A N 1
ATOM 4236 C CA . ARG A 1 538 ? 1.166 21.782 10.176 1.00 62.34 538 ARG A CA 1
ATOM 4237 C C . ARG A 1 538 ? 0.403 22.898 10.879 1.00 62.34 538 ARG A C 1
ATOM 4239 O O . ARG A 1 538 ? 0.815 23.408 11.916 1.00 62.34 538 ARG A O 1
ATOM 4246 N N . ALA A 1 539 ? -0.751 23.250 10.336 1.00 60.22 539 ALA A N 1
ATOM 4247 C CA . ALA A 1 539 ? -1.712 24.106 11.015 1.00 60.22 539 ALA A CA 1
ATOM 4248 C C . ALA A 1 539 ? -3.037 23.367 11.135 1.00 60.22 539 ALA A C 1
ATOM 4250 O O . ALA A 1 539 ? -3.587 22.941 10.122 1.00 60.22 539 ALA A O 1
ATOM 4251 N N . THR A 1 540 ? -3.554 23.237 12.357 1.00 57.91 540 THR A N 1
ATOM 4252 C CA . THR A 1 540 ? -4.929 22.784 12.590 1.00 57.91 540 THR A CA 1
ATOM 4253 C C . THR A 1 540 ? -5.701 23.877 13.317 1.00 57.91 540 THR A C 1
ATOM 4255 O O . THR A 1 540 ? -5.197 24.489 14.262 1.00 57.91 540 THR A O 1
ATOM 4258 N N . TYR A 1 541 ? -6.916 24.168 12.864 1.00 54.81 541 TYR A N 1
ATOM 4259 C CA . TYR A 1 541 ? -7.774 25.160 13.504 1.00 54.81 541 TYR A CA 1
ATOM 4260 C C . TYR A 1 541 ? -9.245 24.793 13.326 1.00 54.81 541 TYR A C 1
ATOM 4262 O O . TYR A 1 541 ? -9.791 24.904 12.231 1.00 54.81 541 TYR A O 1
ATOM 4270 N N . GLY A 1 542 ? -9.901 24.389 14.417 1.00 59.88 542 GLY A N 1
ATOM 4271 C CA . GLY A 1 542 ? -11.285 23.913 14.356 1.00 59.88 542 GLY A CA 1
ATOM 4272 C C . GLY A 1 542 ? -11.397 22.721 13.404 1.00 59.88 542 GLY A C 1
ATOM 4273 O O . GLY A 1 542 ? -10.668 21.746 13.557 1.00 59.88 542 GLY A O 1
ATOM 4274 N N . ASP A 1 543 ? -12.248 22.843 12.386 1.00 57.31 543 ASP A N 1
ATOM 4275 C CA . ASP A 1 543 ? -12.554 21.774 11.430 1.00 57.31 543 ASP A CA 1
ATOM 4276 C C . ASP A 1 543 ? -11.624 21.734 10.196 1.00 57.31 543 ASP A C 1
ATOM 4278 O O . ASP A 1 543 ? -12.010 21.238 9.140 1.00 57.31 543 ASP A O 1
ATOM 4282 N N . TRP A 1 544 ? -10.403 22.268 10.238 1.00 55.84 544 TRP A N 1
ATOM 4283 C CA . TRP A 1 544 ? -9.469 22.108 9.114 1.00 55.84 544 TRP A CA 1
ATOM 4284 C C . TRP A 1 544 ? -8.033 21.873 9.563 1.00 55.84 544 TRP A C 1
ATOM 4286 O O . TRP A 1 544 ? -7.576 22.402 10.577 1.00 55.84 544 TRP A O 1
ATOM 4296 N N . MET A 1 545 ? -7.315 21.083 8.763 1.00 60.19 545 MET A N 1
ATOM 4297 C CA . MET A 1 545 ? -5.887 20.822 8.902 1.00 60.19 545 MET A CA 1
ATOM 4298 C C . MET A 1 545 ? -5.187 21.071 7.567 1.00 60.19 545 MET A C 1
ATOM 4300 O O . MET A 1 545 ? -5.498 20.448 6.557 1.00 60.19 545 MET A O 1
ATOM 4304 N N . ALA A 1 546 ? -4.186 21.940 7.563 1.00 63.56 546 ALA A N 1
ATOM 4305 C CA . ALA A 1 546 ? -3.262 22.105 6.451 1.00 63.56 546 ALA A CA 1
ATOM 4306 C C . ALA A 1 546 ? -1.903 21.514 6.831 1.00 63.56 546 ALA A C 1
ATOM 4308 O O . ALA A 1 546 ? -1.400 21.760 7.928 1.00 63.56 546 ALA A O 1
ATOM 4309 N N . ASN A 1 547 ? -1.302 20.751 5.921 1.00 62.50 547 ASN A N 1
ATOM 4310 C CA . ASN A 1 547 ? 0.025 20.172 6.103 1.00 62.50 547 ASN A CA 1
ATOM 4311 C C . ASN A 1 547 ? 0.893 20.375 4.847 1.00 62.50 547 ASN A C 1
ATOM 4313 O O . ASN A 1 547 ? 1.193 19.403 4.145 1.00 62.50 547 ASN A O 1
ATOM 4317 N N . PRO A 1 548 ? 1.242 21.626 4.487 1.00 64.50 548 PRO A N 1
ATOM 4318 C CA . PRO A 1 548 ? 2.230 21.886 3.449 1.00 64.50 548 PRO A CA 1
ATOM 4319 C C . PRO A 1 548 ? 3.593 21.265 3.783 1.00 64.50 548 PRO A C 1
ATOM 4321 O O . PRO A 1 548 ? 4.200 21.571 4.809 1.00 64.50 548 PRO A O 1
ATOM 4324 N N . LEU A 1 549 ? 4.089 20.441 2.863 1.00 61.53 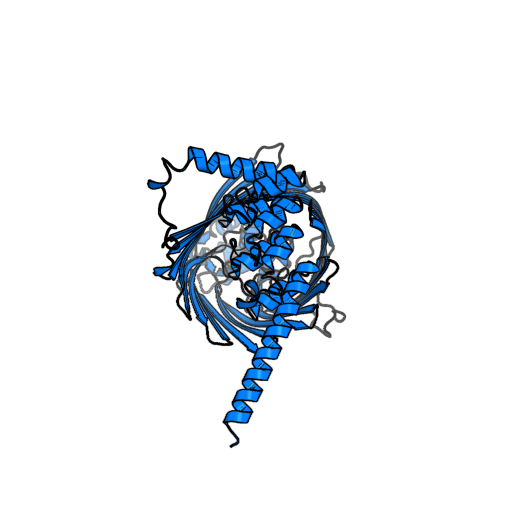549 LEU A N 1
ATOM 4325 C CA . LEU A 1 549 ? 5.464 19.972 2.784 1.00 61.53 549 LEU A CA 1
ATOM 4326 C C . LEU A 1 549 ? 6.166 20.696 1.629 1.00 61.53 549 LEU A C 1
ATOM 4328 O O . LEU A 1 549 ? 5.823 20.580 0.455 1.00 61.53 549 LEU A O 1
ATOM 4332 N N . CYS A 1 550 ? 7.208 21.435 1.967 1.00 62.81 550 CYS A N 1
ATOM 4333 C CA . CYS A 1 550 ? 8.135 21.960 0.980 1.00 62.81 550 CYS A CA 1
ATOM 4334 C C . CYS A 1 550 ? 9.409 21.128 1.057 1.00 62.81 550 CYS A C 1
ATOM 4336 O O . CYS A 1 550 ? 10.029 21.082 2.120 1.00 62.81 550 CYS A O 1
ATOM 4338 N N . SER A 1 551 ? 9.788 20.457 -0.032 1.00 63.09 551 SER A N 1
ATOM 4339 C CA . SER A 1 551 ? 10.970 19.599 -0.051 1.00 63.09 551 SER A CA 1
ATOM 4340 C C . SER A 1 551 ? 11.915 19.953 -1.196 1.00 63.09 551 SER A C 1
ATOM 4342 O O . SER A 1 551 ? 11.512 20.300 -2.306 1.00 63.09 551 SER A O 1
ATOM 4344 N N . TYR A 1 552 ? 13.213 19.871 -0.927 1.00 63.94 552 TYR A N 1
ATOM 4345 C CA . TYR A 1 552 ? 14.239 19.983 -1.955 1.00 63.94 552 TYR A CA 1
ATOM 4346 C C . TYR A 1 552 ? 15.031 18.684 -2.023 1.00 63.94 552 TYR A C 1
ATOM 4348 O O . TYR A 1 552 ? 15.691 18.296 -1.053 1.00 63.94 552 TYR A O 1
ATOM 4356 N N . LYS A 1 553 ? 14.984 18.024 -3.185 1.00 65.25 553 LYS A N 1
ATOM 4357 C CA . LYS A 1 553 ? 15.718 16.788 -3.456 1.00 65.25 553 LYS A CA 1
ATOM 4358 C C . LYS A 1 553 ? 17.008 17.116 -4.189 1.00 65.25 553 LYS A C 1
ATOM 4360 O O . LYS A 1 553 ? 17.009 17.559 -5.343 1.00 65.25 553 LYS A O 1
ATOM 4365 N N . ILE A 1 554 ? 18.139 16.843 -3.543 1.00 56.53 554 ILE A N 1
ATOM 4366 C CA . ILE A 1 554 ? 19.455 17.065 -4.148 1.00 56.53 554 ILE A CA 1
ATOM 4367 C C . ILE A 1 554 ? 19.556 16.200 -5.424 1.00 56.53 554 ILE A C 1
ATOM 4369 O O . ILE A 1 554 ? 19.287 14.999 -5.391 1.00 56.53 554 ILE A O 1
ATOM 4373 N N . LYS A 1 555 ? 19.925 16.822 -6.556 1.00 57.06 555 LYS A N 1
ATOM 4374 C CA . LYS A 1 555 ? 19.948 16.275 -7.940 1.00 57.06 555 LYS A CA 1
ATOM 4375 C C . LYS A 1 555 ? 18.605 16.180 -8.687 1.00 57.06 555 LYS A C 1
ATOM 4377 O O . LYS A 1 555 ? 18.647 16.018 -9.901 1.00 57.06 555 LYS A O 1
ATOM 4382 N N . HIS A 1 556 ? 17.458 16.296 -8.015 1.00 60.91 556 HIS A N 1
ATOM 4383 C CA . HIS A 1 556 ? 16.130 16.126 -8.639 1.00 60.91 556 HIS A CA 1
ATOM 4384 C C . HIS A 1 556 ? 15.271 17.394 -8.611 1.00 60.91 556 HIS A C 1
ATOM 4386 O O . HIS A 1 556 ? 14.222 17.433 -9.242 1.00 60.91 556 HIS A O 1
ATOM 4392 N N . GLY A 1 557 ? 15.756 18.454 -7.962 1.00 63.22 557 GLY A N 1
ATOM 4393 C CA . GLY A 1 557 ? 15.129 19.766 -7.991 1.00 63.22 557 GLY A CA 1
ATOM 4394 C C . GLY A 1 557 ? 14.203 20.000 -6.806 1.00 63.22 557 GLY A C 1
ATOM 4395 O O . GLY A 1 557 ? 14.368 19.422 -5.730 1.00 63.22 557 GLY A O 1
ATOM 4396 N N . PHE A 1 558 ? 13.286 20.936 -6.998 1.00 62.28 558 PHE A N 1
ATOM 4397 C CA . PHE A 1 558 ? 12.366 21.399 -5.975 1.00 62.28 558 PHE A CA 1
ATOM 4398 C C . PHE A 1 558 ? 11.023 20.702 -6.141 1.00 62.28 558 PHE A C 1
ATOM 4400 O O . PHE A 1 558 ? 10.520 20.635 -7.255 1.00 62.28 558 PHE A O 1
ATOM 4407 N N . GLU A 1 559 ? 10.471 20.208 -5.040 1.00 64.50 559 GLU A N 1
ATOM 4408 C CA . GLU A 1 559 ? 9.189 19.519 -5.008 1.00 64.50 559 GLU A CA 1
ATOM 4409 C C . GLU A 1 559 ? 8.341 20.147 -3.901 1.00 64.50 559 GLU A C 1
ATOM 4411 O O . GLU A 1 559 ? 8.661 20.057 -2.709 1.00 64.50 559 GLU A O 1
ATOM 4416 N N . ILE A 1 560 ? 7.254 20.808 -4.298 1.00 61.03 560 ILE A N 1
ATOM 4417 C CA . ILE A 1 560 ? 6.245 21.280 -3.349 1.00 61.03 560 ILE A CA 1
ATOM 4418 C C . ILE A 1 560 ? 5.139 20.244 -3.314 1.00 61.03 560 ILE A C 1
ATOM 4420 O O . ILE A 1 560 ? 4.506 19.975 -4.334 1.00 61.03 560 ILE A O 1
ATOM 4424 N N . GLU A 1 561 ? 4.872 19.729 -2.122 1.00 63.62 561 GLU A N 1
ATOM 4425 C CA . GLU A 1 561 ? 3.728 18.882 -1.849 1.00 63.62 561 GLU A CA 1
ATOM 4426 C C . GLU A 1 561 ? 2.876 19.536 -0.765 1.00 63.62 561 GLU A C 1
ATOM 4428 O O . GLU A 1 561 ? 3.265 19.574 0.395 1.00 63.62 561 GLU A O 1
ATOM 4433 N N . SER A 1 562 ? 1.693 20.054 -1.087 1.00 61.12 562 SER A N 1
ATOM 4434 C CA . SER A 1 562 ? 0.791 20.541 -0.036 1.00 61.12 562 SER A CA 1
ATOM 4435 C C . SER A 1 562 ? -0.430 19.658 0.087 1.00 61.12 562 SER A C 1
ATOM 4437 O O . SER A 1 562 ? -1.113 19.395 -0.901 1.00 61.12 562 SER A O 1
ATOM 4439 N N . GLY A 1 563 ? -0.684 19.207 1.317 1.00 61.59 563 GLY A N 1
ATOM 4440 C CA . GLY A 1 563 ? -1.923 18.555 1.709 1.00 61.59 563 GLY A CA 1
ATOM 4441 C C . GLY A 1 563 ? -2.854 19.543 2.405 1.00 61.59 563 GLY A C 1
ATOM 4442 O O . GLY A 1 563 ? -2.450 20.181 3.379 1.00 61.59 563 GLY A O 1
ATOM 4443 N N . LEU A 1 564 ? -4.103 19.638 1.953 1.00 63.50 564 LEU A N 1
ATOM 4444 C CA . LEU A 1 564 ? -5.175 20.307 2.690 1.00 63.50 564 LEU A CA 1
ATOM 4445 C C . LEU A 1 564 ? -6.257 19.295 3.049 1.00 63.50 564 LEU A C 1
ATOM 4447 O O . LEU A 1 564 ? -6.753 18.580 2.180 1.00 63.50 564 LEU A O 1
ATOM 4451 N N . PHE A 1 565 ? -6.636 19.296 4.320 1.00 61.88 565 PHE A N 1
ATOM 4452 C CA . PHE A 1 565 ? -7.725 18.524 4.883 1.00 61.88 565 PHE A CA 1
ATOM 4453 C C . PHE A 1 565 ? -8.807 19.467 5.396 1.00 61.88 565 PHE A C 1
ATOM 4455 O O . PHE A 1 565 ? -8.565 20.297 6.275 1.00 61.88 565 PHE A O 1
ATOM 4462 N N . LEU A 1 566 ? -10.005 19.338 4.840 1.00 59.72 566 LEU A N 1
ATOM 4463 C CA . LEU A 1 566 ? -11.190 20.037 5.324 1.00 59.72 566 LEU A CA 1
ATOM 4464 C C . LEU A 1 566 ? -12.110 19.023 5.991 1.00 59.72 566 LEU A C 1
ATOM 4466 O O . LEU A 1 566 ? -12.430 17.999 5.387 1.00 59.72 566 LEU A O 1
ATOM 4470 N N . PHE A 1 567 ? -12.534 19.324 7.211 1.00 58.56 567 PHE A N 1
ATOM 4471 C CA . PHE A 1 567 ? -13.572 18.614 7.938 1.00 58.56 567 PHE A CA 1
ATOM 4472 C C . PHE A 1 567 ? -14.829 19.506 7.956 1.00 58.56 567 PHE A C 1
ATOM 4474 O O . PHE A 1 567 ? -14.745 20.729 8.054 1.00 58.56 567 PHE A O 1
ATOM 4481 N N . GLY A 1 568 ? -16.015 18.920 7.805 1.00 53.53 568 GLY A N 1
ATOM 4482 C CA . GLY A 1 568 ? -17.281 19.607 8.085 1.00 53.53 568 GLY A CA 1
ATOM 4483 C C . GLY A 1 568 ? -18.358 19.415 7.020 1.00 53.53 568 GLY A C 1
ATOM 4484 O O . GLY A 1 568 ? -18.102 19.490 5.821 1.00 53.53 568 GLY A O 1
ATOM 4485 N N . GLY A 1 569 ? -19.596 19.204 7.470 1.00 48.25 569 GLY A N 1
ATOM 4486 C CA . GLY A 1 569 ? -20.808 19.231 6.652 1.00 48.25 569 GLY A CA 1
ATOM 4487 C C . GLY A 1 569 ? -21.625 20.481 6.964 1.00 48.25 569 GLY A C 1
ATOM 4488 O O . GLY A 1 569 ? -22.368 20.530 7.940 1.00 48.25 569 GLY A O 1
ATOM 4489 N N . LYS A 1 570 ? -21.485 21.526 6.147 1.00 45.88 570 LYS A N 1
ATOM 4490 C CA . LYS A 1 570 ? -22.448 22.639 6.097 1.00 45.88 570 LYS A CA 1
ATOM 4491 C C . LYS A 1 570 ? -23.060 22.685 4.694 1.00 45.88 570 LYS A C 1
ATOM 4493 O O . LYS A 1 570 ? -22.391 22.256 3.759 1.00 45.88 570 LYS A O 1
ATOM 4498 N N . PRO A 1 571 ? -24.269 23.249 4.504 1.00 40.28 571 PRO A N 1
ATOM 4499 C CA . PRO A 1 571 ? -25.009 23.229 3.228 1.00 40.28 571 PRO A CA 1
ATOM 4500 C C . PRO A 1 571 ? -24.285 23.797 1.990 1.00 40.28 571 PRO A C 1
ATOM 4502 O O . PRO A 1 571 ? -24.823 23.727 0.888 1.00 40.28 571 PRO A O 1
ATOM 4505 N N . TRP A 1 572 ? -23.107 24.399 2.171 1.00 45.69 572 TRP A N 1
ATOM 4506 C CA . TRP A 1 572 ? -22.268 25.026 1.145 1.00 45.69 572 TRP A CA 1
ATOM 4507 C C . TRP A 1 572 ? -21.036 24.192 0.759 1.00 45.69 572 TRP A C 1
ATOM 4509 O O . TRP A 1 572 ? -20.211 24.669 -0.019 1.00 45.69 572 TRP A O 1
ATOM 4519 N N . THR A 1 573 ? -20.859 22.980 1.298 1.00 46.78 573 THR A N 1
ATOM 4520 C CA . THR A 1 573 ? -19.799 22.083 0.818 1.00 46.78 573 THR A CA 1
ATOM 4521 C C . THR A 1 573 ? -20.025 21.747 -0.660 1.00 46.78 573 THR A C 1
ATOM 4523 O O . THR A 1 573 ? -21.158 21.703 -1.140 1.00 46.78 573 THR A O 1
ATOM 4526 N N . LEU A 1 574 ? -18.922 21.537 -1.390 1.00 41.84 574 LEU A N 1
ATOM 4527 C CA . LEU A 1 574 ? -18.798 21.504 -2.862 1.00 41.84 574 LEU A CA 1
ATOM 4528 C C . LEU A 1 574 ? -19.769 20.555 -3.612 1.00 41.84 574 LEU A C 1
ATOM 4530 O O . LEU A 1 574 ? -19.807 20.561 -4.839 1.00 41.84 574 LEU A O 1
ATOM 4534 N N . PHE A 1 575 ? -20.539 19.735 -2.894 1.00 45.75 575 PHE A N 1
ATOM 4535 C CA . PHE A 1 575 ? -21.319 18.612 -3.412 1.00 45.75 575 PHE A CA 1
ATOM 4536 C C . PHE A 1 575 ? -22.832 18.656 -3.085 1.00 45.75 575 PHE A C 1
ATOM 4538 O O . PHE A 1 575 ? -23.537 17.709 -3.425 1.00 45.75 575 PHE A O 1
ATOM 4545 N N . GLY A 1 576 ? -23.370 19.746 -2.515 1.00 45.09 576 GLY A N 1
ATOM 4546 C CA . GLY A 1 576 ? -24.826 19.964 -2.380 1.00 45.09 576 GLY A CA 1
ATOM 4547 C C . GLY A 1 576 ? -25.383 19.906 -0.948 1.00 45.09 576 GLY A C 1
ATOM 4548 O O . GLY A 1 576 ? -24.638 19.970 0.022 1.00 45.09 576 GLY A O 1
ATOM 4549 N N . ARG A 1 577 ? -26.721 19.861 -0.806 1.00 41.22 577 ARG A N 1
ATOM 4550 C CA . ARG A 1 577 ? -27.415 19.851 0.500 1.00 41.22 577 ARG A CA 1
ATOM 4551 C C . ARG A 1 577 ? -27.172 18.523 1.233 1.00 41.22 577 ARG A C 1
ATOM 4553 O O . ARG A 1 577 ? -27.810 17.530 0.901 1.00 41.22 577 ARG A O 1
ATOM 4560 N N . PHE A 1 578 ? -26.301 18.543 2.234 1.00 53.59 578 PHE A N 1
ATOM 4561 C CA . PHE A 1 578 ? -26.092 17.456 3.197 1.00 53.59 578 PHE A CA 1
ATOM 4562 C C . PHE A 1 578 ? -26.981 17.623 4.438 1.00 53.59 578 PHE A C 1
ATOM 4564 O O . PHE A 1 578 ? -27.380 18.751 4.753 1.00 53.59 578 PHE A O 1
ATOM 4571 N N . ASP A 1 579 ? -27.294 16.521 5.131 1.00 51.81 579 ASP A N 1
ATOM 4572 C CA . ASP A 1 579 ? -27.911 16.585 6.463 1.00 51.81 579 ASP A CA 1
ATOM 4573 C C . ASP A 1 579 ? -26.898 17.214 7.444 1.00 51.81 579 ASP A C 1
ATOM 4575 O O . ASP A 1 579 ? -25.683 17.108 7.264 1.00 51.81 579 ASP A O 1
ATOM 4579 N N . THR A 1 580 ? -27.367 17.872 8.507 1.00 51.88 580 THR A N 1
ATOM 4580 C CA . THR A 1 580 ? -26.493 18.347 9.596 1.00 51.88 580 THR A CA 1
ATOM 4581 C C . THR A 1 580 ? -25.786 17.200 10.323 1.00 51.88 580 THR A C 1
ATOM 4583 O O . THR A 1 580 ? -24.872 17.446 11.109 1.00 51.88 580 THR A O 1
ATOM 4586 N N . LYS A 1 581 ? -26.202 15.959 10.053 1.00 54.44 581 LYS A N 1
ATOM 4587 C CA . LYS A 1 581 ? -25.593 14.716 10.523 1.00 54.44 581 LYS A CA 1
ATOM 4588 C C . LYS A 1 581 ? -24.637 14.071 9.520 1.00 54.44 581 LYS A C 1
ATOM 4590 O O . LYS A 1 581 ? -24.287 12.924 9.723 1.00 54.44 581 LYS A O 1
ATOM 4595 N N . ASP A 1 582 ? -24.214 14.727 8.447 1.00 57.53 582 ASP A N 1
ATOM 4596 C CA . ASP A 1 582 ? -23.217 14.153 7.532 1.00 57.53 582 ASP A CA 1
ATOM 4597 C C . ASP A 1 582 ? -21.874 14.881 7.668 1.00 57.53 582 ASP A C 1
ATOM 4599 O O . ASP A 1 582 ? -21.828 16.111 7.750 1.00 57.53 582 ASP A O 1
ATOM 4603 N N . LEU A 1 583 ? -20.760 14.139 7.651 1.00 59.50 583 LEU A N 1
ATOM 4604 C CA . L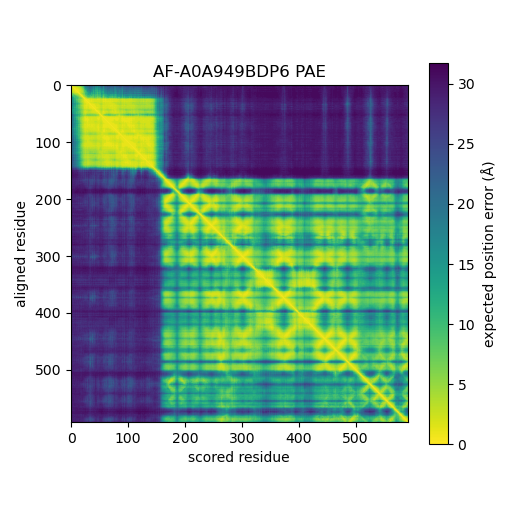EU A 1 583 ? -19.421 14.731 7.541 1.00 59.50 583 LEU A CA 1
ATOM 4605 C C . LEU A 1 583 ? -18.850 14.482 6.153 1.00 59.50 583 LEU A C 1
ATOM 4607 O O . LEU A 1 583 ? -18.689 13.330 5.751 1.00 59.50 583 LEU A O 1
ATOM 4611 N N . ALA A 1 584 ? -18.472 15.567 5.476 1.00 63.41 584 ALA A N 1
ATOM 4612 C CA . ALA A 1 584 ? -17.592 15.519 4.323 1.00 63.41 584 ALA A CA 1
ATOM 4613 C C . ALA A 1 584 ? -16.156 15.807 4.771 1.00 63.41 584 ALA A C 1
ATOM 4615 O O . ALA A 1 584 ? -15.869 16.835 5.387 1.00 63.41 584 ALA A O 1
ATOM 4616 N N . TYR A 1 585 ? -15.259 14.890 4.444 1.00 61.62 585 TYR A N 1
ATOM 4617 C CA . TYR A 1 585 ? -13.821 15.090 4.525 1.00 61.62 585 TYR A CA 1
ATOM 4618 C C . TYR A 1 585 ? -13.291 15.336 3.120 1.00 61.62 585 TYR A C 1
ATOM 4620 O O . TYR A 1 585 ? -13.684 14.607 2.220 1.00 61.62 585 TYR A O 1
ATOM 4628 N N . LEU A 1 586 ? -12.408 16.311 2.908 1.00 66.75 586 LEU A N 1
ATOM 4629 C CA . LEU A 1 586 ? -11.731 16.514 1.623 1.00 66.75 586 LEU A CA 1
ATOM 4630 C C . LEU A 1 586 ? -10.223 16.563 1.838 1.00 66.75 586 LEU A C 1
ATOM 4632 O O . LEU A 1 586 ? -9.739 17.447 2.535 1.00 66.75 586 LEU A O 1
ATOM 4636 N N . ASN A 1 587 ? -9.498 15.650 1.194 1.00 67.31 587 ASN A N 1
ATOM 4637 C CA . ASN A 1 587 ? -8.043 15.685 1.085 1.00 67.31 587 ASN A CA 1
ATOM 4638 C C . ASN A 1 587 ? -7.663 16.130 -0.328 1.00 67.31 587 ASN A C 1
ATOM 4640 O O . ASN A 1 587 ? -8.010 15.441 -1.290 1.00 67.31 587 ASN A O 1
ATOM 4644 N N . LEU A 1 588 ? -6.958 17.252 -0.432 1.00 67.00 588 LEU A N 1
ATOM 4645 C CA . LEU A 1 588 ? -6.338 17.733 -1.661 1.00 67.00 588 LEU A CA 1
ATOM 4646 C C . LEU A 1 588 ? -4.830 17.613 -1.529 1.00 67.00 588 LEU A C 1
ATOM 4648 O O . LEU A 1 588 ? -4.255 18.166 -0.593 1.00 67.00 588 LEU A O 1
ATOM 4652 N N . ARG A 1 589 ? -4.199 16.952 -2.495 1.00 67.31 589 ARG A N 1
ATOM 4653 C CA . ARG A 1 589 ? -2.749 16.893 -2.600 1.00 67.31 589 ARG A CA 1
ATOM 4654 C C . ARG A 1 589 ? -2.317 17.262 -4.004 1.00 67.31 589 ARG A C 1
ATOM 4656 O O . ARG A 1 589 ? -2.902 16.789 -4.975 1.00 67.31 589 ARG A O 1
ATOM 4663 N N . TYR A 1 590 ? -1.300 18.103 -4.098 1.00 69.38 590 TYR A N 1
ATOM 4664 C CA . TYR A 1 590 ? -0.638 18.388 -5.358 1.00 69.38 590 TYR A CA 1
ATOM 4665 C C . TYR A 1 590 ? 0.870 18.207 -5.227 1.00 69.38 590 TYR A C 1
ATOM 4667 O O . TYR A 1 590 ? 1.417 18.495 -4.166 1.00 69.38 590 TYR A O 1
ATOM 4675 N N . ARG A 1 591 ? 1.523 17.762 -6.301 1.00 68.25 591 ARG A N 1
ATOM 4676 C CA . ARG A 1 591 ? 2.980 17.662 -6.442 1.00 68.25 591 ARG A CA 1
ATOM 4677 C C . ARG A 1 591 ? 3.382 18.306 -7.760 1.00 68.25 591 ARG A C 1
ATOM 4679 O O . ARG A 1 591 ? 2.752 18.000 -8.769 1.00 68.25 591 ARG A O 1
ATOM 4686 N N . PHE A 1 592 ? 4.405 19.155 -7.741 1.00 67.31 592 PHE A N 1
ATOM 4687 C CA . PHE A 1 592 ? 4.992 19.802 -8.921 1.00 67.31 592 PHE A CA 1
ATOM 4688 C C . PHE A 1 592 ? 6.452 19.396 -9.093 1.00 67.31 592 PHE A C 1
ATOM 4690 O O . PHE A 1 592 ? 7.115 19.226 -8.043 1.00 67.31 592 PHE A O 1
#

Foldseek 3Di:
DPPVVVVVVVVVVVVVVVVVLLVQLLVCLLVVVQVSNLVSCVVPLCSLARADPQQHGSLLNCLLVLVLVSNVVSVVSPRDLCRAGNQQDGSLLNNLQRLSQNNNLSSVVSPHDQCGAGNVRAGSLNNNVVNVSVNSNVSSVVSVVCVVPCPVVVVVDDDPCPPPLKDKDKWKKKKKKWKFWPDDDDPDDRWTKIKIKIKMKMWMARPVQQKIWIWMKMWIWMFTPVVVGDIDIDIDGQWTWMWRDDPFKIKIWTFDDDADDDDLQDRQVQDAAPVCCVPPVPDHSVVQDGTATWIWMWGDDPFKIKIKIKRQFDDADPDDDQLELVNLLVVVLVCCCPDPDDPLLNVLSVLQDEDEDDGDSDMWMKMKMWGDDPQKIKIWMKIWDWHSDWHKFQDDPVTCLVVVCSVPVDPVSSVSSSPDDSSRSYIYTDTDIKMKTKMKMWGDDPQKIKIKIWMWIFQRWYGALSSYTGTWIKIKIKMKIWGQDPVRDIKIKMKMKIKTAQAHDHHFDQDFIWMWMWMWMATPPVRDTKTKGWTWGWGDGGFWIKTWIWIAIVPSGTKTKIWIWGWADDQPPPPGGDDNRMIMIMIIIMID

Solvent-accessible surface area (backbone atoms only — not comparable to full-atom values): 30762 Å² total; per-residue (Å²): 136,64,66,69,55,52,52,51,50,50,50,51,52,53,52,51,51,50,54,54,52,47,54,48,51,46,48,27,52,72,71,66,37,57,68,59,41,50,52,48,37,74,79,36,38,68,61,30,58,39,59,48,89,66,48,45,31,44,50,36,52,18,16,44,69,41,34,39,72,56,33,50,57,30,44,77,42,61,26,63,60,70,46,53,25,82,62,35,44,31,25,52,35,35,3,13,52,59,40,14,37,68,19,36,51,50,41,48,71,72,63,32,63,71,80,51,46,19,76,85,67,46,28,26,47,57,37,2,60,76,58,66,12,60,67,22,27,51,55,48,50,50,56,52,54,53,56,74,72,40,62,88,58,48,83,78,50,78,69,84,66,68,77,54,56,60,43,80,48,70,47,35,40,38,37,38,36,40,41,40,48,72,59,85,89,62,100,76,70,65,52,34,32,43,40,38,40,40,36,42,37,39,39,40,31,31,65,85,74,28,33,34,38,39,39,27,37,36,39,37,38,39,31,46,32,78,88,78,64,49,69,50,76,46,78,42,82,51,32,44,32,40,32,38,48,59,100,46,36,36,44,34,44,33,26,43,81,84,85,78,83,71,50,91,85,62,47,76,83,73,62,66,43,86,72,49,55,81,77,50,75,85,59,58,75,75,76,73,58,79,49,42,51,32,42,35,41,36,38,53,57,97,56,34,35,40,38,38,39,37,24,73,57,71,72,70,58,88,73,85,60,84,40,32,59,63,49,52,48,54,54,49,51,52,51,47,66,74,43,96,61,59,66,63,54,45,52,35,60,65,60,44,41,78,45,85,40,79,72,64,79,64,62,27,42,35,41,36,42,36,38,56,59,90,74,31,39,38,36,39,37,43,33,43,38,62,44,44,67,65,46,84,37,53,71,40,95,74,55,50,48,61,60,41,28,75,76,44,74,40,75,65,31,48,50,50,45,54,72,49,53,76,64,56,34,37,29,26,51,35,61,53,78,26,45,36,42,34,39,33,36,39,36,66,61,88,54,32,40,41,31,34,37,40,36,40,37,38,61,40,64,37,59,34,48,86,32,38,66,43,66,33,43,33,44,34,39,34,41,34,42,36,38,56,48,99,82,78,50,48,39,37,42,37,40,39,33,38,39,34,52,80,39,66,71,61,57,77,57,80,44,75,46,45,38,43,36,44,39,43,37,32,32,78,71,78,73,47,73,42,46,34,50,34,43,38,46,38,45,34,55,60,54,34,39,38,43,40,32,44,34,40,35,65,97,75,48,72,35,50,36,41,37,41,37,42,50,58,45,54,65,79,46,101,85,46,84,60,56,86,35,31,35,39,36,40,41,39,40,39,40,72

pLDDT: mean 75.81, std 16.54, range [28.52, 97.75]

Secondary structure (DSSP, 8-state):
--HHHHHHHHHHHHHHHHHHHHHHHHHHHHTT-HHHHHHHHHH-GGGGG--BGGGB-HHHHHHHHT-HHHHHHHHHTT--TT-B-TTS-BHHHHHHHTT-HHHHHHHHHTT--TTPBPTTS-BHHHHHHHTT-HHHHHHHHHHHHHHHHHTTTGGGS-SS-SS-SEEEEEEEEEEEEEEEE----SSS---EEEEEEEEEEEEEEETTTTEEEEEEEEEEEEEESTTT-EEEEEEEEEEEEEEEE-SSEEEEEEEE-----S-SSS-GGG---GGGHHHHTTS-HHHHPPPEEEEEEEEE-SSEEEEEEEESS--------BTBHHHHHHHHHHHHHHTT--HHHHHHHHH-EEEPPPPP-S-EEEEEEEEEETTEEEEEEEEEEE-SS-EEEESSTTTTHHHHHHH---HHHHHHHHT--TTTSEEEEE--EEEEEEEEEEEEETTEEEEEEEEEEEEEEEE-TTS-EEEEEEEEEEEEEEEE-TTS-EEEEEEEEEEETT--PPP----EEEEEEEEEEEETTTTEEEEEEEEEEEEEETTEEEEEEEEEETTTEEEEEEEEEEE---TTSTT----TT-EEEEEEEEE-

Sequence (592 aa):
MNIYRCFLILLLILSSLAAARAAEIHHAVSTRDRLRVEKILTQTPSAARVAKNKGITPLHIAAALNYSDIAELLIRNGADVNARLDNGYTSLHWAASRNSAETALLLIYEGANVSLKSDKGITALDRAVKTGSKKTAEIIRAALVIKHQTFATWKKFPKPVKPSAVTFKTQGKIQSRLNFDIDKYGEGEAEQSLDTLARIESRIGLKKAGLIFFFSGDTRSEIFNLEKGNADFTATLREAYGEIRGKKYVLGIGRQIVTWGKLDEIAILDRISPHDYDWFALNNKQDRKLPVMMLRIEYFWKNAQAEALVLPKFDPAQVKYFGTDWSIFGHMKDLIAAGSYPQQIKDAVNAITIGNGKSPKDPEFAIRLRTKLRDTDYGFYAMSLLDRMPGLKEQTAKGALVKGFLFAPSAENMLNLITAGQQDLLIKEDYKRNTVLGMDFETVAGEYGIRGELAFLSAQPVNRADFTLTRKNIISAGIGLDHTAANNVYFNIQAAADLILDYEPLHETKRFSHQFTLNINRDFLLDDLHTEAGLVYRATYGDWMANPLCSYKIKHGFEIESGLFLFGGKPWTLFGRFDTKDLAYLNLRYRF

=== Feature glossary ===
A reading guide for the features in this record.

Start from the sequence.

  · This is the polypeptide sequence — one letter per residue, N-terminus first. Length ranges from a few dozen residues for small domains to over a thousand for large multi-domain proteins.

Fold it, and you get atomic coordinates and the backbone conformation that goes with them.

  · Structure coordinates are given as an mmCIF _atom_site loop: one row per atom with element, residue name, chain id, sequence number, and x/y/z position in Å. Only the four main-chain atoms per residue are included here; side chains are omitted to keep the record compact.

  · Backbone dihedral angles. Every residue except chain termini has a φ (preceding-C → N → Cα → C) and a ψ (N → Cα → C → next-N). They are reported in degrees following the IUPAC sign convention. Secondary structure is essentially a statement about which (φ, ψ) basin each residue occupies.

  · The SS8 string is DSSP's per-residue secondary-structure call. α-helix (H) means an i→i+4 H-bond ladder; β-strand (E) means the residue participates in a β-sheet; 3₁₀ (G) and π (I) are tighter and wider helices; T/S are turns/bends; '-' is loop.

  · SS3 is a coarse helix/strand/coil call (letters a/b/c) made by the P-SEA algorithm from inter-Cα distances and dihedrals. It is less detailed than DSSP but needs only Cα positions.

Summarize the fold with a handful of shape descriptors and a per-residue structural alphabet.

  · Radius of gyration (Rg) is the root-mean-square distance of Cα atoms from their centroid — a single number for overall size and compactness. A globular domain of N residues has Rg ≈ 2.2·N^0.38 Å; an extended or disordered chain has a much larger Rg. The Cα contact count is the number of residue pairs whose Cα atoms are within 8 Å and are more than four positions apart in sequence — a standard proxy for tertiary packing density. The bounding box is the smallest axis-aligned box enclosing all Cα atoms.

  · The Foldseek 3Di string encodes local tertiary geometry as a 20-letter alphabet — one character per residue — derived from the relative positions of nearby Cα atoms. Unlike the amino-acid sequence, 3Di is a direct function of the 3D structure, so two proteins with the same fold have similar 3Di strings even at low sequence identity.

  · Solvent-accessible surface area (SASA) is the area in Å² traced out by the centre of a 1.4 Å probe sphere (a water molecule) rolled over the protein's van der Waals surface (Shrake–Rupley / Lee–Richards construction). Buried residues have near-zero SASA; fully exposed residues can exceed 200 Å². The total SASA scales roughly with the number of surface residues.

Ask how reliable the model is.

  · pLDDT (predicted Local Distance Difference Test) is AlphaFold's per-residue confidence score, ranging from 0 to 100. Values above 90 indicate high confidence (typically well-packed cores); 70–90 is confident; 50–70 low confidence; below 50 usually means the region is disordered or the prediction is unreliable there. AlphaFold stores pLDDT in the mmCIF B-factor column.

  · B-factor (Debye–Waller factor) reflects atomic displacement in the crystal lattice. It is an experimental observable (units Å²), not a prediction; low values mean the atom is pinned down, high values mean it moves or is heterogeneous across the crystal.

  · Predicted Aligned Error (PAE) is an AlphaFold confidence matrix: entry (i, j) is the expected error in the position of residue j, in ångströms, when the prediction is superimposed on the true structure at residue i. Low PAE within a block of residues means that block is internally rigid and well-predicted; high PAE between two blocks means their relative placement is uncertain even if each block individually is confident.

Place it in context: what it resembles, what it is annotated as, and how it looks.

  · Nearest PDB neighbors are the top structural matches found by Foldseek when searching this structure against the entire Protein Data Bank. Each hit reports a TM-score (0 to 1; >0.5 almost always implies the same fold) and an E-value. These are *structural* homologs — they may share no detectable sequence similarity.

  · Functional annotations link the protein to curated databases. InterPro entries identify conserved domains and families by matching the sequence against member-database signatures (Pfam, PROSITE, CDD, …). Gene Ontology (GO) terms describe molecular function, biological process, and cellular component in a controlled vocabulary. CATH places the structure in a hierarchical fold classification (Class/Architecture/Topology/Homologous-superfamily). The organism is the source species.

  · Three diagnostic plots accompany the record. The Cα contact map visualizes the tertiary structure as a 2D adjacency matrix (8 Å cutoff, sequence-local contacts suppressed). The Ramachandran plot shows the distribution of backbone (φ, ψ) torsions, with points in the α and β basins reflecting secondary structure content. The PAE plot shows AlphaFold's inter-residue confidence as a color matrix.

  · Six rendered views show the 3D structure from the faces of a cube — i.e. along ±x, ±y, ±z. Rendering representation is drawn randomly per protein from cartoon (secondary-structure ribbons), sticks (backbone bonds), or molecular surface; coloring is either N→C rainbow (blue at the N-terminus through red at the C-terminus) or one color per chain.